Protein 5XSP (pdb70)

Radius of gyration: 27.44 Å; Cα contacts (8 Å, |Δi|>4): 1434; chains: 2; bounding box: 60×82×66 Å

InterPro domains:
  IPR000160 GGDEF domain [PS50887] (177-305)
  IPR000160 GGDEF domain [SM00267] (141-303)
  IPR001667 DDH domain [PF01368] (343-500)
  IPR003156 DHHA1 domain [PF02272] (568-655)
  IPR014528 Cyclic-di-AMP phosphodiesterase GdpP/PdeA [PIRSF026583] (7-659)
  IPR038763 DHH phosphoesterase superfamily [SSF64182] (342-645)
  IPR049553 Cyclic-di-AMP phosphodiesterase GdpP-like, PAS domain [PF21370] (80-164)
  IPR051319 Bifunctional oligoribonuclease/pAp-phosphatase and c-di-AMP PDE [PTHR47618] (328-659)

Solvent-accessible surface area: 27871 Å² total; per-residue (Å²): 99,120,101,0,132,90,19,0,86,35,0,67,75,22,1,42,112,13,61,34,0,0,0,0,7,32,99,158,2,54,2,0,1,5,0,0,2,1,0,1,0,12,1,0,60,10,25,125,40,81,11,43,2,2,6,32,105,133,20,19,26,92,40,1,77,58,0,0,81,21,0,74,164,124,30,132,8,70,132,28,15,20,62,15,105,72,0,112,113,50,8,63,75,110,0,0,0,0,0,0,10,7,1,61,24,83,84,0,15,22,64,95,1,8,110,76,6,93,38,24,0,0,0,0,4,73,149,160,25,182,41,23,3,73,119,28,87,16,68,0,28,41,32,174,11,0,0,0,0,6,1,1,0,2,0,2,70,52,10,55,106,136,81,122,3,49,115,12,0,0,0,0,0,3,0,0,0,10,59,36,0,129,66,4,38,88,110,14,26,31,84,2,0,52,0,0,12,41,0,64,59,32,30,0,29,7,123,19,4,76,87,0,57,37,62,60,26,98,30,5,41,51,18,1,61,0,0,61,49,21,81,58,96,164,84,4,3,0,10,0,47,2,64,47,130,81,97,8,117,53,78,8,9,22,41,0,0,36,52,0,20,50,0,83,45,2,67,0,0,1,0,0,1,28,79,84,127,72,34,0,4,2,10,0,34,5,27,36,92,16,42,0,55,92,0,0,80,72,21,73,28,23,37,117,76,56,59,5,33,0,82,18,170,48,24,49,0,99,86,0,22,54,72,0,83,131,11,12,101,147,58,101,136,118,17,114,92,16,0,92,39,1,67,88,24,1,44,112,12,61,36,0,0,0,0,6,34,76,189,2,54,3,0,0,6,0,0,2,0,0,1,0,11,0,0,33,8,26,119,39,84,11,48,2,2,13,32,115,135,25,24,67,111,46,2,80,44,0,1,75,33,0,70,142,117,89,90,5,74,121,13,15,22,56,15,106,67,0,109,112,49,12,57,77,118,0,0,0,0,0,0,6,7,4,55,27,85,80,0,15,22,66,98,1,8,110,77,9,99,25,19,0,0,0,0,18,77,166,145,36,171,36,30,2,65,126,33,87,15,65,6,30,54,51,189,9,0,0,0,0,5,4,1,1,34,0,1,102,66,11,72,68,167,61,117,7,60,140,22,0,0,0,0,0,10,0,0,0,17,56,24,0,151,48,5,32,56,137,5,30,27,161,1,0,66,2,0,12,18,0,77,70,26,8,3,41,34,84,37,6,51,77,0,65,21,44,59,30,102,48,7,37,45,19,1,49,0,0,101,44,17,133,56,79,163,78,5,7,0,18,0,60,2,60,50,132,72,97,11,115,54,84,9,9,22,67,0,0,55,46,0,26,57,6,74,55,3,65,0,0,2,0,0,0,26,81,90,138,69,33,0,4,3,12,0,29,6,87,38,92,34,37,0,49,93,1,0,79,68,25,72,33,22,40,119,77,60,62,5,33,0,85,19,164,52,24,49,0,95,84,0,28,60,78,0,81,98,5,16,93,119,67,140

Organism: Staphylococcus aureus (NCBI:txid1280)

Foldseek 3Di:
DVVLLVQLVLVQVLQVQFQAEEEWEFALDDLLSVLLQLLVCLSQVLVPGHYAYEDDPVSQDQLNVLLVVCCVPPHPSVVRYDYPVVLVVVDDQRYEYEYEADFALVGIRDNVSLVRHNEYEYQHQCDDDPGGRPPHPYYHYHVLALGSLLSSLSSSVNGHPPSHDAQSSLQSSLLSSCVSCVNVPRSHDVSSVVSVVSSVVRNRDPVVSCVSPDDDPVLVVLLVQFLVQWDADQQQEIETEDALPDADDPVSQQVSQVVCQVDPSHAKYWYWYHHDPFKIKIKMAGPQPAAVQQLQVLVVWGDGRGITMHMDGRDTSVVVVVSSVVSVVVRD/DVLLVQLVLVQCLQVQFQAEEEWEFALDDLQSVLLSLLVVLSQVLVPGHAAYEDDPVSQDPLNVLLVVVLVVPCVRNVRYDYPVVLQVPDDQRYEYEYFADFALVGIRDNVSLVVYNEYEYAHQDDDDDHGRPDHPYYHYHVLALGSLLSSLSSSVNTHPPRHDAQSSLQSSLLSSCVSCVHCPRSHDVSSVVSNVSSVVRNHDPVSSCVSVPDDPVLVVVLVQFLVQWDADQQQEIETEDAQPDADDPVSQQVSQVVVVVDPSHAKYWYWYHHDPFKIKIKIAGPQPQAVQQLQVVVVWGDGRGIIMHMDGHDTSVVVVVSSVVSVVVVD

Structure (mmCIF, N/CA/C/O backbone):
data_5XSP
#
_entry.id   5XSP
#
_cell.length_a   54.619
_cell.length_b   117.263
_cell.length_c   127.368
_cell.angle_alpha   90.00
_cell.angle_beta   90.00
_cell.angle_gamma   90.00
#
_symmetry.space_group_name_H-M   'P 21 21 21'
#
loop_
_entity.id
_entity.type
_entity.pdbx_description
1 polymer 'Phosphodiesterase acting on cyclic dinucleotides'
2 polymer "DNA (5'-R(P*AP*A)-3')"
3 non-polymer 'MANGANESE (II) ION'
4 water water
#
loop_
_atom_site.group_PDB
_atom_site.id
_atom_site.type_symbol
_atom_site.label_atom_id
_atom_site.label_alt_id
_atom_site.label_comp_id
_atom_site.label_asym_id
_atom_site.label_entity_id
_atom_site.label_seq_id
_atom_site.pdbx_PDB_ins_code
_atom_site.Cartn_x
_atom_site.Cartn_y
_atom_site.Cartn_z
_atom_site.occupancy
_atom_site.B_iso_or_equiv
_atom_site.auth_seq_id
_atom_site.auth_comp_id
_atom_site.auth_asym_id
_atom_site.auth_atom_id
_atom_site.pdbx_PDB_model_num
ATOM 1 N N . ARG A 1 6 ? -7.127 6.603 -1.074 1.00 59.10 318 ARG A N 1
ATOM 2 C CA . ARG A 1 6 ? -8.015 7.564 -1.711 1.00 58.75 318 ARG A CA 1
ATOM 3 C C . ARG A 1 6 ? -8.830 8.368 -0.707 1.00 56.30 318 ARG A C 1
ATOM 4 O O . ARG A 1 6 ? -9.823 8.990 -1.055 1.00 52.09 318 ARG A O 1
ATOM 12 N N . VAL A 1 7 ? -8.389 8.362 0.541 1.00 57.42 319 VAL A N 1
ATOM 13 C CA . VAL A 1 7 ? -8.937 9.264 1.529 1.00 51.49 319 VAL A CA 1
ATOM 14 C C . VAL A 1 7 ? -8.715 10.676 1.028 1.00 46.45 319 VAL A C 1
ATOM 15 O O . VAL A 1 7 ? -9.558 11.544 1.196 1.00 43.88 319 VAL A O 1
ATOM 19 N N . ARG A 1 8 ? -7.560 10.905 0.422 1.00 42.68 320 ARG A N 1
ATOM 20 C CA . ARG A 1 8 ? -7.224 12.248 0.007 1.00 39.35 320 ARG A CA 1
ATOM 21 C C . ARG A 1 8 ? -8.214 12.811 -1.029 1.00 38.60 320 ARG A C 1
ATOM 22 O O . ARG A 1 8 ? -8.589 13.978 -0.945 1.00 39.28 320 ARG A O 1
ATOM 30 N N . ALA A 1 9 ? -8.647 11.984 -1.980 1.00 31.10 321 ALA A N 1
ATOM 31 C CA . ALA A 1 9 ? -9.565 12.428 -3.031 1.00 34.04 321 ALA A CA 1
ATOM 32 C C . ALA A 1 9 ? -10.914 12.932 -2.511 1.00 33.43 321 ALA A C 1
ATOM 33 O O . ALA A 1 9 ? -11.465 13.913 -3.019 1.00 26.31 321 ALA A O 1
ATOM 35 N N . ARG A 1 10 ? -11.466 12.247 -1.518 1.00 33.63 322 ARG A N 1
ATOM 36 C CA . ARG A 1 10 ? -12.719 12.678 -0.912 1.00 32.90 322 ARG A CA 1
ATOM 37 C C . ARG A 1 10 ? -12.557 14.061 -0.273 1.00 31.23 322 ARG A C 1
ATOM 38 O O . ARG A 1 10 ? -13.311 14.983 -0.568 1.00 32.02 322 ARG A O 1
ATOM 46 N N . VAL A 1 11 ? -11.570 14.193 0.603 1.00 29.54 323 VAL A N 1
ATOM 47 C CA . VAL A 1 11 ? -11.369 15.425 1.351 1.00 33.39 323 VAL A CA 1
ATOM 48 C C . VAL A 1 11 ? -11.095 16.596 0.404 1.00 34.25 323 VAL A C 1
ATOM 49 O O . VAL A 1 11 ? -11.656 17.681 0.564 1.00 30.71 323 VAL A O 1
ATOM 53 N N . ILE A 1 12 ? -10.229 16.356 -0.577 1.00 29.43 324 ILE A N 1
ATOM 54 C CA . ILE A 1 12 ? -9.855 17.368 -1.561 1.00 29.90 324 ILE A CA 1
ATOM 55 C C . ILE A 1 12 ? -11.053 17.765 -2.417 1.00 27.76 324 ILE A C 1
ATOM 56 O O . ILE A 1 12 ? -11.206 18.924 -2.758 1.00 27.38 324 ILE A O 1
ATOM 61 N N . SER A 1 13 ? -11.926 16.810 -2.737 1.00 28.29 325 SER A N 1
ATOM 62 C CA . SER A 1 13 ? -13.092 17.134 -3.561 1.00 28.74 325 SER A CA 1
ATOM 63 C C . SER A 1 13 ? -14.078 18.095 -2.872 1.00 30.74 325 SER A C 1
ATOM 64 O O . SER A 1 13 ? -14.592 19.032 -3.491 1.00 25.46 325 SER A O 1
ATOM 67 N N . HIS A 1 14 ? -14.361 17.851 -1.598 1.00 28.56 326 HIS A N 1
ATOM 68 C CA . HIS A 1 14 ? -15.254 18.736 -0.862 1.00 27.89 326 HIS A CA 1
ATOM 69 C C . HIS A 1 14 ? -14.581 20.062 -0.490 1.00 27.31 326 HIS A C 1
ATOM 70 O O . HIS A 1 14 ? -15.216 21.111 -0.513 1.00 32.13 326 HIS A O 1
ATOM 77 N N . ALA A 1 15 ? -13.295 20.013 -0.168 1.00 27.15 327 ALA A N 1
ATOM 78 C CA . ALA A 1 15 ? -12.547 21.228 0.088 1.00 32.45 327 ALA A CA 1
ATOM 79 C C . ALA A 1 15 ? -12.517 22.083 -1.172 1.00 32.90 327 ALA A C 1
ATOM 80 O O . ALA A 1 15 ? -12.642 23.301 -1.104 1.00 34.16 327 ALA A O 1
ATOM 82 N N . LEU A 1 16 ? -12.356 21.444 -2.327 1.00 30.73 328 LEU A N 1
ATOM 83 C CA . LEU A 1 16 ? -12.336 22.188 -3.580 1.00 29.42 328 LEU A CA 1
ATOM 84 C C . LEU A 1 16 ? -13.673 22.884 -3.812 1.00 29.94 328 LEU A C 1
ATOM 85 O O . LEU A 1 16 ? -13.720 24.070 -4.141 1.00 31.67 328 LEU A O 1
ATOM 90 N N . LYS A 1 17 ? -14.765 22.151 -3.615 1.00 31.40 329 LYS A N 1
ATOM 91 C CA . LYS A 1 17 ? -16.097 22.692 -3.874 1.00 27.53 329 LYS A CA 1
ATOM 92 C C . LYS A 1 17 ? -16.418 23.910 -2.994 1.00 33.20 329 LYS A C 1
ATOM 93 O O . LYS A 1 17 ? -17.104 24.831 -3.438 1.00 33.60 329 LYS A O 1
ATOM 99 N N . ASP A 1 18 ? -15.937 23.913 -1.751 1.00 34.25 330 ASP A N 1
ATOM 100 C CA . ASP A 1 18 ? -16.177 25.057 -0.866 1.00 35.12 330 ASP A CA 1
ATOM 101 C C . ASP A 1 18 ? -15.397 26.273 -1.363 1.00 32.95 330 ASP A C 1
ATOM 102 O O . ASP A 1 18 ? -15.939 27.366 -1.445 1.00 33.43 330 ASP A O 1
ATOM 107 N N . ILE A 1 19 ? -14.125 26.074 -1.696 1.00 34.20 331 ILE A N 1
ATOM 108 C CA . ILE A 1 19 ? -13.298 27.153 -2.235 1.00 30.90 331 ILE A CA 1
ATOM 109 C C . ILE A 1 19 ? -13.921 27.779 -3.490 1.00 32.62 331 ILE A C 1
ATOM 110 O O . ILE A 1 19 ? -14.083 28.997 -3.571 1.00 34.46 331 ILE A O 1
ATOM 115 N N . LEU A 1 20 ? -14.305 26.940 -4.454 1.00 32.60 332 LEU A N 1
ATOM 116 C CA . LEU A 1 20 ? -14.900 27.434 -5.696 1.00 32.20 332 LEU A CA 1
ATOM 117 C C . LEU A 1 20 ? -16.211 28.169 -5.442 1.00 32.68 332 LEU A C 1
ATOM 118 O O . LEU A 1 20 ? -16.477 29.198 -6.063 1.00 32.49 332 LEU A O 1
ATOM 123 N N . ALA A 1 21 ? -17.039 27.633 -4.544 1.00 32.30 333 ALA A N 1
ATOM 124 C CA . ALA A 1 21 ? -18.331 28.249 -4.250 1.00 32.16 333 ALA A CA 1
ATOM 125 C C . ALA A 1 21 ? -18.201 29.549 -3.448 1.00 32.98 333 ALA A C 1
ATOM 126 O O . ALA A 1 21 ? -19.117 30.366 -3.449 1.00 33.07 333 ALA A O 1
ATOM 128 N N . GLU A 1 22 ? -17.076 29.717 -2.749 1.00 34.71 334 GLU A N 1
ATOM 129 C CA . GLU A 1 22 ? -16.841 30.896 -1.913 1.00 39.54 334 GLU A CA 1
ATOM 130 C C . GLU A 1 22 ? -16.446 32.105 -2.756 1.00 39.40 334 GLU A C 1
ATOM 131 O O . GLU A 1 22 ? -16.511 33.230 -2.282 1.00 43.93 334 GLU A O 1
ATOM 137 N N . GLY A 1 23 ? -16.011 31.859 -3.992 1.00 37.96 335 GLY A N 1
ATOM 138 C CA . GLY A 1 23 ? -15.594 32.920 -4.889 1.00 29.52 335 GLY A CA 1
ATOM 139 C C . GLY A 1 23 ? -16.747 33.317 -5.783 1.00 34.06 335 GLY A C 1
ATOM 140 O O . GLY A 1 23 ? -17.803 32.684 -5.750 1.00 33.22 335 GLY A O 1
ATOM 141 N N . ASP A 1 24 ? -16.559 34.359 -6.586 1.00 30.91 336 ASP A N 1
ATOM 142 C CA . ASP A 1 24 ? -17.632 34.803 -7.462 1.00 30.21 336 ASP A CA 1
ATOM 143 C C . ASP A 1 24 ? -17.742 33.965 -8.747 1.00 31.43 336 ASP A C 1
ATOM 144 O O . ASP A 1 24 ? -18.805 33.890 -9.348 1.00 30.94 336 ASP A O 1
ATOM 149 N N . LYS A 1 25 ? -16.654 33.316 -9.144 1.00 27.67 337 LYS A N 1
ATOM 150 C CA . LYS A 1 25 ? -16.658 32.504 -10.358 1.00 31.59 337 LYS A CA 1
ATOM 151 C C . LYS A 1 25 ? -15.317 31.810 -10.477 1.00 23.13 337 LYS A C 1
ATOM 152 O O . LYS A 1 25 ? -14.429 32.052 -9.678 1.00 26.07 337 LYS A O 1
ATOM 158 N N . VAL A 1 26 ? -15.176 30.949 -11.475 1.00 25.68 338 VAL A N 1
ATOM 159 C CA . VAL A 1 26 ? -13.974 30.142 -11.616 1.00 22.30 338 VAL A CA 1
ATOM 160 C C . VAL A 1 26 ? -13.302 30.321 -12.985 1.00 23.94 338 VAL A C 1
ATOM 161 O O . VAL A 1 26 ? -13.939 30.179 -14.026 1.00 23.54 338 VAL A O 1
ATOM 165 N N . ILE A 1 27 ? -12.010 30.615 -12.980 1.00 24.95 339 ILE A N 1
ATOM 166 C CA . ILE A 1 27 ? -11.267 30.701 -14.220 1.00 26.15 339 ILE A CA 1
ATOM 167 C C . ILE A 1 27 ? -10.205 29.632 -14.210 1.00 23.20 339 ILE A C 1
ATOM 168 O O . ILE A 1 27 ? -9.431 29.544 -13.262 1.00 24.35 339 ILE A O 1
ATOM 173 N N . ILE A 1 28 ? -10.173 28.820 -15.261 1.00 21.22 340 ILE A N 1
ATOM 174 C CA . ILE A 1 28 ? -9.282 27.664 -15.300 1.00 23.55 340 ILE A CA 1
ATOM 175 C C . ILE A 1 28 ? -8.226 27.793 -16.392 1.00 20.58 340 ILE A C 1
ATOM 176 O O . ILE A 1 28 ? -8.558 28.120 -17.521 1.00 23.85 340 ILE A O 1
ATOM 181 N N . MET A 1 29 ? -6.967 27.519 -16.052 1.00 22.16 341 MET A N 1
ATOM 182 C CA . MET A 1 29 ? -5.865 27.557 -16.997 1.00 22.80 341 MET A CA 1
ATOM 183 C C . MET A 1 29 ? -4.914 26.399 -16.799 1.00 25.82 341 MET A C 1
ATOM 184 O O . MET A 1 29 ? -4.615 26.031 -15.671 1.00 27.98 341 MET A O 1
ATOM 189 N N . GLY A 1 30 ? -4.384 25.872 -17.897 1.00 25.84 342 GLY A N 1
ATOM 190 C CA . GLY A 1 30 ? -3.275 24.943 -17.840 1.00 24.54 342 GLY A CA 1
ATOM 191 C C . GLY A 1 30 ? -1.984 25.611 -18.280 1.00 31.38 342 GLY A C 1
ATOM 192 O O . GLY A 1 30 ? -1.784 26.810 -18.056 1.00 33.99 342 GLY A O 1
ATOM 193 N N . HIS A 1 31 ? -1.102 24.835 -18.899 1.00 27.63 343 HIS A N 1
ATOM 194 C CA . HIS A 1 31 ? 0.194 25.340 -19.351 1.00 30.92 343 HIS A CA 1
ATOM 195 C C . HIS A 1 31 ? 0.173 25.883 -20.790 1.00 33.84 343 HIS A C 1
ATOM 196 O O . HIS A 1 31 ? -0.773 25.644 -21.542 1.00 29.86 343 HIS A O 1
ATOM 203 N N . LYS A 1 32 ? 1.214 26.622 -21.169 1.00 33.24 344 LYS A N 1
ATOM 204 C CA . LYS A 1 32 ? 1.305 27.155 -22.526 1.00 34.06 344 LYS A CA 1
ATOM 205 C C . LYS A 1 32 ? 1.339 25.995 -23.523 1.00 34.16 344 LYS A C 1
ATOM 206 O O . LYS A 1 32 ? 1.839 24.916 -23.204 1.00 29.56 344 LYS A O 1
ATOM 212 N N . ARG A 1 33 ? 0.797 26.215 -24.718 1.00 33.21 345 ARG A N 1
ATOM 213 C CA . ARG A 1 33 ? 0.730 25.157 -25.715 1.00 34.15 345 ARG A CA 1
ATOM 214 C C . ARG A 1 33 ? 0.091 23.904 -25.102 1.00 33.83 345 ARG A C 1
ATOM 215 O O . ARG A 1 33 ? 0.708 22.845 -25.047 1.00 31.43 345 ARG A O 1
ATOM 223 N N . PRO A 1 34 ? -1.157 24.036 -24.634 1.00 29.29 346 PRO A N 1
ATOM 224 C CA . PRO A 1 34 ? -1.771 22.982 -23.823 1.00 25.93 346 PRO A CA 1
ATOM 225 C C . PRO A 1 34 ? -1.955 21.686 -24.612 1.00 29.57 346 PRO A C 1
ATOM 226 O O . PRO A 1 34 ? -2.355 21.724 -25.775 1.00 27.60 346 PRO A O 1
ATOM 230 N N . ASP A 1 35 ? -1.640 20.554 -23.988 1.00 26.18 347 ASP A N 1
ATOM 231 C CA . ASP A 1 35 ? -1.932 19.261 -24.589 1.00 26.48 347 ASP A CA 1
ATOM 232 C C . ASP A 1 35 ? -3.295 18.775 -24.094 1.00 26.60 347 ASP A C 1
ATOM 233 O O . ASP A 1 35 ? -4.018 19.514 -23.411 1.00 21.93 347 ASP A O 1
ATOM 238 N N . LEU A 1 36 ? -3.652 17.541 -24.428 1.00 21.11 348 LEU A N 1
ATOM 239 C CA . LEU A 1 36 ? -4.999 17.078 -24.140 1.00 24.68 348 LEU A CA 1
ATOM 240 C C . LEU A 1 36 ? -5.231 16.768 -22.656 1.00 20.24 348 LEU A C 1
ATOM 241 O O . LEU A 1 36 ? -6.364 16.792 -22.192 1.00 24.47 348 LEU A O 1
ATOM 246 N N . ASP A 1 37 ? -4.176 16.485 -21.901 1.00 23.64 349 ASP A N 1
ATOM 247 C CA . ASP A 1 37 ? -4.360 16.329 -20.463 1.00 21.85 349 ASP A CA 1
ATOM 248 C C . ASP A 1 37 ? -4.715 17.677 -19.849 1.00 21.65 349 ASP A C 1
ATOM 249 O O . ASP A 1 37 ? -5.631 17.769 -19.039 1.00 21.06 349 ASP A O 1
ATOM 254 N N . ALA A 1 38 ? -3.999 18.726 -20.248 1.00 22.03 350 ALA A N 1
ATOM 255 C CA . ALA A 1 38 ? -4.272 20.059 -19.731 1.00 23.28 350 ALA A CA 1
ATOM 256 C C . ALA A 1 38 ? -5.707 20.449 -20.073 1.00 22.21 350 ALA A C 1
ATOM 257 O O . ALA A 1 38 ? -6.447 20.920 -19.224 1.00 21.57 350 ALA A O 1
ATOM 259 N N . ILE A 1 39 ? -6.106 20.221 -21.315 1.00 20.27 351 ILE A N 1
ATOM 260 C CA . ILE A 1 39 ? -7.432 20.620 -21.735 1.00 18.61 351 ILE A CA 1
ATOM 261 C C . ILE A 1 39 ? -8.511 19.698 -21.102 1.00 20.86 351 ILE A C 1
ATOM 262 O O . ILE A 1 39 ? -9.530 20.164 -20.622 1.00 19.19 351 ILE A O 1
ATOM 267 N N . GLY A 1 40 ? -8.252 18.399 -21.055 1.00 22.50 352 GLY A N 1
ATOM 268 C CA . GLY A 1 40 ? -9.186 17.479 -20.421 1.00 21.08 352 GLY A CA 1
ATOM 269 C C . GLY A 1 40 ? -9.375 17.787 -18.944 1.00 18.60 352 GLY A C 1
ATOM 270 O O . GLY A 1 40 ? -10.495 17.874 -18.459 1.00 18.77 352 GLY A O 1
ATOM 271 N N . ALA A 1 41 ? -8.273 17.960 -18.227 1.00 17.95 353 ALA A N 1
ATOM 272 C CA . ALA A 1 41 ? -8.343 18.375 -16.828 1.00 21.19 353 ALA A CA 1
ATOM 273 C C . ALA A 1 41 ? -9.192 19.640 -16.672 1.00 18.73 353 ALA A C 1
ATOM 274 O O . ALA A 1 41 ? -10.033 19.717 -15.780 1.00 20.64 353 ALA A O 1
ATOM 276 N N . ALA A 1 42 ? -8.974 20.628 -17.543 1.00 19.26 354 ALA A N 1
ATOM 277 C CA . ALA A 1 42 ? -9.675 21.911 -17.438 1.00 20.30 354 ALA A CA 1
ATOM 278 C C . ALA A 1 42 ? -11.168 21.725 -17.673 1.00 18.70 354 ALA A C 1
ATOM 279 O O . ALA A 1 42 ? -12.002 22.253 -16.937 1.00 21.31 354 ALA A O 1
ATOM 281 N N . ILE A 1 43 ? -11.500 20.982 -18.716 1.00 18.51 355 ILE A N 1
ATOM 282 C CA . ILE A 1 43 ? -12.883 20.596 -18.963 1.00 20.15 355 ILE A CA 1
ATOM 283 C C . ILE A 1 43 ? -13.470 19.930 -17.718 1.00 17.89 355 ILE A C 1
ATOM 284 O O . ILE A 1 43 ? -14.539 20.300 -17.260 1.00 22.07 355 ILE A O 1
ATOM 289 N N . GLY A 1 44 ? -12.735 18.964 -17.165 1.00 18.92 356 GLY A N 1
ATOM 290 C CA . GLY A 1 44 ? -13.115 18.317 -15.925 1.00 22.97 356 GLY A CA 1
ATOM 291 C C . GLY A 1 44 ? -13.416 19.283 -14.787 1.00 18.77 356 GLY A C 1
ATOM 292 O O . GLY A 1 44 ? -14.403 19.118 -14.078 1.00 18.91 356 GLY A O 1
ATOM 293 N N . VAL A 1 45 ? -12.559 20.279 -14.585 1.00 18.23 357 VAL A N 1
ATOM 294 C CA . VAL A 1 45 ? -12.814 21.244 -13.513 1.00 19.96 357 VAL A CA 1
ATOM 295 C C . VAL A 1 45 ? -14.053 22.076 -13.788 1.00 21.62 357 VAL A C 1
ATOM 296 O O . VAL A 1 45 ? -14.810 22.414 -12.870 1.00 22.09 357 VAL A O 1
ATOM 300 N N . SER A 1 46 ? -14.286 22.402 -15.058 1.00 22.44 358 SER A N 1
ATOM 301 C CA . SER A 1 46 ? -15.433 23.236 -15.361 1.00 23.46 358 SER A CA 1
ATOM 302 C C . SER A 1 46 ? -16.701 22.408 -15.146 1.00 25.09 358 SER A C 1
ATOM 303 O O . SER A 1 46 ? -17.702 22.927 -14.685 1.00 25.75 358 SER A O 1
ATOM 306 N N . ARG A 1 47 ? -16.649 21.114 -15.451 1.00 22.25 359 ARG A N 1
ATOM 307 C CA . ARG A 1 47 ? -17.794 20.257 -15.145 1.00 24.80 359 ARG A CA 1
ATOM 308 C C . ARG A 1 47 ? -17.955 20.169 -13.624 1.00 23.13 359 ARG A C 1
ATOM 309 O O . ARG A 1 47 ? -19.068 20.175 -13.113 1.00 26.73 359 ARG A O 1
ATOM 317 N N . PHE A 1 48 ? -16.841 20.107 -12.900 1.00 25.75 360 PHE A N 1
ATOM 318 C CA . PHE A 1 48 ? -16.874 20.116 -11.436 1.00 23.22 360 PHE A CA 1
ATOM 319 C C . PHE A 1 48 ? -17.631 21.358 -10.944 1.00 26.92 360 PHE A C 1
ATOM 320 O O . PHE A 1 48 ? -18.460 21.282 -10.042 1.00 24.66 360 PHE A O 1
ATOM 328 N N . ALA A 1 49 ? -17.349 22.502 -11.546 1.00 26.31 361 ALA A N 1
ATOM 329 C CA . ALA A 1 49 ? -17.996 23.739 -11.132 1.00 27.75 361 ALA A CA 1
ATOM 330 C C . ALA A 1 49 ? -19.491 23.685 -11.439 1.00 31.48 361 ALA A C 1
ATOM 331 O O . ALA A 1 49 ? -20.318 24.057 -10.597 1.00 29.92 361 ALA A O 1
ATOM 333 N N . MET A 1 50 ? -19.825 23.198 -12.634 1.00 27.28 362 MET A N 1
ATOM 334 C CA . MET A 1 50 ? -21.210 23.124 -13.103 1.00 27.39 362 MET A CA 1
ATOM 335 C C . MET A 1 50 ? -22.077 22.126 -12.331 1.00 30.26 362 MET A C 1
ATOM 336 O O . MET A 1 50 ? -23.284 22.323 -12.205 1.00 31.57 362 MET A O 1
ATOM 341 N N . MET A 1 51 ? -21.477 21.053 -11.822 1.00 27.01 363 MET A N 1
ATOM 342 C CA . MET A 1 51 ? -22.226 20.106 -10.988 1.00 27.20 363 MET A CA 1
ATOM 343 C C . MET A 1 51 ? -22.750 20.791 -9.732 1.00 30.03 363 MET A C 1
ATOM 344 O O . MET A 1 51 ? -23.722 20.334 -9.123 1.00 33.50 363 MET A O 1
ATOM 349 N N . ASN A 1 52 ? -22.095 21.887 -9.358 1.00 28.44 364 ASN A N 1
ATOM 350 C CA . ASN A 1 52 ? -22.486 22.689 -8.209 1.00 30.46 364 ASN A CA 1
ATOM 351 C C . ASN A 1 52 ? -23.105 24.017 -8.605 1.00 31.52 364 ASN A C 1
ATOM 352 O O . ASN A 1 52 ? -23.196 24.931 -7.791 1.00 31.75 364 ASN A O 1
ATOM 357 N N . ASN A 1 53 ? -23.521 24.118 -9.864 1.00 33.42 365 ASN A N 1
ATOM 358 C CA . ASN A 1 53 ? -24.136 25.336 -10.387 1.00 33.42 365 ASN A CA 1
ATOM 359 C C . ASN A 1 53 ? -23.289 26.595 -10.208 1.00 34.11 365 ASN A C 1
ATOM 360 O O . ASN A 1 53 ? -23.808 27.667 -9.940 1.00 31.37 365 ASN A O 1
ATOM 365 N N . LEU A 1 54 ? -21.979 26.452 -10.370 1.00 29.52 366 LEU A N 1
ATOM 366 C CA . LEU A 1 54 ? -21.084 27.594 -10.313 1.00 29.93 366 LEU A CA 1
ATOM 367 C C . LEU A 1 54 ? -20.708 27.986 -11.730 1.00 31.59 366 LEU A C 1
ATOM 368 O O . LEU A 1 54 ? -20.904 27.218 -12.671 1.00 30.87 366 LEU A O 1
ATOM 373 N N . GLU A 1 55 ? -20.164 29.187 -11.874 1.00 31.12 367 GLU A N 1
ATOM 374 C CA . GLU A 1 55 ? -19.889 29.753 -13.185 1.00 32.65 367 GLU A CA 1
ATOM 375 C C . GLU A 1 55 ? -18.400 29.572 -13.456 1.00 28.76 367 GLU A C 1
ATOM 376 O O . GLU A 1 55 ? -17.560 30.027 -12.679 1.00 30.75 367 GLU A O 1
ATOM 382 N N . ALA A 1 56 ? -18.067 28.893 -14.547 1.00 29.56 368 ALA A N 1
ATOM 383 C CA . ALA A 1 56 ? -16.667 28.547 -14.812 1.00 30.63 368 ALA A CA 1
ATOM 384 C C . ALA A 1 56 ? -16.265 28.766 -16.271 1.00 31.01 368 ALA A C 1
ATOM 385 O O . ALA A 1 56 ? -17.069 28.543 -17.178 1.00 28.10 368 ALA A O 1
ATOM 387 N N . TYR A 1 57 ? -15.017 29.181 -16.492 1.00 27.44 369 TYR A N 1
ATOM 388 C CA . TYR A 1 57 ? -14.490 29.333 -17.850 1.00 24.77 369 TYR A CA 1
ATOM 389 C C . TYR A 1 57 ? -13.093 28.763 -17.950 1.00 23.40 369 TYR A C 1
ATOM 390 O O . TYR A 1 57 ? -12.390 28.653 -16.951 1.00 28.00 369 TYR A O 1
ATOM 399 N N . ILE A 1 58 ? -12.701 28.415 -19.171 1.00 23.68 370 ILE A N 1
ATOM 400 C CA . ILE A 1 58 ? -11.380 27.890 -19.459 1.00 22.37 370 ILE A CA 1
ATOM 401 C C . ILE A 1 58 ? -10.656 28.865 -20.371 1.00 23.63 370 ILE A C 1
ATOM 402 O O . ILE A 1 58 ? -11.161 29.202 -21.431 1.00 24.64 370 ILE A O 1
ATOM 407 N N . VAL A 1 59 ? -9.469 29.310 -19.979 1.00 22.53 371 VAL A N 1
ATOM 408 C CA . VAL A 1 59 ? -8.750 30.279 -20.802 1.00 22.09 371 VAL A CA 1
ATOM 409 C C . VAL A 1 59 ? -8.056 29.576 -21.961 1.00 26.90 371 VAL A C 1
ATOM 410 O O . VAL A 1 59 ? -7.302 28.626 -21.766 1.00 24.96 371 VAL A O 1
ATOM 414 N N . LEU A 1 60 ? -8.332 30.043 -23.171 1.00 24.07 372 LEU A N 1
ATOM 415 C CA . LEU A 1 60 ? -7.685 29.513 -24.361 1.00 25.50 372 LEU A CA 1
ATOM 416 C C . LEU A 1 60 ? -7.732 30.537 -25.505 1.00 27.66 372 LEU A C 1
ATOM 417 O O . LEU A 1 60 ? -8.810 31.013 -25.862 1.00 26.77 372 LEU A O 1
ATOM 422 N N . ASN A 1 61 ? -6.569 30.860 -26.065 1.00 30.62 373 ASN A N 1
ATOM 423 C CA . ASN A 1 61 ? -6.469 31.788 -27.199 1.00 32.29 373 ASN A CA 1
ATOM 424 C C . ASN A 1 61 ? -6.212 30.995 -28.489 1.00 31.16 373 ASN A C 1
ATOM 425 O O . ASN A 1 61 ? -5.676 29.898 -28.429 1.00 29.39 373 ASN A O 1
ATOM 430 N N . GLU A 1 62 ? -6.592 31.546 -29.641 1.00 31.15 374 GLU A N 1
ATOM 431 C CA . GLU A 1 62 ? -6.352 30.895 -30.930 1.00 32.53 374 GLU A CA 1
ATOM 432 C C . GLU A 1 62 ? -4.890 30.472 -31.127 1.00 30.15 374 GLU A C 1
ATOM 433 O O . GLU A 1 62 ? -4.601 29.441 -31.711 1.00 30.03 374 GLU A O 1
ATOM 439 N N . THR A 1 63 ? -3.971 31.271 -30.614 1.00 27.63 375 THR A N 1
ATOM 440 C CA . THR A 1 63 ? -2.558 31.003 -30.780 1.00 29.93 375 THR A CA 1
ATOM 441 C C . THR A 1 63 ? -2.053 29.893 -29.853 1.00 32.33 375 THR A C 1
ATOM 442 O O . THR A 1 63 ? -0.924 29.425 -29.998 1.00 31.80 375 THR A O 1
ATOM 446 N N . ASP A 1 64 ? -2.898 29.471 -28.914 1.00 27.28 376 ASP A N 1
ATOM 447 C CA . ASP A 1 64 ? -2.568 28.361 -28.027 1.00 29.61 376 ASP A CA 1
ATOM 448 C C . ASP A 1 64 ? -2.958 27.006 -28.636 1.00 30.84 376 ASP A C 1
ATOM 449 O O . ASP A 1 64 ? -2.612 25.956 -28.103 1.00 33.20 376 ASP A O 1
ATOM 454 N N . ILE A 1 65 ? -3.691 27.035 -29.747 1.00 30.09 377 ILE A N 1
ATOM 455 C CA . ILE A 1 65 ? -4.328 25.835 -30.275 1.00 26.51 377 ILE A CA 1
ATOM 456 C C . ILE A 1 65 ? -3.511 25.112 -31.350 1.00 30.06 377 ILE A C 1
ATOM 457 O O . ILE A 1 65 ? -3.567 25.473 -32.528 1.00 30.79 377 ILE A O 1
ATOM 462 N N . ASP A 1 66 ? -2.777 24.078 -30.946 1.00 27.23 378 ASP A N 1
ATOM 463 C CA . ASP A 1 66 ? -1.957 23.317 -31.889 1.00 27.33 378 ASP A CA 1
ATOM 464 C C . ASP A 1 66 ? -2.811 22.374 -32.752 1.00 32.10 378 ASP A C 1
ATOM 465 O O . ASP A 1 66 ? -4.033 22.337 -32.592 1.00 34.07 378 ASP A O 1
ATOM 470 N N . PRO A 1 67 ? -2.188 21.638 -33.694 1.00 31.85 379 PRO A N 1
ATOM 471 C CA . PRO A 1 67 ? -3.006 20.795 -34.579 1.00 32.32 379 PRO A CA 1
ATOM 472 C C . PRO A 1 67 ? -3.814 19.700 -33.871 1.00 26.31 379 PRO A C 1
ATOM 473 O O . PRO A 1 67 ? -4.950 19.469 -34.237 1.00 27.25 379 PRO A O 1
ATOM 477 N N . THR A 1 68 ? -3.245 19.023 -32.887 1.00 29.02 380 THR A N 1
ATOM 478 C CA . THR A 1 68 ? -4.030 18.057 -32.121 1.00 25.88 380 THR A CA 1
ATOM 479 C C . THR A 1 68 ? -5.224 18.742 -31.462 1.00 27.29 380 THR A C 1
ATOM 480 O O . THR A 1 68 ? -6.364 18.320 -31.629 1.00 27.84 380 THR A O 1
ATOM 484 N N . LEU A 1 69 ? -4.973 19.828 -30.743 1.00 23.78 381 LEU A N 1
ATOM 485 C CA . LEU A 1 69 ? -6.050 20.506 -30.046 1.00 23.78 381 LEU A CA 1
ATOM 486 C C . LEU A 1 69 ? -7.059 21.073 -31.045 1.00 25.68 381 LEU A C 1
ATOM 487 O O . LEU A 1 69 ? -8.233 21.187 -30.729 1.00 23.21 381 LEU A O 1
ATOM 492 N N . ARG A 1 70 ? -6.614 21.416 -32.255 1.00 24.69 382 ARG A N 1
ATOM 493 C CA . ARG A 1 70 ? -7.544 21.957 -33.243 1.00 23.31 382 ARG A CA 1
ATOM 494 C C . ARG A 1 70 ? -8.568 20.896 -33.683 1.00 26.41 382 ARG A C 1
ATOM 495 O O . ARG A 1 70 ? -9.697 21.214 -34.055 1.00 29.40 382 ARG A O 1
ATOM 503 N N . ARG A 1 71 ? -8.181 19.632 -33.658 1.00 24.94 383 ARG A N 1
ATOM 504 C CA . ARG A 1 71 ? -9.129 18.579 -34.022 1.00 27.26 383 ARG A CA 1
ATOM 505 C C . ARG A 1 71 ? -10.160 18.427 -32.919 1.00 26.72 383 ARG A C 1
ATOM 506 O O . ARG A 1 71 ? -11.344 18.202 -33.174 1.00 28.49 383 ARG A O 1
ATOM 514 N N . VAL A 1 72 ? -9.710 18.577 -31.683 1.00 26.04 384 VAL A N 1
ATOM 515 C CA . VAL A 1 72 ? -10.628 18.546 -30.548 1.00 28.22 384 VAL A CA 1
ATOM 516 C C . VAL A 1 72 ? -11.599 19.713 -30.607 1.00 26.52 384 VAL A C 1
ATOM 517 O O . VAL A 1 72 ? -12.801 19.525 -30.426 1.00 28.87 384 VAL A O 1
ATOM 521 N N . MET A 1 73 ? -11.088 20.911 -30.894 1.00 25.53 385 MET A N 1
ATOM 522 C CA . MET A 1 73 ? -11.935 22.104 -30.945 1.00 27.26 385 MET A CA 1
ATOM 523 C C . MET A 1 73 ? -12.947 22.069 -32.092 1.00 25.30 385 MET A C 1
ATOM 524 O O . MET A 1 73 ? -14.074 22.502 -31.927 1.00 26.81 385 MET A O 1
ATOM 529 N N . ASN A 1 74 ? -12.543 21.564 -33.251 1.00 25.31 386 ASN A N 1
ATOM 530 C CA . ASN A 1 74 ? -13.477 21.371 -34.364 1.00 30.03 386 ASN A CA 1
ATOM 531 C C . ASN A 1 74 ? -14.665 20.508 -33.950 1.00 29.89 386 ASN A C 1
ATOM 532 O O . ASN A 1 74 ? -15.814 20.818 -34.245 1.00 30.50 386 ASN A O 1
ATOM 537 N N . GLU A 1 75 ? -14.370 19.432 -33.241 1.00 29.62 387 GLU A N 1
ATOM 538 C CA . GLU A 1 75 ? -15.395 18.533 -32.747 1.00 26.89 387 GLU A CA 1
ATOM 539 C C . GLU A 1 75 ? -16.269 19.264 -31.741 1.00 27.71 387 GLU A C 1
ATOM 540 O O . GLU A 1 75 ? -17.484 19.124 -31.738 1.00 32.75 387 GLU A O 1
ATOM 546 N N . ILE A 1 76 ? -15.644 20.053 -30.880 1.00 30.70 388 ILE A N 1
ATOM 547 C CA . ILE A 1 76 ? -16.397 20.823 -29.897 1.00 29.71 388 ILE A CA 1
ATOM 548 C C . ILE A 1 76 ? -17.354 21.836 -30.555 1.00 33.11 388 ILE A C 1
ATOM 549 O O . ILE A 1 76 ? -18.496 21.986 -30.130 1.00 33.19 388 ILE A O 1
ATOM 554 N N . ASP A 1 77 ? -16.892 22.523 -31.590 1.00 28.12 389 ASP A N 1
ATOM 555 C CA . ASP A 1 77 ? -17.733 23.470 -32.317 1.00 31.40 389 ASP A CA 1
ATOM 556 C C . ASP A 1 77 ? -18.918 22.769 -32.995 1.00 32.90 389 ASP A C 1
ATOM 557 O O . ASP A 1 77 ? -20.059 23.211 -32.902 1.00 33.80 389 ASP A O 1
ATOM 562 N N . LYS A 1 78 ? -18.620 21.677 -33.686 1.00 30.16 390 LYS A N 1
ATOM 563 C CA . LYS A 1 78 ? -19.583 21.004 -34.556 1.00 34.68 390 LYS A CA 1
ATOM 564 C C . LYS A 1 78 ? -20.667 20.219 -33.805 1.00 37.31 390 LYS A C 1
ATOM 565 O O . LYS A 1 78 ? -21.803 20.118 -34.282 1.00 39.51 390 LYS A O 1
ATOM 571 N N . LYS A 1 79 ? -20.325 19.690 -32.626 1.00 35.18 391 LYS A N 1
ATOM 572 C CA . LYS A 1 79 ? -21.179 18.704 -31.955 1.00 37.46 391 LYS A CA 1
ATOM 573 C C . LYS A 1 79 ? -21.617 18.965 -30.496 1.00 39.19 391 LYS A C 1
ATOM 574 O O . LYS A 1 79 ? -22.404 18.196 -29.956 1.00 43.69 391 LYS A O 1
ATOM 580 N N . PRO A 1 80 ? -21.055 19.979 -29.823 1.00 40.82 392 PRO A N 1
ATOM 581 C CA . PRO A 1 80 ? -21.746 20.436 -28.619 1.00 38.09 392 PRO A CA 1
ATOM 582 C C . PRO A 1 80 ? -21.836 21.941 -28.470 1.00 39.56 392 PRO A C 1
ATOM 583 O O . PRO A 1 80 ? -21.693 22.704 -29.428 1.00 36.74 392 PRO A O 1
ATOM 587 N N . GLU A 1 81 ? -22.068 22.337 -27.221 1.00 41.75 393 GLU A N 1
ATOM 588 C CA . GLU A 1 81 ? -22.097 23.727 -26.792 1.00 48.31 393 GLU A CA 1
ATOM 589 C C . GLU A 1 81 ? -20.939 23.985 -25.829 1.00 44.49 393 GLU A C 1
ATOM 590 O O . GLU A 1 81 ? -21.019 24.874 -24.983 1.00 48.51 393 GLU A O 1
ATOM 596 N N . LEU A 1 82 ? -19.874 23.196 -25.946 1.00 41.13 394 LEU A N 1
ATOM 597 C CA . LEU A 1 82 ? -18.732 23.312 -25.042 1.00 40.52 394 LEU A CA 1
ATOM 598 C C . LEU A 1 82 ? -17.928 24.576 -25.311 1.00 39.31 394 LEU A C 1
ATOM 599 O O . LEU A 1 82 ? -17.279 25.095 -24.411 1.00 34.07 394 LEU A O 1
ATOM 604 N N . ARG A 1 83 ? -17.971 25.055 -26.551 1.00 36.76 395 ARG A N 1
ATOM 605 C CA . ARG A 1 83 ? -17.202 26.229 -26.959 1.00 35.98 395 ARG A CA 1
ATOM 606 C C . ARG A 1 83 ? -17.476 27.457 -26.080 1.00 34.22 395 ARG A C 1
ATOM 607 O O . ARG A 1 83 ? -16.586 28.278 -25.862 1.00 34.21 395 ARG A O 1
ATOM 615 N N . GLU A 1 84 ? -18.695 27.575 -25.563 1.00 36.58 396 GLU A N 1
ATOM 616 C CA . GLU A 1 84 ? -19.072 28.730 -24.739 1.00 40.07 396 GLU A CA 1
ATOM 617 C C . GLU A 1 84 ? -18.246 28.895 -23.460 1.00 38.61 396 GLU A C 1
ATOM 618 O O . GLU A 1 84 ? -18.188 29.989 -22.901 1.00 37.01 396 GLU A O 1
ATOM 624 N N . ARG A 1 85 ? -17.623 27.814 -22.988 1.00 33.55 397 ARG A N 1
ATOM 625 C CA . ARG A 1 85 ? -16.823 27.878 -21.767 1.00 31.08 397 ARG A CA 1
ATOM 626 C C . ARG A 1 85 ? -15.417 28.396 -21.972 1.00 27.70 397 ARG A C 1
ATOM 627 O O . ARG A 1 85 ? -14.741 28.728 -21.002 1.00 29.53 397 ARG A O 1
ATOM 635 N N . PHE A 1 86 ? -14.951 28.385 -23.214 1.00 27.12 398 PHE A N 1
ATOM 636 C CA . PHE A 1 86 ? -13.577 28.771 -23.523 1.00 28.43 398 PHE A CA 1
ATOM 637 C C . PHE A 1 86 ? -13.524 30.265 -23.812 1.00 29.80 398 PHE A C 1
ATOM 638 O O . PHE A 1 86 ? -14.300 30.767 -24.624 1.00 29.14 398 PHE A O 1
ATOM 646 N N . ILE A 1 87 ? -12.629 30.978 -23.142 1.00 25.93 399 ILE A N 1
ATOM 647 C CA . ILE A 1 87 ? -12.538 32.433 -23.329 1.00 26.32 399 ILE A CA 1
ATOM 648 C C . ILE A 1 87 ? -11.086 32.830 -23.512 1.00 26.72 399 ILE A C 1
ATOM 649 O O . ILE A 1 87 ? -10.201 32.133 -23.041 1.00 28.83 399 ILE A O 1
ATOM 654 N N . THR A 1 88 ? -10.842 33.944 -24.200 1.00 25.48 400 THR A N 1
ATOM 655 C CA . THR A 1 88 ? -9.486 34.450 -24.390 1.00 29.56 400 THR A CA 1
ATOM 656 C C . THR A 1 88 ? -8.907 35.013 -23.083 1.00 30.12 400 THR A C 1
ATOM 657 O O . THR A 1 88 ? -9.644 35.268 -22.121 1.00 26.96 400 THR A O 1
ATOM 661 N N . SER A 1 89 ? -7.589 35.198 -23.056 1.00 29.14 401 SER A N 1
ATOM 662 C CA . SER A 1 89 ? -6.918 35.862 -21.935 1.00 33.20 401 SER A CA 1
ATOM 663 C C . SER A 1 89 ? -7.576 37.194 -21.592 1.00 34.97 401 SER A C 1
ATOM 664 O O . SER A 1 89 ? -7.915 37.438 -20.434 1.00 37.65 401 SER A O 1
ATOM 667 N N . ASP A 1 90 ? -7.756 38.049 -22.599 1.00 34.75 402 ASP A N 1
ATOM 668 C CA . ASP A 1 90 ? -8.327 39.377 -22.386 1.00 36.40 402 ASP A CA 1
ATOM 669 C C . ASP A 1 90 ? -9.691 39.299 -21.728 1.00 37.43 402 ASP A C 1
ATOM 670 O O . ASP A 1 90 ? -9.965 40.024 -20.773 1.00 36.38 402 ASP A O 1
ATOM 675 N N . ASP A 1 91 ? -10.567 38.446 -22.252 1.00 31.28 403 ASP A N 1
ATOM 676 C CA . ASP A 1 91 ? -11.882 38.318 -21.656 1.00 31.43 403 ASP A CA 1
ATOM 677 C C . ASP A 1 91 ? -11.755 37.805 -20.230 1.00 32.95 403 ASP A C 1
ATOM 678 O O . ASP A 1 91 ? -12.542 38.180 -19.357 1.00 31.67 403 ASP A O 1
ATOM 683 N N . ALA A 1 92 ? -10.766 36.944 -20.003 1.00 27.64 404 ALA A N 1
ATOM 684 C CA . ALA A 1 92 ? -10.534 36.409 -18.671 1.00 32.57 404 ALA A CA 1
ATOM 685 C C . ALA A 1 92 ? -10.198 37.566 -17.734 1.00 34.77 404 ALA A C 1
ATOM 686 O O . ALA A 1 92 ? -10.892 37.795 -16.751 1.00 31.69 404 ALA A O 1
ATOM 688 N N . TRP A 1 93 ? -9.126 38.286 -18.057 1.00 33.48 405 TRP A N 1
ATOM 689 C CA . TRP A 1 93 ? -8.738 39.497 -17.334 1.00 37.85 405 TRP A CA 1
ATOM 690 C C . TRP A 1 93 ? -9.928 40.404 -16.991 1.00 36.38 405 TRP A C 1
ATOM 691 O O . TRP A 1 93 ? -10.178 40.687 -15.825 1.00 37.48 405 TRP A O 1
ATOM 702 N N . ASP A 1 94 ? -10.676 40.831 -18.002 1.00 35.82 406 ASP A N 1
ATOM 703 C CA . ASP A 1 94 ? -11.777 41.762 -17.794 1.00 35.69 406 ASP A CA 1
ATOM 704 C C . ASP A 1 94 ? -12.806 41.255 -16.803 1.00 39.41 406 ASP A C 1
ATOM 705 O O . ASP A 1 94 ? -13.463 42.034 -16.123 1.00 36.49 406 ASP A O 1
ATOM 710 N N . MET A 1 95 ? -12.952 39.940 -16.740 1.00 34.35 407 MET A N 1
ATOM 711 C CA . MET A 1 95 ? -14.043 39.307 -16.014 1.00 35.06 407 MET A CA 1
ATOM 712 C C . MET A 1 95 ? -13.692 39.020 -14.533 1.00 34.05 407 MET A C 1
ATOM 713 O O . MET A 1 95 ? -14.569 38.920 -13.680 1.00 29.92 407 MET A O 1
ATOM 718 N N . MET A 1 96 ? -12.400 38.921 -14.240 1.00 33.49 408 MET A N 1
ATOM 719 C CA . MET A 1 96 ? -11.918 38.597 -12.904 1.00 33.49 408 MET A CA 1
ATOM 720 C C . MET A 1 96 ? -12.147 39.708 -11.883 1.00 39.78 408 MET A C 1
ATOM 721 O O . MET A 1 96 ? -12.139 40.892 -12.223 1.00 40.22 408 MET A O 1
ATOM 726 N N . THR A 1 97 ? -12.316 39.306 -10.624 1.00 37.68 409 THR A N 1
ATOM 727 C CA . THR A 1 97 ? -12.326 40.216 -9.483 1.00 34.99 409 THR A CA 1
ATOM 728 C C . THR A 1 97 ? -11.482 39.561 -8.400 1.00 38.44 409 THR A C 1
ATOM 729 O O . THR A 1 97 ? -11.020 38.430 -8.567 1.00 37.18 409 THR A O 1
ATOM 733 N N . SER A 1 98 ? -11.267 40.264 -7.296 1.00 33.57 410 SER A N 1
ATOM 734 C CA . SER A 1 98 ? -10.466 39.733 -6.203 1.00 34.58 410 SER A CA 1
ATOM 735 C C . SER A 1 98 ? -11.120 38.490 -5.603 1.00 31.93 410 SER A C 1
ATOM 736 O O . SER A 1 98 ? -10.463 37.733 -4.891 1.00 37.69 410 SER A O 1
ATOM 739 N N . LYS A 1 99 ? -12.405 38.283 -5.892 1.00 29.87 411 LYS A N 1
ATOM 740 C CA . LYS A 1 99 ? -13.121 37.090 -5.424 1.00 37.42 411 LYS A CA 1
ATOM 741 C C . LYS A 1 99 ? -13.209 35.965 -6.467 1.00 34.46 411 LYS A C 1
ATOM 742 O O . LYS A 1 99 ? -13.936 34.988 -6.272 1.00 33.39 411 LYS A O 1
ATOM 748 N N . THR A 1 100 ? -12.488 36.112 -7.575 1.00 34.96 412 THR A N 1
ATOM 749 C CA . THR A 1 100 ? -12.454 35.062 -8.599 1.00 30.26 412 THR A CA 1
ATOM 750 C C . THR A 1 100 ? -11.387 34.037 -8.256 1.00 30.42 412 THR A C 1
ATOM 751 O O . THR A 1 100 ? -10.243 34.397 -7.974 1.00 28.74 412 THR A O 1
ATOM 755 N N . THR A 1 101 ? -11.767 32.759 -8.283 1.00 25.86 413 THR A N 1
ATOM 756 C CA . THR A 1 101 ? -10.817 31.681 -8.084 1.00 24.18 413 THR A CA 1
ATOM 757 C C . THR A 1 101 ? -10.246 31.184 -9.404 1.00 25.83 413 THR A C 1
ATOM 758 O O . THR A 1 101 ? -10.982 30.784 -10.314 1.00 25.95 413 THR A O 1
ATOM 762 N N . VAL A 1 102 ? -8.926 31.200 -9.493 1.00 24.59 414 VAL A N 1
ATOM 763 C CA . VAL A 1 102 ? -8.229 30.680 -10.649 1.00 25.70 414 VAL A CA 1
ATOM 764 C C . VAL A 1 102 ? -7.714 29.310 -10.292 1.00 26.11 414 VAL A C 1
ATOM 765 O O . VAL A 1 102 ? -7.058 29.153 -9.271 1.00 27.54 414 VAL A O 1
ATOM 769 N N . VAL A 1 103 ? -8.032 28.319 -11.121 1.00 21.08 415 VAL A N 1
ATOM 770 C CA . VAL A 1 103 ? -7.538 26.976 -10.923 1.00 20.05 415 VAL A CA 1
ATOM 771 C C . VAL A 1 103 ? -6.530 26.660 -12.012 1.00 21.52 415 VAL A C 1
ATOM 772 O O . VAL A 1 103 ? -6.829 26.781 -13.201 1.00 21.88 415 VAL A O 1
ATOM 776 N N . ILE A 1 104 ? -5.328 26.289 -11.592 1.00 21.65 416 ILE A N 1
ATOM 777 C CA . ILE A 1 104 ? -4.262 25.911 -12.487 1.00 21.76 416 ILE A CA 1
ATOM 778 C C . ILE A 1 104 ? -4.176 24.397 -12.526 1.00 23.53 416 ILE A C 1
ATOM 779 O O . ILE A 1 104 ? -4.024 23.754 -11.484 1.00 23.08 416 ILE A O 1
ATOM 784 N N . VAL A 1 105 ? -4.261 23.836 -13.726 1.00 23.31 417 VAL A N 1
ATOM 785 C CA . VAL A 1 105 ? -4.201 22.380 -13.923 1.00 22.96 417 VAL A CA 1
ATOM 786 C C . VAL A 1 105 ? -2.996 21.965 -14.759 1.00 24.53 417 VAL A C 1
ATOM 787 O O . VAL A 1 105 ? -2.642 22.627 -15.748 1.00 23.03 417 VAL A O 1
ATOM 791 N N . ASP A 1 106 ? -2.369 20.872 -14.341 1.00 21.25 418 ASP A N 1
ATOM 792 C CA . ASP A 1 106 ? -1.360 20.183 -15.131 1.00 26.55 418 ASP A CA 1
ATOM 793 C C . ASP A 1 106 ? -0.060 20.967 -15.273 1.00 32.31 418 ASP A C 1
ATOM 794 O O . ASP A 1 106 ? 0.767 20.691 -16.150 1.00 25.71 418 ASP A O 1
ATOM 799 N N . THR A 1 107 ? 0.113 21.944 -14.388 1.00 29.32 419 THR A N 1
ATOM 800 C CA . THR A 1 107 ? 1.398 22.577 -14.199 1.00 29.74 419 THR A CA 1
ATOM 801 C C . THR A 1 107 ? 1.377 23.248 -12.832 1.00 35.15 419 THR A C 1
ATOM 802 O O . THR A 1 107 ? 0.307 23.409 -12.239 1.00 31.88 419 THR A O 1
ATOM 806 N N . HIS A 1 108 ? 2.548 23.619 -12.319 1.00 37.25 420 HIS A N 1
ATOM 807 C CA . HIS A 1 108 ? 2.614 24.358 -11.052 1.00 38.64 420 HIS A CA 1
ATOM 808 C C . HIS A 1 108 ? 3.646 25.500 -11.060 1.00 43.02 420 HIS A C 1
ATOM 809 O O . HIS A 1 108 ? 3.863 26.157 -10.040 1.00 42.94 420 HIS A O 1
ATOM 816 N N . LYS A 1 109 ? 4.286 25.725 -12.202 1.00 39.96 421 LYS A N 1
ATOM 817 C CA . LYS A 1 109 ? 5.288 26.779 -12.327 1.00 42.46 421 LYS A CA 1
ATOM 818 C C . LYS A 1 109 ? 4.661 28.004 -12.960 1.00 40.05 421 LYS A C 1
ATOM 819 O O . LYS A 1 109 ? 4.107 27.929 -14.050 1.00 38.58 421 LYS A O 1
ATOM 825 N N . PRO A 1 110 ? 4.747 29.146 -12.275 1.00 40.51 422 PRO A N 1
ATOM 826 C CA . PRO A 1 110 ? 4.105 30.362 -12.775 1.00 38.35 422 PRO A CA 1
ATOM 827 C C . PRO A 1 110 ? 4.506 30.677 -14.220 1.00 44.37 422 PRO A C 1
ATOM 828 O O . PRO A 1 110 ? 3.662 31.131 -15.005 1.00 42.18 422 PRO A O 1
ATOM 832 N N . GLU A 1 111 ? 5.768 30.434 -14.570 1.00 40.57 423 GLU A N 1
ATOM 833 C CA . GLU A 1 111 ? 6.267 30.815 -15.893 1.00 44.19 423 GLU A CA 1
ATOM 834 C C . GLU A 1 111 ? 5.764 29.896 -17.013 1.00 43.61 423 GLU A C 1
ATOM 835 O O . GLU A 1 111 ? 5.884 30.221 -18.200 1.00 43.64 423 GLU A O 1
ATOM 841 N N . LEU A 1 112 ? 5.199 28.753 -16.634 1.00 42.54 424 LEU A N 1
ATOM 842 C CA . LEU A 1 112 ? 4.635 27.818 -17.604 1.00 40.36 424 LEU A CA 1
ATOM 843 C C . LEU A 1 112 ? 3.123 27.977 -17.751 1.00 39.56 424 LEU A C 1
ATOM 844 O O . LEU A 1 112 ? 2.510 27.358 -18.622 1.00 39.37 424 LEU A O 1
ATOM 849 N N . VAL A 1 113 ? 2.525 28.808 -16.905 1.00 34.08 425 VAL A N 1
ATOM 850 C CA . VAL A 1 113 ? 1.083 28.990 -16.925 1.00 33.66 425 VAL A CA 1
ATOM 851 C C . VAL A 1 113 ? 0.689 29.674 -18.225 1.00 37.58 425 VAL A C 1
ATOM 852 O O . VAL A 1 113 ? 1.456 30.472 -18.769 1.00 38.76 425 VAL A O 1
ATOM 856 N N . LEU A 1 114 ? -0.495 29.341 -18.731 1.00 31.44 426 LEU A N 1
ATOM 857 C CA . LEU A 1 114 ? -0.944 29.813 -20.040 1.00 35.51 426 LEU A CA 1
ATOM 858 C C . LEU A 1 114 ? -0.891 31.339 -20.163 1.00 38.42 426 LEU A C 1
ATOM 859 O O . LEU A 1 114 ? -0.379 31.873 -21.142 1.00 38.04 426 LEU A O 1
ATOM 864 N N . ASP A 1 115 ? -1.431 32.033 -19.166 1.00 37.07 427 ASP A N 1
ATOM 865 C CA . ASP A 1 115 ? -1.367 33.490 -19.126 1.00 37.32 427 ASP A CA 1
ATOM 866 C C . ASP A 1 115 ? -0.975 33.955 -17.734 1.00 33.89 427 ASP A C 1
ATOM 867 O O . ASP A 1 115 ? -1.780 33.893 -16.794 1.00 31.93 427 ASP A O 1
ATOM 872 N N . GLU A 1 116 ? 0.260 34.420 -17.602 1.00 34.46 428 GLU A N 1
ATOM 873 C CA . GLU A 1 116 ? 0.793 34.739 -16.286 1.00 37.77 428 GLU A CA 1
ATOM 874 C C . GLU A 1 116 ? 0.165 36.004 -15.691 1.00 38.69 428 GLU A C 1
ATOM 875 O O . GLU A 1 116 ? 0.145 36.172 -14.468 1.00 36.21 428 GLU A O 1
ATOM 881 N N . ASN A 1 117 ? -0.362 36.873 -16.555 1.00 33.95 429 ASN A N 1
ATOM 882 C CA . ASN A 1 117 ? -1.036 38.087 -16.107 1.00 35.66 429 ASN A CA 1
ATOM 883 C C . ASN A 1 117 ? -2.351 37.761 -15.433 1.00 33.79 429 ASN A C 1
ATOM 884 O O . ASN A 1 117 ? -2.737 38.399 -14.449 1.00 29.19 429 ASN A O 1
ATOM 889 N N . VAL A 1 118 ? -3.056 36.772 -15.974 1.00 32.96 430 VAL A N 1
ATOM 890 C CA . VAL A 1 118 ? -4.304 36.351 -15.368 1.00 31.55 430 VAL A CA 1
ATOM 891 C C . VAL A 1 118 ? -3.954 35.752 -14.017 1.00 32.29 430 VAL A C 1
ATOM 892 O O . VAL A 1 118 ? -4.603 36.033 -13.019 1.00 31.68 430 VAL A O 1
ATOM 896 N N . LEU A 1 119 ? -2.903 34.941 -13.999 1.00 30.20 431 LEU A N 1
ATOM 897 C CA . LEU A 1 119 ? -2.428 34.334 -12.772 1.00 33.15 431 LEU A CA 1
ATOM 898 C C . LEU A 1 119 ? -2.052 35.392 -11.727 1.00 35.73 431 LEU A C 1
ATOM 899 O O . LEU A 1 119 ? -2.413 35.270 -10.562 1.00 33.96 431 LEU A O 1
ATOM 904 N N . ASN A 1 120 ? -1.318 36.420 -12.143 1.00 34.31 432 ASN A N 1
ATOM 905 C CA . ASN A 1 120 ? -0.841 37.437 -11.200 1.00 39.14 432 ASN A CA 1
ATOM 906 C C . ASN A 1 120 ? -1.972 38.282 -10.625 1.00 37.10 432 ASN A C 1
ATOM 907 O O . ASN A 1 120 ? -1.899 38.747 -9.489 1.00 37.00 432 ASN A O 1
ATOM 912 N N . LYS A 1 121 ? -3.027 38.459 -11.412 1.00 36.86 433 LYS A N 1
ATOM 913 C CA . LYS A 1 121 ? -4.184 39.229 -10.981 1.00 28.57 433 LYS A CA 1
ATOM 914 C C . LYS A 1 121 ? -5.051 38.457 -9.985 1.00 37.95 433 LYS A C 1
ATOM 915 O O . LYS A 1 121 ? -5.813 39.053 -9.216 1.00 36.93 433 LYS A O 1
ATOM 921 N N . ALA A 1 122 ? -4.941 37.128 -10.003 1.00 36.54 434 ALA A N 1
ATOM 922 C CA . ALA A 1 122 ? -5.744 36.282 -9.120 1.00 36.67 434 ALA A CA 1
ATOM 923 C C . ALA A 1 122 ? -5.282 36.386 -7.671 1.00 36.55 434 ALA A C 1
ATOM 924 O O . ALA A 1 122 ? -4.104 36.180 -7.375 1.00 30.62 434 ALA A O 1
ATOM 926 N N . ASN A 1 123 ? -6.229 36.679 -6.783 1.00 33.22 435 ASN A N 1
ATOM 927 C CA . ASN A 1 123 ? -6.012 36.626 -5.347 1.00 37.57 435 ASN A CA 1
ATOM 928 C C . ASN A 1 123 ? -6.259 35.194 -4.822 1.00 44.44 435 ASN A C 1
ATOM 929 O O . ASN A 1 123 ? -5.621 34.744 -3.857 1.00 39.73 435 ASN A O 1
ATOM 934 N N . ARG A 1 124 ? -7.173 34.478 -5.482 1.00 37.88 436 ARG A N 1
ATOM 935 C CA . ARG A 1 124 ? -7.515 33.109 -5.098 1.00 33.42 436 ARG A CA 1
ATOM 936 C C . ARG A 1 124 ? -7.058 32.076 -6.144 1.00 34.09 436 ARG A C 1
ATOM 937 O O . ARG A 1 124 ? -7.535 32.079 -7.283 1.00 31.12 436 ARG A O 1
ATOM 945 N N . LYS A 1 125 ? -6.149 31.189 -5.746 1.00 31.35 437 LYS A N 1
ATOM 946 C CA . LYS A 1 125 ? -5.566 30.201 -6.651 1.00 32.90 437 LYS A CA 1
ATOM 947 C C . LYS A 1 125 ? -5.694 28.768 -6.133 1.00 33.19 437 LYS A C 1
ATOM 948 O O . LYS A 1 125 ? -5.657 28.523 -4.931 1.00 31.64 437 LYS A O 1
ATOM 954 N N . VAL A 1 126 ? -5.833 27.828 -7.059 1.00 29.60 438 VAL A N 1
ATOM 955 C CA . VAL A 1 126 ? -5.820 26.407 -6.745 1.00 24.71 438 VAL A CA 1
ATOM 956 C C . VAL A 1 126 ? -4.899 25.709 -7.730 1.00 28.74 438 VAL A C 1
ATOM 957 O O . VAL A 1 126 ? -4.893 26.030 -8.925 1.00 26.69 438 VAL A O 1
ATOM 961 N N . VAL A 1 127 ? -4.104 24.764 -7.240 1.00 24.48 439 VAL A N 1
ATOM 962 C CA . VAL A 1 127 ? -3.181 24.060 -8.106 1.00 22.51 439 VAL A CA 1
ATOM 963 C C . VAL A 1 127 ? -3.499 22.567 -8.037 1.00 30.75 439 VAL A C 1
ATOM 964 O O . VAL A 1 127 ? -3.631 22.013 -6.936 1.00 28.23 439 VAL A O 1
ATOM 968 N N . ILE A 1 128 ? -3.650 21.945 -9.212 1.00 23.46 440 ILE A N 1
ATOM 969 C CA . ILE A 1 128 ? -3.863 20.504 -9.347 1.00 27.88 440 ILE A CA 1
ATOM 970 C C . ILE A 1 128 ? -2.891 19.977 -10.401 1.00 25.76 440 ILE A C 1
ATOM 971 O O . ILE A 1 128 ? -2.908 20.434 -11.547 1.00 26.37 440 ILE A O 1
ATOM 976 N N . ASP A 1 129 ? -2.025 19.044 -10.025 1.00 24.09 441 ASP A N 1
ATOM 977 C CA . ASP A 1 129 ? -0.980 18.589 -10.945 1.00 25.60 441 ASP A CA 1
ATOM 978 C C . ASP A 1 129 ? -0.436 17.242 -10.496 1.00 29.67 441 ASP A C 1
ATOM 979 O O . ASP A 1 129 ? -0.630 16.853 -9.349 1.00 26.01 441 ASP A O 1
ATOM 984 N N . HIS A 1 130 ? 0.228 16.529 -11.405 1.00 32.82 442 HIS A N 1
ATOM 985 C CA . HIS A 1 130 ? 0.721 15.184 -11.115 1.00 33.32 442 HIS A CA 1
ATOM 986 C C . HIS A 1 130 ? 2.237 15.080 -11.271 1.00 38.90 442 HIS A C 1
ATOM 987 O O . HIS A 1 130 ? 2.776 14.018 -11.572 1.00 41.21 442 HIS A O 1
ATOM 994 N N . HIS A 1 131 ? 2.928 16.192 -11.079 1.00 40.55 443 HIS A N 1
ATOM 995 C CA . HIS A 1 131 ? 4.377 16.144 -11.023 1.00 49.02 443 HIS A CA 1
ATOM 996 C C . HIS A 1 131 ? 4.781 16.535 -9.609 1.00 51.56 443 HIS A C 1
ATOM 997 O O . HIS A 1 131 ? 3.949 17.012 -8.834 1.00 54.86 443 HIS A O 1
ATOM 1004 N N . ARG A 1 132 ? 6.037 16.309 -9.247 1.00 57.28 444 ARG A N 1
ATOM 1005 C CA . ARG A 1 132 ? 6.494 16.716 -7.921 1.00 57.59 444 ARG A CA 1
ATOM 1006 C C . ARG A 1 132 ? 6.859 18.202 -7.933 1.00 58.31 444 ARG A C 1
ATOM 1007 O O . ARG A 1 132 ? 7.317 18.732 -8.951 1.00 53.56 444 ARG A O 1
ATOM 1015 N N . ARG A 1 133 ? 6.641 18.873 -6.807 1.00 58.67 445 ARG A N 1
ATOM 1016 C CA . ARG A 1 133 ? 6.970 20.292 -6.684 1.00 60.69 445 ARG A CA 1
ATOM 1017 C C . ARG A 1 133 ? 8.367 20.609 -7.233 1.00 63.18 445 ARG A C 1
ATOM 1018 O O . ARG A 1 133 ? 9.313 19.851 -7.023 1.00 63.07 445 ARG A O 1
ATOM 1026 N N . GLY A 1 134 ? 8.486 21.726 -7.948 1.00 62.44 446 GLY A N 1
ATOM 1027 C CA . GLY A 1 134 ? 9.761 22.148 -8.502 1.00 64.90 446 GLY A CA 1
ATOM 1028 C C . GLY A 1 134 ? 10.307 23.385 -7.810 1.00 69.59 446 GLY A C 1
ATOM 1029 O O . GLY A 1 134 ? 9.846 23.751 -6.722 1.00 68.08 446 GLY A O 1
ATOM 1030 N N . GLU A 1 135 ? 11.292 24.031 -8.435 1.00 70.13 447 GLU A N 1
ATOM 1031 C CA . GLU A 1 135 ? 11.852 25.268 -7.889 1.00 73.19 447 GLU A CA 1
ATOM 1032 C C . GLU A 1 135 ? 10.788 26.347 -7.831 1.00 66.94 447 GLU A C 1
ATOM 1033 O O . GLU A 1 135 ? 10.421 26.820 -6.754 1.00 68.79 447 GLU A O 1
ATOM 1039 N N . SER A 1 136 ? 10.297 26.727 -9.002 1.00 62.90 448 SER A N 1
ATOM 1040 C CA . SER A 1 136 ? 9.177 27.643 -9.092 1.00 60.18 448 SER A CA 1
ATOM 1041 C C . SER A 1 136 ? 7.922 26.951 -8.575 1.00 54.95 448 SER A C 1
ATOM 1042 O O . SER A 1 136 ? 7.787 25.733 -8.699 1.00 57.30 448 SER A O 1
ATOM 1045 N N . PHE A 1 137 ? 7.011 27.725 -7.991 1.00 46.99 449 PHE A N 1
ATOM 1046 C CA . PHE A 1 137 ? 5.712 27.202 -7.598 1.00 46.47 449 PHE A CA 1
ATOM 1047 C C . PHE A 1 137 ? 4.692 28.324 -7.503 1.00 47.40 449 PHE A C 1
ATOM 1048 O O . PHE A 1 137 ? 5.036 29.452 -7.156 1.00 48.07 449 PHE A O 1
ATOM 1056 N N . ILE A 1 138 ? 3.440 28.013 -7.833 1.00 45.56 450 ILE A N 1
ATOM 1057 C CA . ILE A 1 138 ? 2.357 28.984 -7.734 1.00 45.62 450 ILE A CA 1
ATOM 1058 C C . ILE A 1 138 ? 2.375 29.578 -6.337 1.00 44.52 450 ILE A C 1
ATOM 1059 O O . ILE A 1 138 ? 2.515 28.852 -5.353 1.00 46.98 450 ILE A O 1
ATOM 1064 N N . SER A 1 139 ? 2.233 30.895 -6.254 1.00 42.04 451 SER A N 1
ATOM 1065 C CA . SER A 1 139 ? 2.351 31.600 -4.978 1.00 47.90 451 SER A CA 1
ATOM 1066 C C . SER A 1 139 ? 1.074 31.574 -4.148 1.00 45.87 451 SER A C 1
ATOM 1067 O O . SER A 1 139 ? -0.005 31.878 -4.643 1.00 42.35 451 SER A O 1
ATOM 1070 N N . ASN A 1 140 ? 1.206 31.211 -2.877 1.00 38.00 452 ASN A N 1
ATOM 1071 C CA . ASN A 1 140 ? 0.110 31.376 -1.944 1.00 42.89 452 ASN A CA 1
ATOM 1072 C C . ASN A 1 140 ? -1.221 30.774 -2.433 1.00 45.22 452 ASN A C 1
ATOM 1073 O O . ASN A 1 140 ? -2.241 31.466 -2.483 1.00 44.47 452 ASN A O 1
ATOM 1078 N N . PRO A 1 141 ? -1.220 29.476 -2.787 1.00 42.75 453 PRO A N 1
ATOM 1079 C CA . PRO A 1 141 ? -2.473 28.861 -3.233 1.00 42.12 453 PRO A CA 1
ATOM 1080 C C . PRO A 1 141 ? -3.397 28.519 -2.067 1.00 42.67 453 PRO A C 1
ATOM 1081 O O . PRO A 1 141 ? -2.926 28.039 -1.034 1.00 43.57 453 PRO A O 1
ATOM 1085 N N . LEU A 1 142 ? -4.695 28.738 -2.240 1.00 37.29 454 LEU A N 1
ATOM 1086 C CA . LEU A 1 142 ? -5.672 28.284 -1.258 1.00 39.74 454 LEU A CA 1
ATOM 1087 C C . LEU A 1 142 ? -5.679 26.765 -1.127 1.00 38.42 454 LEU A C 1
ATOM 1088 O O . LEU A 1 142 ? -6.051 26.237 -0.088 1.00 39.36 454 LEU A O 1
ATOM 1093 N N . LEU A 1 143 ? -5.288 26.061 -2.182 1.00 36.85 455 LEU A N 1
ATOM 1094 C CA . LEU A 1 143 ? -5.335 24.604 -2.150 1.00 36.03 455 LEU A CA 1
ATOM 1095 C C . LEU A 1 143 ? -4.382 24.005 -3.169 1.00 38.43 455 LEU A C 1
ATOM 1096 O O . LEU A 1 143 ? -4.379 24.381 -4.341 1.00 36.92 455 LEU A O 1
ATOM 1101 N N . ILE A 1 144 ? -3.567 23.075 -2.696 1.00 31.53 456 ILE A N 1
ATOM 1102 C CA . ILE A 1 144 ? -2.573 22.406 -3.512 1.00 34.57 456 ILE A CA 1
ATOM 1103 C C . ILE A 1 144 ? -2.893 20.916 -3.543 1.00 37.98 456 ILE A C 1
ATOM 1104 O O . ILE A 1 144 ? -2.943 20.274 -2.491 1.00 31.16 456 ILE A O 1
ATOM 1109 N N . TYR A 1 145 ? -3.103 20.370 -4.742 1.00 31.46 457 TYR A N 1
ATOM 1110 C CA . TYR A 1 145 ? -3.344 18.941 -4.917 1.00 28.85 457 TYR A CA 1
ATOM 1111 C C . TYR A 1 145 ? -2.323 18.381 -5.907 1.00 35.50 457 TYR A C 1
ATOM 1112 O O . TYR A 1 145 ? -2.558 18.402 -7.125 1.00 29.28 457 TYR A O 1
ATOM 1121 N N . MET A 1 146 ? -1.197 17.895 -5.379 1.00 34.49 458 MET A N 1
ATOM 1122 C CA . MET A 1 146 ? -0.067 17.424 -6.182 1.00 33.02 458 MET A CA 1
ATOM 1123 C C . MET A 1 146 ? 0.123 15.950 -5.948 1.00 37.62 458 MET A C 1
ATOM 1124 O O . MET A 1 146 ? 0.427 15.551 -4.819 1.00 38.45 458 MET A O 1
ATOM 1129 N N . GLU A 1 147 ? -0.026 15.144 -6.999 1.00 30.16 459 GLU A N 1
ATOM 1130 C CA . GLU A 1 147 ? 0.132 13.698 -6.877 1.00 31.12 459 GLU A CA 1
ATOM 1131 C C . GLU A 1 147 ? 1.047 13.130 -7.948 1.00 36.22 459 GLU A C 1
ATOM 1132 O O . GLU A 1 147 ? 0.584 12.772 -9.029 1.00 33.98 459 GLU A O 1
ATOM 1138 N N . PRO A 1 148 ? 2.349 13.016 -7.631 1.00 36.00 460 PRO A N 1
ATOM 1139 C CA . PRO A 1 148 ? 3.421 12.617 -8.549 1.00 38.75 460 PRO A CA 1
ATOM 1140 C C . PRO A 1 148 ? 3.209 11.239 -9.156 1.00 37.75 460 PRO A C 1
ATOM 1141 O O . PRO A 1 148 ? 3.728 10.964 -10.231 1.00 39.86 460 PRO A O 1
ATOM 1145 N N . TYR A 1 149 ? 2.475 10.374 -8.472 1.00 35.18 461 TYR A N 1
ATOM 1146 C CA . TYR A 1 149 ? 2.322 9.009 -8.961 1.00 41.87 461 TYR A CA 1
ATOM 1147 C C . TYR A 1 149 ? 1.064 8.777 -9.812 1.00 40.48 461 TYR A C 1
ATOM 1148 O O . TYR A 1 149 ? 0.879 7.681 -10.345 1.00 36.09 461 TYR A O 1
ATOM 1157 N N . ALA A 1 150 ? 0.214 9.800 -9.939 1.00 33.14 462 ALA A N 1
ATOM 1158 C CA . ALA A 1 150 ? -0.969 9.722 -10.799 1.00 29.37 462 ALA A CA 1
ATOM 1159 C C . ALA A 1 150 ? -0.567 9.800 -12.269 1.00 28.23 462 ALA A C 1
ATOM 1160 O O . ALA A 1 150 ? 0.424 10.439 -12.607 1.00 29.51 462 ALA A O 1
ATOM 1162 N N . SER A 1 151 ? -1.332 9.166 -13.155 1.00 26.58 463 SER A N 1
ATOM 1163 C CA . SER A 1 151 ? -0.971 9.157 -14.585 1.00 27.96 463 SER A CA 1
ATOM 1164 C C . SER A 1 151 ? -1.003 10.545 -15.208 1.00 24.18 463 SER A C 1
ATOM 1165 O O . SER A 1 151 ? -0.251 10.836 -16.134 1.00 29.02 463 SER A O 1
ATOM 1168 N N . SER A 1 152 ? -1.888 11.396 -14.708 1.00 22.97 464 SER A N 1
ATOM 1169 C CA . SER A 1 152 ? -2.276 12.589 -15.444 1.00 25.70 464 SER A CA 1
ATOM 1170 C C . SER A 1 152 ? -3.126 13.462 -14.555 1.00 25.52 464 SER A C 1
ATOM 1171 O O . SER A 1 152 ? -3.619 13.008 -13.521 1.00 20.75 464 SER A O 1
ATOM 1174 N N . THR A 1 153 ? -3.325 14.707 -14.969 1.00 20.65 465 THR A N 1
ATOM 1175 C CA . THR A 1 153 ? -4.212 15.575 -14.222 1.00 23.02 465 THR A CA 1
ATOM 1176 C C . THR A 1 153 ? -5.655 15.143 -14.474 1.00 20.81 465 THR A C 1
ATOM 1177 O O . THR A 1 153 ? -6.506 15.260 -13.586 1.00 21.50 465 THR A O 1
ATOM 1181 N N . ALA A 1 154 ? -5.929 14.598 -15.661 1.00 20.85 466 ALA A N 1
ATOM 1182 C CA . ALA A 1 154 ? -7.288 14.147 -15.967 1.00 19.18 466 ALA A CA 1
ATOM 1183 C C . ALA A 1 154 ? -7.732 13.078 -14.979 1.00 18.90 466 ALA A C 1
ATOM 1184 O O . ALA A 1 154 ? -8.863 13.085 -14.498 1.00 19.61 466 ALA A O 1
ATOM 1186 N N . GLU A 1 155 ? -6.833 12.151 -14.680 1.00 20.45 467 GLU A N 1
ATOM 1187 C CA . GLU A 1 155 ? -7.126 11.118 -13.691 1.00 20.54 467 GLU A CA 1
ATOM 1188 C C . GLU A 1 155 ? -7.465 11.734 -12.331 1.00 19.67 467 GLU A C 1
ATOM 1189 O O . GLU A 1 155 ? -8.448 11.344 -11.713 1.00 20.71 467 GLU A O 1
ATOM 1195 N N . LEU A 1 156 ? -6.652 12.694 -11.878 1.00 21.76 468 LEU A N 1
ATOM 1196 C CA . LEU A 1 156 ? -6.863 13.370 -10.581 1.00 22.10 468 LEU A CA 1
ATOM 1197 C C . LEU A 1 156 ? -8.215 14.067 -10.530 1.00 23.50 468 LEU A C 1
ATOM 1198 O O . LEU A 1 156 ? -8.955 13.940 -9.555 1.00 24.92 468 LEU A O 1
ATOM 1203 N N . VAL A 1 157 ? -8.545 14.799 -11.592 1.00 19.99 469 VAL A N 1
ATOM 1204 C CA . VAL A 1 157 ? -9.815 15.512 -11.646 1.00 20.55 469 VAL A CA 1
ATOM 1205 C C . VAL A 1 157 ? -11.016 14.563 -11.730 1.00 24.56 469 VAL A C 1
ATOM 1206 O O . VAL A 1 157 ? -12.064 14.820 -11.129 1.00 19.96 469 VAL A O 1
ATOM 1210 N N . THR A 1 158 ? -10.864 13.472 -12.477 1.00 20.56 470 THR A N 1
ATOM 1211 C CA . THR A 1 158 ? -11.934 12.496 -12.615 1.00 20.32 470 THR A CA 1
ATOM 1212 C C . THR A 1 158 ? -12.344 11.971 -11.235 1.00 23.16 470 THR A C 1
ATOM 1213 O O . THR A 1 158 ? -13.535 11.840 -10.936 1.00 22.55 470 THR A O 1
ATOM 1217 N N . GLU A 1 159 ? -11.358 11.669 -10.398 1.00 24.45 471 GLU A N 1
ATOM 1218 C CA . GLU A 1 159 ? -11.640 11.151 -9.065 1.00 28.12 471 GLU A CA 1
ATOM 1219 C C . GLU A 1 159 ? -12.435 12.160 -8.256 1.00 29.25 471 GLU A C 1
ATOM 1220 O O . GLU A 1 159 ? -13.330 11.788 -7.507 1.00 27.60 471 GLU A O 1
ATOM 1226 N N . LEU A 1 160 ? -12.098 13.440 -8.395 1.00 25.22 472 LEU A N 1
ATOM 1227 C CA . LEU A 1 160 ? -12.782 14.485 -7.629 1.00 24.62 472 LEU A CA 1
ATOM 1228 C C . LEU A 1 160 ? -14.249 14.593 -8.041 1.00 28.08 472 LEU A C 1
ATOM 1229 O O . LEU A 1 160 ? -15.111 14.911 -7.214 1.00 27.76 472 LEU A O 1
ATOM 1234 N N . LEU A 1 161 ? -14.536 14.313 -9.311 1.00 22.77 473 LEU A N 1
ATOM 1235 C CA . LEU A 1 161 ? -15.907 14.411 -9.821 1.00 24.80 473 LEU A CA 1
ATOM 1236 C C . LEU A 1 161 ? -16.825 13.425 -9.104 1.00 29.72 473 LEU A C 1
ATOM 1237 O O . LEU A 1 161 ? -18.006 13.701 -8.863 1.00 24.66 473 LEU A O 1
ATOM 1242 N N . GLU A 1 162 ? -16.278 12.264 -8.770 1.00 27.13 474 GLU A N 1
ATOM 1243 C CA . GLU A 1 162 ? -17.100 11.184 -8.233 1.00 34.71 474 GLU A CA 1
ATOM 1244 C C . GLU A 1 162 ? -17.764 11.504 -6.912 1.00 30.17 474 GLU A C 1
ATOM 1245 O O . GLU A 1 162 ? -18.675 10.801 -6.506 1.00 37.17 474 GLU A O 1
ATOM 1251 N N . TYR A 1 163 ? -17.317 12.567 -6.255 1.00 31.62 475 TYR A N 1
ATOM 1252 C CA . TYR A 1 163 ? -17.837 12.908 -4.938 1.00 30.85 475 TYR A CA 1
ATOM 1253 C C . TYR A 1 163 ? -18.895 13.996 -4.997 1.00 31.96 475 TYR A C 1
ATOM 1254 O O . TYR A 1 163 ? -19.506 14.323 -3.980 1.00 32.82 475 TYR A O 1
ATOM 1263 N N . GLN A 1 164 ? -19.127 14.531 -6.195 1.00 30.03 476 GLN A N 1
ATOM 1264 C CA . GLN A 1 164 ? -19.979 15.705 -6.372 1.00 30.27 476 GLN A CA 1
ATOM 1265 C C . GLN A 1 164 ? -21.373 15.312 -6.834 1.00 30.71 476 GLN A C 1
ATOM 1266 O O . GLN A 1 164 ? -21.565 14.192 -7.304 1.00 28.69 476 GLN A O 1
ATOM 1272 N N . PRO A 1 165 ? -22.357 16.223 -6.682 1.00 30.36 477 PRO A N 1
ATOM 1273 C CA . PRO A 1 165 ? -23.730 15.931 -7.108 1.00 34.22 477 PRO A CA 1
ATOM 1274 C C . PRO A 1 165 ? -23.782 15.496 -8.577 1.00 37.18 477 PRO A C 1
ATOM 1275 O O . PRO A 1 165 ? -23.028 15.994 -9.415 1.00 33.77 477 PRO A O 1
ATOM 1279 N N . THR A 1 166 ? -24.700 14.592 -8.883 1.00 36.37 478 THR A N 1
ATOM 1280 C CA . THR A 1 166 ? -24.696 13.894 -10.159 1.00 37.25 478 THR A CA 1
ATOM 1281 C C . THR A 1 166 ? -25.747 14.395 -11.147 1.00 37.38 478 THR A C 1
ATOM 1282 O O . THR A 1 166 ? -25.805 13.945 -12.292 1.00 42.17 478 THR A O 1
ATOM 1286 N N . GLU A 1 167 ? -26.574 15.330 -10.714 1.00 36.11 479 GLU A N 1
ATOM 1287 C CA . GLU A 1 167 ? -27.620 15.860 -11.579 1.00 42.34 479 GLU A CA 1
ATOM 1288 C C . GLU A 1 167 ? -27.070 16.411 -12.912 1.00 39.53 479 GLU A C 1
ATOM 1289 O O . GLU A 1 167 ? -27.545 16.036 -13.983 1.00 36.93 479 GLU A O 1
ATOM 1295 N N . GLN A 1 168 ? -26.062 17.278 -12.851 1.00 33.00 480 GLN A N 1
ATOM 1296 C CA . GLN A 1 168 ? -25.474 17.853 -14.069 1.00 35.50 480 GLN A CA 1
ATOM 1297 C C . GLN A 1 168 ? -24.283 17.022 -14.546 1.00 34.34 480 GLN A C 1
ATOM 1298 O O . GLN A 1 168 ? -23.139 17.450 -14.413 1.00 33.71 480 GLN A O 1
ATOM 1304 N N . ARG A 1 169 ? -24.560 15.844 -15.108 1.00 33.21 481 ARG A N 1
ATOM 1305 C CA . ARG A 1 169 ? -23.534 14.845 -15.416 1.00 31.39 481 ARG A CA 1
ATOM 1306 C C . ARG A 1 169 ? -22.507 15.248 -16.492 1.00 27.64 481 ARG A C 1
ATOM 1307 O O . ARG A 1 169 ? -22.808 15.990 -17.415 1.00 25.47 481 ARG A O 1
ATOM 1315 N N . LEU A 1 170 ? -21.293 14.733 -16.351 1.00 22.90 482 LEU A N 1
ATOM 1316 C CA . LEU A 1 170 ? -20.274 14.812 -17.384 1.00 24.92 482 LEU A CA 1
ATOM 1317 C C . LEU A 1 170 ? -20.879 14.371 -18.723 1.00 26.85 482 LEU A C 1
ATOM 1318 O O . LEU A 1 170 ? -21.533 13.352 -18.776 1.00 27.69 482 LEU A O 1
ATOM 1323 N N . THR A 1 171 ? -20.695 15.140 -19.795 1.00 23.80 483 THR A N 1
ATOM 1324 C CA . THR A 1 171 ? -21.256 14.738 -21.088 1.00 25.97 483 THR A CA 1
ATOM 1325 C C . THR A 1 171 ? -20.345 13.724 -21.802 1.00 25.33 483 THR A C 1
ATOM 1326 O O . THR A 1 171 ? -19.207 13.509 -21.407 1.00 22.55 483 THR A O 1
ATOM 1330 N N . ARG A 1 172 ? -20.846 13.115 -22.865 1.00 24.48 484 ARG A N 1
ATOM 1331 C CA . ARG A 1 172 ? -20.032 12.245 -23.697 1.00 23.34 484 ARG A CA 1
ATOM 1332 C C . ARG A 1 172 ? -18.738 12.928 -24.206 1.00 23.23 484 ARG A C 1
ATOM 1333 O O . ARG A 1 172 ? -17.646 12.377 -24.093 1.00 20.57 484 ARG A O 1
ATOM 1341 N N . LEU A 1 173 ? -18.853 14.113 -24.785 1.00 21.36 485 LEU A N 1
ATOM 1342 C CA . LEU A 1 173 ? -17.666 14.733 -25.367 1.00 21.97 485 LEU A CA 1
ATOM 1343 C C . LEU A 1 173 ? -16.688 15.183 -24.279 1.00 21.42 485 LEU A C 1
ATOM 1344 O O . LEU A 1 173 ? -15.482 15.055 -24.442 1.00 22.20 485 LEU A O 1
ATOM 1349 N N . GLU A 1 174 ? -17.193 15.684 -23.155 1.00 22.32 486 GLU A N 1
ATOM 1350 C CA . GLU A 1 174 ? -16.287 16.111 -22.089 1.00 21.93 486 GLU A CA 1
ATOM 1351 C C . GLU A 1 174 ? -15.487 14.903 -21.595 1.00 21.21 486 GLU A C 1
ATOM 1352 O O . GLU A 1 174 ? -14.280 14.987 -21.391 1.00 17.81 486 GLU A O 1
ATOM 1358 N N . SER A 1 175 ? -16.159 13.769 -21.412 1.00 19.66 487 SER A N 1
ATOM 1359 C CA . SER A 1 175 ? -15.460 12.605 -20.894 1.00 20.31 487 SER A CA 1
ATOM 1360 C C . SER A 1 175 ? -14.477 12.064 -21.925 1.00 20.07 487 SER A C 1
ATOM 1361 O O . SER A 1 175 ? -13.440 11.511 -21.568 1.00 20.74 487 SER A O 1
ATOM 1364 N N . THR A 1 176 ? -14.801 12.223 -23.204 1.00 19.04 488 THR A N 1
ATOM 1365 C CA . THR A 1 176 ? -13.898 11.797 -24.276 1.00 21.59 488 THR A CA 1
ATOM 1366 C C . THR A 1 176 ? -12.580 12.581 -24.247 1.00 21.14 488 THR A C 1
ATOM 1367 O O . THR A 1 176 ? -11.514 11.997 -24.367 1.00 20.22 488 THR A O 1
ATOM 1371 N N . VAL A 1 177 ? -12.653 13.900 -24.077 1.00 20.13 489 VAL A N 1
ATOM 1372 C CA . VAL A 1 177 ? -11.420 14.694 -24.001 1.00 21.43 489 VAL A CA 1
ATOM 1373 C C . VAL A 1 177 ? -10.627 14.359 -22.715 1.00 20.33 489 VAL A C 1
ATOM 1374 O O . VAL A 1 177 ? -9.411 14.212 -22.755 1.00 20.02 489 VAL A O 1
ATOM 1378 N N . MET A 1 178 ? -11.322 14.182 -21.592 1.00 20.32 490 MET A N 1
ATOM 1379 C CA . MET A 1 178 ? -10.637 13.770 -20.372 1.00 22.72 490 MET A CA 1
ATOM 1380 C C . MET A 1 178 ? -9.928 12.443 -20.589 1.00 20.40 490 MET A C 1
ATOM 1381 O O . MET A 1 178 ? -8.793 12.254 -20.158 1.00 19.22 490 MET A O 1
ATOM 1386 N N . TYR A 1 179 ? -10.609 11.533 -21.270 1.00 18.24 491 TYR A N 1
ATOM 1387 C CA . TYR A 1 179 ? -10.060 10.220 -21.583 1.00 19.69 491 TYR A CA 1
ATOM 1388 C C . TYR A 1 179 ? -8.831 10.334 -22.509 1.00 19.21 491 TYR A C 1
ATOM 1389 O O . TYR A 1 179 ? -7.791 9.708 -22.262 1.00 21.62 491 TYR A O 1
ATOM 1398 N N . ALA A 1 180 ? -8.950 11.128 -23.572 1.00 18.11 492 ALA A N 1
ATOM 1399 C CA . ALA A 1 180 ? -7.838 11.334 -24.504 1.00 19.34 492 ALA A CA 1
ATOM 1400 C C . ALA A 1 180 ? -6.599 11.824 -23.766 1.00 21.76 492 ALA A C 1
ATOM 1401 O O . ALA A 1 180 ? -5.467 11.409 -24.066 1.00 22.01 492 ALA A O 1
ATOM 1403 N N . GLY A 1 181 ? -6.802 12.713 -22.796 1.00 18.87 493 GLY A N 1
ATOM 1404 C CA . GLY A 1 181 ? -5.684 13.212 -22.003 1.00 18.22 493 GLY A CA 1
ATOM 1405 C C . GLY A 1 181 ? -4.985 12.103 -21.236 1.00 23.10 493 GLY A C 1
ATOM 1406 O O . GLY A 1 181 ? -3.751 12.085 -21.123 1.00 24.09 493 GLY A O 1
ATOM 1407 N N . ILE A 1 182 ? -5.764 11.175 -20.690 1.00 16.39 494 ILE A N 1
ATOM 1408 C CA . ILE A 1 182 ? -5.157 10.045 -20.009 1.00 19.27 494 ILE A CA 1
ATOM 1409 C C . ILE A 1 182 ? -4.402 9.164 -21.006 1.00 21.91 494 ILE A C 1
ATOM 1410 O O . ILE A 1 182 ? -3.278 8.752 -20.736 1.00 20.33 494 ILE A O 1
ATOM 1415 N N . ILE A 1 183 ? -5.029 8.871 -22.146 1.00 20.43 495 ILE A N 1
ATOM 1416 C CA . ILE A 1 183 ? -4.387 8.096 -23.205 1.00 20.30 495 ILE A CA 1
ATOM 1417 C C . ILE A 1 183 ? -3.029 8.700 -23.600 1.00 26.63 495 ILE A C 1
ATOM 1418 O O . ILE A 1 183 ? -2.059 7.972 -23.809 1.00 20.78 495 ILE A O 1
ATOM 1423 N N . VAL A 1 184 ? -2.965 10.023 -23.727 1.00 22.13 496 VAL A N 1
ATOM 1424 C CA . VAL A 1 184 ? -1.711 10.665 -24.147 1.00 25.19 496 VAL A CA 1
ATOM 1425 C C . VAL A 1 184 ?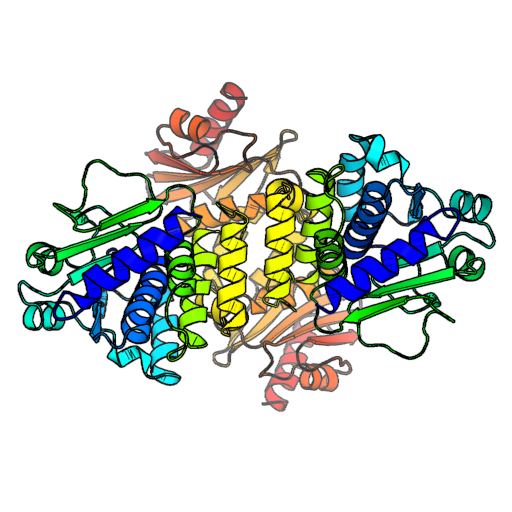 -0.642 10.560 -23.058 1.00 25.35 496 VAL A C 1
ATOM 1426 O O . VAL A 1 184 ? 0.464 10.105 -23.315 1.00 26.68 496 VAL A O 1
ATOM 1430 N N . ASP A 1 185 ? -0.976 10.960 -21.848 1.00 24.84 497 ASP A N 1
ATOM 1431 C CA . ASP A 1 185 ? -0.018 10.928 -20.761 1.00 25.81 497 ASP A CA 1
ATOM 1432 C C . ASP A 1 185 ? 0.467 9.518 -20.412 1.00 30.67 497 ASP A C 1
ATOM 1433 O O . ASP A 1 185 ? 1.544 9.352 -19.887 1.00 24.60 497 ASP A O 1
ATOM 1438 N N . THR A 1 186 ? -0.332 8.499 -20.693 1.00 24.90 498 THR A N 1
ATOM 1439 C CA . THR A 1 186 ? 0.052 7.133 -20.360 1.00 28.96 498 THR A CA 1
ATOM 1440 C C . THR A 1 186 ? 0.589 6.328 -21.546 1.00 32.08 498 THR A C 1
ATOM 1441 O O . THR A 1 186 ? 1.004 5.199 -21.376 1.00 39.85 498 THR A O 1
ATOM 1445 N N . ARG A 1 187 ? 0.564 6.898 -22.737 1.00 30.90 499 ARG A N 1
ATOM 1446 C CA . ARG A 1 187 ? 0.915 6.148 -23.930 1.00 32.42 499 ARG A CA 1
ATOM 1447 C C . ARG A 1 187 ? 0.053 4.910 -24.011 1.00 27.52 499 ARG A C 1
ATOM 1448 O O . ARG A 1 187 ? 0.540 3.801 -24.095 1.00 22.38 499 ARG A O 1
ATOM 1456 N N . ASN A 1 188 ? -1.246 5.143 -23.970 1.00 26.27 500 ASN A N 1
ATOM 1457 C CA . ASN A 1 188 ? -2.256 4.103 -24.085 1.00 30.16 500 ASN A CA 1
ATOM 1458 C C . ASN A 1 188 ? -2.066 3.063 -22.987 1.00 26.29 500 ASN A C 1
ATOM 1459 O O . ASN A 1 188 ? -1.970 1.882 -23.265 1.00 23.37 500 ASN A O 1
ATOM 1464 N N . PHE A 1 189 ? -1.983 3.519 -21.747 1.00 22.69 501 PHE A N 1
ATOM 1465 C CA . PHE A 1 189 ? -1.971 2.637 -20.582 1.00 25.78 501 PHE A CA 1
ATOM 1466 C C . PHE A 1 189 ? -0.691 1.797 -20.448 1.00 26.92 501 PHE A C 1
ATOM 1467 O O . PHE A 1 189 ? -0.712 0.758 -19.797 1.00 21.78 501 PHE A O 1
ATOM 1475 N N . THR A 1 190 ? 0.415 2.256 -21.043 1.00 23.48 502 THR A N 1
ATOM 1476 C CA . THR A 1 190 ? 1.694 1.567 -20.898 1.00 28.74 502 THR A CA 1
ATOM 1477 C C . THR A 1 190 ? 2.664 2.233 -19.894 1.00 34.77 502 THR A C 1
ATOM 1478 O O . THR A 1 190 ? 3.659 1.626 -19.496 1.00 31.30 502 THR A O 1
ATOM 1482 N N . LEU A 1 191 ? 2.361 3.461 -19.477 1.00 30.40 503 LEU A N 1
ATOM 1483 C CA . LEU A 1 191 ? 3.221 4.215 -18.561 1.00 31.65 503 LEU A CA 1
ATOM 1484 C C . LEU A 1 191 ? 2.408 4.831 -17.432 1.00 31.07 503 LEU A C 1
ATOM 1485 O O . LEU A 1 191 ? 1.305 5.328 -17.663 1.00 29.51 503 LEU A O 1
ATOM 1490 N N . ARG A 1 192 ? 2.966 4.824 -16.224 1.00 25.48 504 ARG A N 1
ATOM 1491 C CA . ARG A 1 192 ? 2.348 5.503 -15.081 1.00 29.69 504 ARG A CA 1
ATOM 1492 C C . ARG A 1 192 ? 0.886 5.126 -14.894 1.00 26.19 504 ARG A C 1
ATOM 1493 O O . ARG A 1 192 ? 0.054 5.958 -14.540 1.00 26.29 504 ARG A O 1
ATOM 1501 N N . THR A 1 193 ? 0.575 3.858 -15.119 1.00 26.11 505 THR A N 1
ATOM 1502 C CA . THR A 1 193 ? -0.803 3.409 -15.089 1.00 27.89 505 THR A CA 1
ATOM 1503 C C . THR A 1 193 ? -1.042 2.501 -13.892 1.00 27.77 505 THR A C 1
ATOM 1504 O O . THR A 1 193 ? -0.530 1.381 -13.843 1.00 25.61 505 THR A O 1
ATOM 1508 N N . GLY A 1 194 ? -1.804 2.993 -12.920 1.00 25.78 506 GLY A N 1
ATOM 1509 C CA . GLY A 1 194 ? -2.090 2.226 -11.723 1.00 23.35 506 GLY A CA 1
ATOM 1510 C C . GLY A 1 194 ? -3.544 1.823 -11.756 1.00 25.20 506 GLY A C 1
ATOM 1511 O O . GLY A 1 194 ? -4.252 2.172 -12.697 1.00 25.60 506 GLY A O 1
ATOM 1512 N N . SER A 1 195 ? -3.992 1.077 -10.753 1.00 23.31 507 SER A N 1
ATOM 1513 C CA . SER A 1 195 ? -5.378 0.671 -10.706 1.00 20.87 507 SER A CA 1
ATOM 1514 C C . SER A 1 195 ? -6.307 1.890 -10.706 1.00 25.80 507 SER A C 1
ATOM 1515 O O . SER A 1 195 ? -7.383 1.853 -11.299 1.00 24.49 507 SER A O 1
ATOM 1518 N N . ARG A 1 196 ? -5.885 2.975 -10.064 1.00 20.84 508 ARG A N 1
ATOM 1519 C CA . ARG A 1 196 ? -6.703 4.178 -10.012 1.00 27.61 508 ARG A CA 1
ATOM 1520 C C . ARG A 1 196 ? -6.859 4.841 -11.391 1.00 23.67 508 ARG A C 1
ATOM 1521 O O . ARG A 1 196 ? -7.876 5.481 -11.666 1.00 23.55 508 ARG A O 1
ATOM 1529 N N . THR A 1 197 ? -5.860 4.673 -12.253 1.00 20.47 509 THR A N 1
ATOM 1530 C CA . THR A 1 197 ? -5.930 5.169 -13.621 1.00 20.87 509 THR A CA 1
ATOM 1531 C C . THR A 1 197 ? -7.077 4.470 -14.336 1.00 22.26 509 THR A C 1
ATOM 1532 O O . THR A 1 197 ? -7.875 5.109 -15.016 1.00 23.34 509 THR A O 1
ATOM 1536 N N . PHE A 1 198 ? -7.147 3.153 -14.167 1.00 23.93 510 PHE A N 1
ATOM 1537 C CA . PHE A 1 198 ? -8.221 2.347 -14.734 1.00 23.89 510 PHE A CA 1
ATOM 1538 C C . PHE A 1 198 ? -9.583 2.665 -14.092 1.00 24.65 510 PHE A C 1
ATOM 1539 O O . PHE A 1 198 ? -10.620 2.599 -14.763 1.00 20.98 510 PHE A O 1
ATOM 1547 N N . ASP A 1 199 ? -9.584 2.995 -12.799 1.00 20.57 511 ASP A N 1
ATOM 1548 C CA . ASP A 1 199 ? -10.810 3.439 -12.144 1.00 25.25 511 ASP A CA 1
ATOM 1549 C C . ASP A 1 199 ? -11.333 4.708 -12.818 1.00 23.43 511 ASP A C 1
ATOM 1550 O O . ASP A 1 199 ? -12.522 4.830 -13.104 1.00 27.33 511 ASP A O 1
ATOM 1555 N N . ALA A 1 200 ? -10.438 5.648 -13.080 1.00 20.07 512 ALA A N 1
ATOM 1556 C CA . ALA A 1 200 ? -10.821 6.859 -13.793 1.00 22.65 512 ALA A CA 1
ATOM 1557 C C . ALA A 1 200 ? -11.295 6.543 -15.228 1.00 23.48 512 ALA A C 1
ATOM 1558 O O . ALA A 1 200 ? -12.318 7.052 -15.668 1.00 21.60 512 ALA A O 1
ATOM 1560 N N . ALA A 1 201 ? -10.562 5.684 -15.940 1.00 20.03 513 ALA A N 1
ATOM 1561 C CA . ALA A 1 201 ? -10.970 5.260 -17.280 1.00 23.33 513 ALA A CA 1
ATOM 1562 C C . ALA A 1 201 ? -12.374 4.632 -17.268 1.00 22.38 513 ALA A C 1
ATOM 1563 O O . ALA A 1 201 ? -13.210 4.900 -18.138 1.00 22.86 513 ALA A O 1
ATOM 1565 N N . SER A 1 202 ? -12.654 3.828 -16.255 1.00 17.72 514 SER A N 1
ATOM 1566 C CA . SER A 1 202 ? -14.005 3.263 -16.101 1.00 22.02 514 SER A CA 1
ATOM 1567 C C . SER A 1 202 ? -15.088 4.353 -15.969 1.00 24.67 514 SER A C 1
ATOM 1568 O O . SER A 1 202 ? -16.109 4.333 -16.667 1.00 22.18 514 SER A O 1
ATOM 1571 N N . TYR A 1 203 ? -14.861 5.302 -15.068 1.00 19.38 515 TYR A N 1
ATOM 1572 C CA . TYR A 1 203 ? -15.830 6.361 -14.832 1.00 20.29 515 TYR A CA 1
ATOM 1573 C C . TYR A 1 203 ? -16.093 7.086 -16.148 1.00 21.39 515 TYR A C 1
ATOM 1574 O O . TYR A 1 203 ? -17.236 7.337 -16.510 1.00 21.27 515 TYR A O 1
ATOM 1583 N N . LEU A 1 204 ? -15.028 7.396 -16.880 1.00 23.48 516 LEU A N 1
ATOM 1584 C CA . LEU A 1 204 ? -15.167 8.200 -18.094 1.00 21.24 516 LEU A CA 1
ATOM 1585 C C . LEU A 1 204 ? -15.904 7.446 -19.197 1.00 20.35 516 LEU A C 1
ATOM 1586 O O . LEU A 1 204 ? -16.735 8.019 -19.918 1.00 19.67 516 LEU A O 1
ATOM 1591 N N . ARG A 1 205 ? -15.582 6.165 -19.335 1.00 21.48 517 ARG A N 1
ATOM 1592 C CA . ARG A 1 205 ? -16.204 5.326 -20.347 1.00 25.20 517 ARG A CA 1
ATOM 1593 C C . ARG A 1 205 ? -17.682 5.140 -19.974 1.00 25.99 517 ARG A C 1
ATOM 1594 O O . ARG A 1 205 ? -18.548 5.127 -20.843 1.00 23.18 517 ARG A O 1
ATOM 1602 N N . ALA A 1 206 ? -17.961 5.003 -18.678 1.00 22.04 518 ALA A N 1
ATOM 1603 C CA . ALA A 1 206 ? -19.332 4.931 -18.216 1.00 22.43 518 ALA A CA 1
ATOM 1604 C C . ALA A 1 206 ? -20.118 6.171 -18.649 1.00 25.74 518 ALA A C 1
ATOM 1605 O O . ALA A 1 206 ? -21.303 6.087 -18.936 1.00 24.86 518 ALA A O 1
ATOM 1607 N N . HIS A 1 207 ? -19.454 7.320 -18.687 1.00 24.36 519 HIS A N 1
ATOM 1608 C CA . HIS A 1 207 ? -20.113 8.559 -19.117 1.00 25.47 519 HIS A CA 1
ATOM 1609 C C . HIS A 1 207 ? -19.978 8.821 -20.623 1.00 25.34 519 HIS A C 1
ATOM 1610 O O . HIS A 1 207 ? -20.146 9.945 -21.076 1.00 27.15 519 HIS A O 1
ATOM 1617 N N . GLY A 1 208 ? -19.676 7.778 -21.394 1.00 22.14 520 GLY A N 1
ATOM 1618 C CA . GLY A 1 208 ? -19.631 7.895 -22.840 1.00 23.58 520 GLY A CA 1
ATOM 1619 C C . GLY A 1 208 ? -18.305 8.216 -23.518 1.00 25.03 520 GLY A C 1
ATOM 1620 O O . GLY A 1 208 ? -18.288 8.542 -24.704 1.00 26.94 520 GLY A O 1
ATOM 1621 N N . ALA A 1 209 ? -17.191 8.163 -22.792 1.00 24.67 521 ALA A N 1
ATOM 1622 C CA . ALA A 1 209 ? -15.896 8.463 -23.408 1.00 23.61 521 ALA A CA 1
ATOM 1623 C C . ALA A 1 209 ? -15.745 7.612 -24.677 1.00 27.13 521 ALA A C 1
ATOM 1624 O O . ALA A 1 209 ? -15.883 6.389 -24.632 1.00 24.80 521 ALA A O 1
ATOM 1626 N N . ASP A 1 210 ? -15.454 8.264 -25.800 1.00 25.72 522 ASP A N 1
ATOM 1627 C CA . ASP A 1 210 ? -15.411 7.598 -27.103 1.00 27.77 522 ASP A CA 1
ATOM 1628 C C . ASP A 1 210 ? -13.985 7.216 -27.490 1.00 25.27 522 ASP A C 1
ATOM 1629 O O . ASP A 1 210 ? -13.198 8.077 -27.871 1.00 26.97 522 ASP A O 1
ATOM 1634 N N . THR A 1 211 ? -13.656 5.931 -27.403 1.00 30.28 523 THR A N 1
ATOM 1635 C CA . THR A 1 211 ? -12.300 5.471 -27.724 1.00 26.50 523 THR A CA 1
ATOM 1636 C C . THR A 1 211 ? -11.943 5.675 -29.189 1.00 29.06 523 THR A C 1
ATOM 1637 O O . THR A 1 211 ? -10.776 5.862 -29.533 1.00 28.45 523 THR A O 1
ATOM 1641 N N . ILE A 1 212 ? -12.951 5.641 -30.050 1.00 27.67 524 ILE A N 1
ATOM 1642 C CA . ILE A 1 212 ? -12.727 5.781 -31.479 1.00 30.99 524 ILE A CA 1
ATOM 1643 C C . ILE A 1 212 ? -12.413 7.219 -31.836 1.00 29.58 524 ILE A C 1
ATOM 1644 O O . ILE A 1 212 ? -11.461 7.500 -32.573 1.00 25.95 524 ILE A O 1
ATOM 1649 N N . LEU A 1 213 ? -13.219 8.132 -31.304 1.00 27.37 525 LEU A N 1
ATOM 1650 C CA . LEU A 1 213 ? -12.966 9.547 -31.470 1.00 24.64 525 LEU A CA 1
ATOM 1651 C C . LEU A 1 213 ? -11.595 9.903 -30.907 1.00 21.57 525 LEU A C 1
ATOM 1652 O O . LEU A 1 213 ? -10.867 10.702 -31.492 1.00 25.63 525 LEU A O 1
ATOM 1657 N N . THR A 1 214 ? -11.235 9.300 -29.778 1.00 20.51 526 THR A N 1
ATOM 1658 C CA . THR A 1 214 ? -9.933 9.560 -29.164 1.00 23.01 526 THR A CA 1
ATOM 1659 C C . THR A 1 214 ? -8.795 9.166 -30.118 1.00 25.75 526 THR A C 1
ATOM 1660 O O . THR A 1 214 ? -7.851 9.933 -30.336 1.00 21.55 526 THR A O 1
ATOM 1664 N N . GLN A 1 215 ? -8.910 7.986 -30.718 1.00 24.41 527 GLN A N 1
ATOM 1665 C CA . GLN A 1 215 ? -7.924 7.546 -31.701 1.00 28.14 527 GLN A CA 1
ATOM 1666 C C . GLN A 1 215 ? -7.840 8.569 -32.799 1.00 25.27 527 GLN A C 1
ATOM 1667 O O . GLN A 1 215 ? -6.756 8.871 -33.297 1.00 29.13 527 GLN A O 1
ATOM 1673 N N . HIS A 1 216 ? -9.001 9.095 -33.187 1.00 26.97 528 HIS A N 1
ATOM 1674 C CA . HIS A 1 216 ? -9.070 10.055 -34.279 1.00 27.31 528 HIS A CA 1
ATOM 1675 C C . HIS A 1 216 ? -8.264 11.317 -33.984 1.00 29.33 528 HIS A C 1
ATOM 1676 O O . HIS A 1 216 ? -7.513 11.799 -34.838 1.00 29.50 528 HIS A O 1
ATOM 1683 N N . PHE A 1 217 ? -8.424 11.862 -32.780 1.00 25.80 529 PHE A N 1
ATOM 1684 C CA . PHE A 1 217 ? -7.677 13.067 -32.381 1.00 26.41 529 PHE A CA 1
ATOM 1685 C C . PHE A 1 217 ? -6.169 12.893 -32.534 1.00 25.75 529 PHE A C 1
ATOM 1686 O O . PHE A 1 217 ? -5.446 13.867 -32.766 1.00 29.98 529 PHE A O 1
ATOM 1694 N N . LEU A 1 218 ? -5.705 11.653 -32.385 1.00 23.21 530 LEU A N 1
ATOM 1695 C CA . LEU A 1 218 ? -4.286 11.346 -32.212 1.00 27.79 530 LEU A CA 1
ATOM 1696 C C . LEU A 1 218 ? -3.560 10.682 -33.403 1.00 34.92 530 LEU A C 1
ATOM 1697 O O . LEU A 1 218 ? -2.389 10.307 -33.275 1.00 29.71 530 LEU A O 1
ATOM 1702 N N . LYS A 1 219 ? -4.238 10.526 -34.538 1.00 25.31 531 LYS A N 1
ATOM 1703 C CA . LYS A 1 219 ? -3.637 9.832 -35.683 1.00 30.78 531 LYS A CA 1
ATOM 1704 C C . LYS A 1 219 ? -2.421 10.570 -36.241 1.00 30.81 531 LYS A C 1
ATOM 1705 O O . LYS A 1 219 ? -2.464 11.785 -36.426 1.00 30.24 531 LYS A O 1
ATOM 1711 N N . ASP A 1 220 ? -1.331 9.843 -36.482 1.00 33.42 532 ASP A N 1
ATOM 1712 C CA . ASP A 1 220 ? -0.150 10.431 -37.121 1.00 37.53 532 ASP A CA 1
ATOM 1713 C C . ASP A 1 220 ? -0.400 10.491 -38.618 1.00 34.38 532 ASP A C 1
ATOM 1714 O O . ASP A 1 220 ? -1.271 9.791 -39.119 1.00 30.96 532 ASP A O 1
ATOM 1719 N N . ASP A 1 221 ? 0.356 11.304 -39.347 1.00 36.58 533 ASP A N 1
ATOM 1720 C CA . ASP A 1 221 ? 0.161 11.331 -40.795 1.00 38.01 533 ASP A CA 1
ATOM 1721 C C . ASP A 1 221 ? 1.085 10.383 -41.562 1.00 37.32 533 ASP A C 1
ATOM 1722 O O . ASP A 1 221 ? 1.993 9.771 -40.989 1.00 35.21 533 ASP A O 1
ATOM 1727 N N . VAL A 1 222 ? 0.817 10.243 -42.857 1.00 34.59 534 VAL A N 1
ATOM 1728 C CA . VAL A 1 222 ? 1.509 9.277 -43.693 1.00 36.18 534 VAL A CA 1
ATOM 1729 C C . VAL A 1 222 ? 3.008 9.559 -43.754 1.00 33.68 534 VAL A C 1
ATOM 1730 O O . VAL A 1 222 ? 3.825 8.642 -43.699 1.00 34.07 534 VAL A O 1
ATOM 1734 N N . ASP A 1 223 ? 3.364 10.831 -43.860 1.00 32.94 535 ASP A N 1
ATOM 1735 C CA . ASP A 1 223 ? 4.767 11.213 -43.998 1.00 37.17 535 ASP A CA 1
ATOM 1736 C C . ASP A 1 223 ? 5.550 10.852 -42.752 1.00 34.54 535 ASP A C 1
ATOM 1737 O O . ASP A 1 223 ? 6.690 10.421 -42.832 1.00 36.74 535 ASP A O 1
ATOM 1742 N N . THR A 1 224 ? 4.914 10.981 -41.598 1.00 35.72 536 THR A N 1
ATOM 1743 C CA . THR A 1 224 ? 5.583 10.632 -40.362 1.00 36.37 536 THR A CA 1
ATOM 1744 C C . THR A 1 224 ? 5.823 9.138 -40.281 1.00 36.94 536 THR A C 1
ATOM 1745 O O . THR A 1 224 ? 6.913 8.705 -39.893 1.00 35.88 536 THR A O 1
ATOM 1749 N N . TYR A 1 225 ? 4.813 8.351 -40.647 1.00 33.78 537 TYR A N 1
ATOM 1750 C CA . TYR A 1 225 ? 4.980 6.910 -40.658 1.00 34.37 537 TYR A CA 1
ATOM 1751 C C . TYR A 1 225 ? 6.125 6.521 -41.585 1.00 31.22 537 TYR A C 1
ATOM 1752 O O . TYR A 1 225 ? 6.923 5.644 -41.280 1.00 33.34 537 TYR A O 1
ATOM 1761 N N . ILE A 1 226 ? 6.168 7.154 -42.745 1.00 30.28 538 ILE A N 1
ATOM 1762 C CA . ILE A 1 226 ? 7.159 6.812 -43.753 1.00 34.92 538 ILE A CA 1
ATOM 1763 C C . ILE A 1 226 ? 8.574 7.175 -43.292 1.00 35.92 538 ILE A C 1
ATOM 1764 O O . ILE A 1 226 ? 9.478 6.346 -43.336 1.00 34.77 538 ILE A O 1
ATOM 1769 N N . ASN A 1 227 ? 8.760 8.411 -42.845 1.00 33.23 539 ASN A N 1
ATOM 1770 C CA . ASN A 1 227 ? 10.064 8.840 -42.342 1.00 32.51 539 ASN A CA 1
ATOM 1771 C C . ASN A 1 227 ? 10.516 7.946 -41.196 1.00 30.86 539 ASN A C 1
ATOM 1772 O O . ASN A 1 227 ? 11.661 7.487 -41.154 1.00 29.36 539 ASN A O 1
ATOM 1777 N N . ARG A 1 228 ? 9.590 7.676 -40.284 1.00 32.00 540 ARG A N 1
ATOM 1778 C CA . ARG A 1 228 ? 9.862 6.812 -39.153 1.00 34.09 540 ARG A CA 1
ATOM 1779 C C . ARG A 1 228 ? 10.303 5.404 -39.585 1.00 34.76 540 ARG A C 1
ATOM 1780 O O . ARG A 1 228 ? 11.302 4.881 -39.083 1.00 32.82 540 ARG A O 1
ATOM 1788 N N . SER A 1 229 ? 9.580 4.790 -40.520 1.00 29.59 541 SER A N 1
ATOM 1789 C CA . SER A 1 229 ? 9.901 3.414 -40.920 1.00 34.04 541 SER A CA 1
ATOM 1790 C C . SER A 1 229 ? 11.232 3.355 -41.663 1.00 33.14 541 SER A C 1
ATOM 1791 O O . SER A 1 229 ? 11.943 2.341 -41.626 1.00 34.59 541 SER A O 1
ATOM 1794 N N . GLU A 1 230 ? 11.565 4.457 -42.325 1.00 30.87 542 GLU A N 1
ATOM 1795 C CA . GLU A 1 230 ? 12.864 4.642 -42.951 1.00 32.05 542 GLU A CA 1
ATOM 1796 C C . GLU A 1 230 ? 13.989 4.442 -41.928 1.00 32.87 542 GLU A C 1
ATOM 1797 O O . GLU A 1 230 ? 15.023 3.853 -42.236 1.00 34.61 542 GLU A O 1
ATOM 1803 N N . LEU A 1 231 ? 13.788 4.936 -40.711 1.00 28.13 543 LEU A N 1
ATOM 1804 C CA . LEU A 1 231 ? 14.763 4.732 -39.635 1.00 31.11 543 LEU A CA 1
ATOM 1805 C C . LEU A 1 231 ? 14.710 3.288 -39.110 1.00 28.17 543 LEU A C 1
ATOM 1806 O O . LEU A 1 231 ? 15.726 2.606 -39.027 1.00 28.95 543 LEU A O 1
ATOM 1811 N N . ILE A 1 232 ? 13.511 2.834 -38.764 1.00 29.01 544 ILE A N 1
ATOM 1812 C CA . ILE A 1 232 ? 13.318 1.491 -38.212 1.00 34.24 544 ILE A CA 1
ATOM 1813 C C . ILE A 1 232 ? 13.902 0.392 -39.103 1.00 32.96 544 ILE A C 1
ATOM 1814 O O . ILE A 1 232 ? 14.544 -0.541 -38.624 1.00 34.91 544 ILE A O 1
ATOM 1819 N N . ARG A 1 233 ? 13.727 0.547 -40.406 1.00 30.39 545 ARG A N 1
ATOM 1820 C CA . ARG A 1 233 ? 14.152 -0.448 -41.382 1.00 35.94 545 ARG A CA 1
ATOM 1821 C C . ARG A 1 233 ? 15.617 -0.843 -41.210 1.00 35.89 545 ARG A C 1
ATOM 1822 O O . ARG A 1 233 ? 16.009 -1.969 -41.540 1.00 36.13 545 ARG A O 1
ATOM 1830 N N . THR A 1 234 ? 16.425 0.079 -40.691 1.00 29.45 546 THR A N 1
ATOM 1831 C CA . THR A 1 234 ? 17.868 -0.119 -40.628 1.00 28.09 546 THR A CA 1
ATOM 1832 C C . THR A 1 234 ? 18.322 -0.860 -39.361 1.00 26.49 546 THR A C 1
ATOM 1833 O O . THR A 1 234 ? 19.501 -1.142 -39.200 1.00 30.41 546 THR A O 1
ATOM 1837 N N . VAL A 1 235 ? 17.392 -1.172 -38.467 1.00 28.61 547 VAL A N 1
ATOM 1838 C CA . VAL A 1 235 ? 17.764 -1.626 -37.127 1.00 32.69 547 VAL A CA 1
ATOM 1839 C C . VAL A 1 235 ? 18.655 -2.879 -37.118 1.00 34.25 547 VAL A C 1
ATOM 1840 O O . VAL A 1 235 ? 18.454 -3.815 -37.897 1.00 35.60 547 VAL A O 1
ATOM 1844 N N . LYS A 1 236 ? 19.643 -2.873 -36.229 1.00 30.82 548 LYS A N 1
ATOM 1845 C CA . LYS A 1 236 ? 20.539 -4.008 -36.034 1.00 33.16 548 LYS A CA 1
ATOM 1846 C C . LYS A 1 236 ? 20.435 -4.400 -34.565 1.00 36.77 548 LYS A C 1
ATOM 1847 O O . LYS A 1 236 ? 20.776 -3.605 -33.681 1.00 30.77 548 LYS A O 1
ATOM 1853 N N . VAL A 1 237 ? 19.922 -5.601 -34.301 1.00 31.43 549 VAL A N 1
ATOM 1854 C CA . VAL A 1 237 ? 19.684 -6.045 -32.925 1.00 37.39 549 VAL A CA 1
ATOM 1855 C C . VAL A 1 237 ? 20.783 -6.988 -32.441 1.00 36.07 549 VAL A C 1
ATOM 1856 O O . VAL A 1 237 ? 20.982 -8.052 -33.009 1.00 40.90 549 VAL A O 1
ATOM 1860 N N . GLU A 1 238 ? 21.488 -6.607 -31.385 1.00 45.70 550 GLU A N 1
ATOM 1861 C CA . GLU A 1 238 ? 22.493 -7.487 -30.793 1.00 46.31 550 GLU A CA 1
ATOM 1862 C C . GLU A 1 238 ? 21.818 -8.551 -29.944 1.00 46.57 550 GLU A C 1
ATOM 1863 O O . GLU A 1 238 ? 20.638 -8.441 -29.616 1.00 45.37 550 GLU A O 1
ATOM 1869 N N . ASP A 1 239 ? 22.580 -9.575 -29.580 1.00 54.82 551 ASP A N 1
ATOM 1870 C CA . ASP A 1 239 ? 22.055 -10.675 -28.780 1.00 54.06 551 ASP A CA 1
ATOM 1871 C C . ASP A 1 239 ? 21.648 -10.217 -27.390 1.00 52.15 551 ASP A C 1
ATOM 1872 O O . ASP A 1 239 ? 20.825 -10.864 -26.734 1.00 51.10 551 ASP A O 1
ATOM 1877 N N . ASN A 1 240 ? 22.221 -9.103 -26.940 1.00 44.56 552 ASN A N 1
ATOM 1878 C CA . ASN A 1 240 ? 21.929 -8.626 -25.595 1.00 43.67 552 ASN A CA 1
ATOM 1879 C C . ASN A 1 240 ? 20.697 -7.727 -25.547 1.00 43.61 552 ASN A C 1
ATOM 1880 O O . ASN A 1 240 ? 20.339 -7.212 -24.492 1.00 42.35 552 ASN A O 1
ATOM 1885 N N . GLY A 1 241 ? 20.030 -7.568 -26.687 1.00 43.51 553 GLY A N 1
ATOM 1886 C CA . GLY A 1 241 ? 18.813 -6.773 -26.734 1.00 40.74 553 GLY A CA 1
ATOM 1887 C C . GLY A 1 241 ? 19.055 -5.301 -27.026 1.00 37.48 553 GLY A C 1
ATOM 1888 O O . GLY A 1 241 ? 18.140 -4.490 -26.909 1.00 40.78 553 GLY A O 1
ATOM 1889 N N . ILE A 1 242 ? 20.291 -4.960 -27.390 1.00 35.41 554 ILE A N 1
ATOM 1890 C CA . ILE A 1 242 ? 20.660 -3.601 -27.766 1.00 34.90 554 ILE A CA 1
ATOM 1891 C C . ILE A 1 242 ? 20.408 -3.438 -29.251 1.00 35.81 554 ILE A C 1
ATOM 1892 O O . ILE A 1 242 ? 20.960 -4.187 -30.058 1.00 34.05 554 ILE A O 1
ATOM 1897 N N . ALA A 1 243 ? 19.571 -2.472 -29.613 1.00 29.95 555 ALA A N 1
ATOM 1898 C CA . ALA A 1 243 ? 19.270 -2.236 -31.019 1.00 31.70 555 ALA A CA 1
ATOM 1899 C C . ALA A 1 243 ? 19.733 -0.855 -31.449 1.00 29.27 555 ALA A C 1
ATOM 1900 O O . ALA A 1 243 ? 19.428 0.154 -30.796 1.00 26.69 555 ALA A O 1
ATOM 1902 N N . ILE A 1 244 ? 20.467 -0.803 -32.550 1.00 26.11 556 ILE A N 1
ATOM 1903 C CA . ILE A 1 244 ? 20.839 0.482 -33.119 1.00 30.48 556 ILE A CA 1
ATOM 1904 C C . ILE A 1 244 ? 20.243 0.654 -34.517 1.00 31.48 556 ILE A C 1
ATOM 1905 O O . ILE A 1 244 ? 20.281 -0.263 -35.338 1.00 29.66 556 ILE A O 1
ATOM 1910 N N . ALA A 1 245 ? 19.668 1.827 -34.767 1.00 26.07 557 ALA A N 1
ATOM 1911 C CA . ALA A 1 245 ? 19.127 2.159 -36.082 1.00 26.99 557 ALA A CA 1
ATOM 1912 C C . ALA A 1 245 ? 19.620 3.554 -36.447 1.00 29.04 557 ALA A C 1
ATOM 1913 O O . ALA A 1 245 ? 19.985 4.333 -35.556 1.00 26.44 557 ALA A O 1
ATOM 1915 N N . HIS A 1 246 ? 19.629 3.883 -37.736 1.00 24.13 558 HIS A N 1
ATOM 1916 C CA . HIS A 1 246 ? 20.174 5.173 -38.153 1.00 27.73 558 HIS A CA 1
ATOM 1917 C C . HIS A 1 246 ? 19.654 5.728 -39.487 1.00 31.90 558 HIS A C 1
ATOM 1918 O O . HIS A 1 246 ? 19.104 5.006 -40.315 1.00 33.56 558 HIS A O 1
ATOM 1925 N N . GLY A 1 247 ? 19.832 7.028 -39.682 1.00 26.87 559 GLY A N 1
ATOM 1926 C CA . GLY A 1 247 ? 19.544 7.651 -40.959 1.00 29.30 559 GLY A CA 1
ATOM 1927 C C . GLY A 1 247 ? 20.841 7.820 -41.728 1.00 35.96 559 GLY A C 1
ATOM 1928 O O . GLY A 1 247 ? 21.923 7.776 -41.138 1.00 34.21 559 GLY A O 1
ATOM 1929 N N . SER A 1 248 ? 20.752 7.988 -43.044 1.00 36.20 560 SER A N 1
ATOM 1930 C CA . SER A 1 248 ? 21.950 8.259 -43.829 1.00 39.72 560 SER A CA 1
ATOM 1931 C C . SER A 1 248 ? 22.600 9.527 -43.312 1.00 33.99 560 SER A C 1
ATOM 1932 O O . SER A 1 248 ? 21.919 10.405 -42.790 1.00 34.26 560 SER A O 1
ATOM 1935 N N . ASP A 1 249 ? 23.917 9.619 -43.454 1.00 38.51 561 ASP A N 1
ATOM 1936 C CA . ASP A 1 249 ? 24.655 10.812 -43.047 1.00 39.40 561 ASP A CA 1
ATOM 1937 C C . ASP A 1 249 ? 24.145 12.051 -43.795 1.00 38.25 561 ASP A C 1
ATOM 1938 O O . ASP A 1 249 ? 24.223 13.176 -43.294 1.00 37.72 561 ASP A O 1
ATOM 1943 N N . ASP A 1 250 ? 23.596 11.835 -44.986 1.00 41.74 562 ASP A N 1
ATOM 1944 C CA . ASP A 1 250 ? 23.156 12.945 -45.827 1.00 43.68 562 ASP A CA 1
ATOM 1945 C C . ASP A 1 250 ? 21.664 13.309 -45.713 1.00 44.69 562 ASP A C 1
ATOM 1946 O O . ASP A 1 250 ? 21.190 14.186 -46.430 1.00 49.33 562 ASP A O 1
ATOM 1951 N N . LYS A 1 251 ? 20.924 12.666 -44.816 1.00 37.98 563 LYS A N 1
ATOM 1952 C CA . LYS A 1 251 ? 19.499 12.982 -44.696 1.00 39.86 563 LYS A CA 1
ATOM 1953 C C . LYS A 1 251 ? 19.144 13.580 -43.339 1.00 35.81 563 LYS A C 1
ATOM 1954 O O . LYS A 1 251 ? 19.485 13.025 -42.294 1.00 34.85 563 LYS A O 1
ATOM 1960 N N . ILE A 1 252 ? 18.480 14.729 -43.355 1.00 33.67 564 ILE A N 1
ATOM 1961 C CA . ILE A 1 252 ? 18.049 15.361 -42.116 1.00 33.59 564 ILE A CA 1
ATOM 1962 C C . ILE A 1 252 ? 16.701 14.801 -41.659 1.00 32.14 564 ILE A C 1
ATOM 1963 O O . ILE A 1 252 ? 15.750 14.757 -42.433 1.00 33.60 564 ILE A O 1
ATOM 1968 N N . TYR A 1 253 ? 16.614 14.381 -40.402 1.00 29.34 565 TYR A N 1
ATOM 1969 C CA . TYR A 1 253 ? 15.343 13.899 -39.863 1.00 31.29 565 TYR A CA 1
ATOM 1970 C C . TYR A 1 253 ? 14.763 14.825 -38.802 1.00 34.07 565 TYR A C 1
ATOM 1971 O O . TYR A 1 253 ? 15.488 15.437 -38.020 1.00 33.79 565 TYR A O 1
ATOM 1980 N N . HIS A 1 254 ? 13.441 14.910 -38.768 1.00 35.17 566 HIS A N 1
ATOM 1981 C CA . HIS A 1 254 ? 12.771 15.629 -37.705 1.00 36.59 566 HIS A CA 1
ATOM 1982 C C . HIS A 1 254 ? 13.053 14.938 -36.364 1.00 32.29 566 HIS A C 1
ATOM 1983 O O . HIS A 1 254 ? 12.932 13.719 -36.265 1.00 33.54 566 HIS A O 1
ATOM 1990 N N . PRO A 1 255 ? 13.442 15.719 -35.333 1.00 31.05 567 PRO A N 1
ATOM 1991 C CA . PRO A 1 255 ? 13.743 15.214 -33.983 1.00 34.81 567 PRO A CA 1
ATOM 1992 C C . PRO A 1 255 ? 12.618 14.363 -33.400 1.00 34.18 567 PRO A C 1
ATOM 1993 O O . PRO A 1 255 ? 12.879 13.386 -32.701 1.00 30.83 567 PRO A O 1
ATOM 1997 N N . VAL A 1 256 ? 11.374 14.737 -33.668 1.00 34.59 568 VAL A N 1
ATOM 1998 C CA . VAL A 1 256 ? 10.256 13.954 -33.170 1.00 34.80 568 VAL A CA 1
ATOM 1999 C C . VAL A 1 256 ? 10.202 12.614 -33.883 1.00 31.07 568 VAL A C 1
ATOM 2000 O O . VAL A 1 256 ? 9.860 11.609 -33.291 1.00 30.30 568 VAL A O 1
ATOM 2004 N N . THR A 1 257 ? 10.535 12.605 -35.167 1.00 31.36 569 THR A N 1
ATOM 2005 C CA . THR A 1 257 ? 10.484 11.370 -35.933 1.00 31.96 569 THR A CA 1
ATOM 2006 C C . THR A 1 257 ? 11.536 10.404 -35.410 1.00 30.76 569 THR A C 1
ATOM 2007 O O . THR A 1 257 ? 11.288 9.200 -35.315 1.00 29.83 569 THR A O 1
ATOM 2011 N N . VAL A 1 258 ? 12.696 10.944 -35.040 1.00 30.01 570 VAL A N 1
ATOM 2012 C CA . VAL A 1 258 ? 13.766 10.134 -34.451 1.00 29.29 570 VAL A CA 1
ATOM 2013 C C . VAL A 1 258 ? 13.307 9.549 -33.118 1.00 26.73 570 VAL A C 1
ATOM 2014 O O . VAL A 1 258 ? 13.457 8.360 -32.882 1.00 26.82 570 VAL A O 1
ATOM 2018 N N . ALA A 1 259 ? 12.719 10.385 -32.267 1.00 27.99 571 ALA A N 1
ATOM 2019 C CA . ALA A 1 259 ? 12.179 9.928 -30.993 1.00 28.23 571 ALA A CA 1
ATOM 2020 C C . ALA A 1 259 ? 11.153 8.806 -31.177 1.00 28.98 571 ALA A C 1
ATOM 2021 O O . ALA A 1 259 ? 11.212 7.782 -30.498 1.00 27.32 571 ALA A O 1
ATOM 2023 N N . GLN A 1 260 ? 10.226 8.996 -32.111 1.00 30.10 572 GLN A N 1
ATOM 2024 C CA . GLN A 1 260 ? 9.180 8.001 -32.374 1.00 33.77 572 GLN A CA 1
ATOM 2025 C C . GLN A 1 260 ? 9.756 6.679 -32.865 1.00 28.42 572 GLN A C 1
ATOM 2026 O O . GLN A 1 260 ? 9.347 5.610 -32.411 1.00 28.54 572 GLN A O 1
ATOM 2032 N N . ALA A 1 261 ? 10.714 6.760 -33.783 1.00 26.52 573 ALA A N 1
ATOM 2033 C CA . ALA A 1 261 ? 11.408 5.584 -34.255 1.00 27.88 573 ALA A CA 1
ATOM 2034 C C . ALA A 1 261 ? 11.944 4.787 -33.067 1.00 27.37 573 ALA A C 1
ATOM 2035 O O . ALA A 1 261 ? 11.766 3.579 -33.001 1.00 25.88 573 ALA A O 1
ATOM 2037 N N . ALA A 1 262 ? 12.590 5.469 -32.128 1.00 26.78 574 ALA A N 1
ATOM 2038 C CA . ALA A 1 262 ? 13.165 4.798 -30.958 1.00 28.04 574 ALA A CA 1
ATOM 2039 C C . ALA A 1 262 ? 12.076 4.160 -30.106 1.00 26.61 574 ALA A C 1
ATOM 2040 O O . ALA A 1 262 ? 12.251 3.053 -29.594 1.00 26.55 574 ALA A O 1
ATOM 2042 N N . ASP A 1 263 ? 10.965 4.872 -29.935 1.00 25.81 575 ASP A N 1
ATOM 2043 C CA . ASP A 1 263 ? 9.825 4.332 -29.201 1.00 30.80 575 ASP A CA 1
ATOM 2044 C C . ASP A 1 263 ? 9.334 3.020 -29.820 1.00 32.21 575 ASP A C 1
ATOM 2045 O O . ASP A 1 263 ? 9.159 2.018 -29.122 1.00 25.88 575 ASP A O 1
ATOM 2050 N N . GLU A 1 264 ? 9.148 3.036 -31.141 1.00 30.77 576 GLU A N 1
ATOM 2051 C CA . GLU A 1 264 ? 8.531 1.924 -31.877 1.00 33.11 576 GLU A CA 1
ATOM 2052 C C . GLU A 1 264 ? 9.371 0.649 -31.887 1.00 33.22 576 GLU A C 1
ATOM 2053 O O . GLU A 1 264 ? 8.840 -0.463 -31.907 1.00 34.30 576 GLU A O 1
ATOM 2059 N N . LEU A 1 265 ? 10.689 0.810 -31.887 1.00 30.46 577 LEU A N 1
ATOM 2060 C CA . LEU A 1 265 ? 11.592 -0.339 -31.858 1.00 27.56 577 LEU A CA 1
ATOM 2061 C C . LEU A 1 265 ? 11.392 -1.197 -30.606 1.00 29.65 577 LEU A C 1
ATOM 2062 O O . LEU A 1 265 ? 11.649 -2.405 -30.615 1.00 29.31 577 LEU A O 1
ATOM 2067 N N . LEU A 1 266 ? 10.930 -0.564 -29.531 1.00 27.39 578 LEU A N 1
ATOM 2068 C CA . LEU A 1 266 ? 10.618 -1.282 -28.300 1.00 35.97 578 LEU A CA 1
ATOM 2069 C C . LEU A 1 266 ? 9.453 -2.269 -28.452 1.00 33.49 578 LEU A C 1
ATOM 2070 O O . LEU A 1 266 ? 9.265 -3.128 -27.598 1.00 32.96 578 LEU A O 1
ATOM 2075 N N . SER A 1 267 ? 8.667 -2.140 -29.521 1.00 29.16 579 SER A N 1
ATOM 2076 C CA . SER A 1 267 ? 7.572 -3.084 -29.761 1.00 32.32 579 SER A CA 1
ATOM 2077 C C . SER A 1 267 ? 8.047 -4.289 -30.570 1.00 33.79 579 SER A C 1
ATOM 2078 O O . SER A 1 267 ? 7.248 -5.154 -30.947 1.00 32.77 579 SER A O 1
ATOM 2081 N N . LEU A 1 268 ? 9.344 -4.347 -30.853 1.00 29.09 580 LEU A N 1
ATOM 2082 C CA . LEU A 1 268 ? 9.864 -5.429 -31.683 1.00 32.68 580 LEU A CA 1
ATOM 2083 C C . LEU A 1 268 ? 10.586 -6.520 -30.877 1.00 35.68 580 LEU A C 1
ATOM 2084 O O . LEU A 1 268 ? 11.267 -6.251 -29.874 1.00 32.76 580 LEU A O 1
ATOM 2089 N N . GLU A 1 269 ? 10.441 -7.756 -31.330 1.00 35.01 581 GLU A N 1
ATOM 2090 C CA . GLU A 1 269 ? 11.031 -8.886 -30.629 1.00 38.37 581 GLU A CA 1
ATOM 2091 C C . GLU A 1 269 ? 12.547 -8.761 -30.480 1.00 34.06 581 GLU A C 1
ATOM 2092 O O . GLU A 1 269 ? 13.250 -8.416 -31.423 1.00 36.42 581 GLU A O 1
ATOM 2098 N N . GLY A 1 270 ? 13.048 -9.055 -29.287 1.00 36.92 582 GLY A N 1
ATOM 2099 C CA . GLY A 1 270 ? 14.479 -9.076 -29.053 1.00 37.30 582 GLY A CA 1
ATOM 2100 C C . GLY A 1 270 ? 15.091 -7.765 -28.591 1.00 34.40 582 GLY A C 1
ATOM 2101 O O . GLY A 1 270 ? 16.250 -7.745 -28.195 1.00 38.34 582 GLY A O 1
ATOM 2102 N N . ILE A 1 271 ? 14.325 -6.678 -28.623 1.00 30.20 583 ILE A N 1
ATOM 2103 C CA . ILE A 1 271 ? 14.876 -5.361 -28.298 1.00 33.86 583 ILE A CA 1
ATOM 2104 C C . ILE A 1 271 ? 14.586 -4.928 -26.853 1.00 36.00 583 ILE A C 1
ATOM 2105 O O . ILE A 1 271 ? 13.431 -4.716 -26.475 1.00 35.70 583 ILE A O 1
ATOM 2110 N N . GLU A 1 272 ? 15.651 -4.810 -26.061 1.00 38.23 584 GLU A N 1
ATOM 2111 C CA . GLU A 1 272 ? 15.591 -4.323 -24.676 1.00 42.17 584 GLU A CA 1
ATOM 2112 C C . GLU A 1 272 ? 15.797 -2.811 -24.620 1.00 36.83 584 GLU A C 1
ATOM 2113 O O . GLU A 1 272 ? 15.162 -2.106 -23.825 1.00 35.68 584 GLU A O 1
ATOM 2119 N N . ALA A 1 273 ? 16.709 -2.324 -25.455 1.00 30.24 585 ALA A N 1
ATOM 2120 C CA . ALA A 1 273 ? 16.991 -0.894 -25.538 1.00 31.76 585 ALA A CA 1
ATOM 2121 C C . ALA A 1 273 ? 17.236 -0.481 -26.987 1.00 31.73 585 ALA A C 1
ATOM 2122 O O . ALA A 1 273 ? 17.921 -1.171 -27.732 1.00 31.16 585 ALA A O 1
ATOM 2124 N N . SER A 1 274 ? 16.680 0.657 -27.376 1.00 27.28 586 SER A N 1
ATOM 2125 C CA . SER A 1 274 ? 16.835 1.127 -28.738 1.00 27.86 586 SER A CA 1
ATOM 2126 C C . SER A 1 274 ? 17.600 2.443 -28.754 1.00 26.94 586 SER A C 1
ATOM 2127 O O . SER A 1 274 ? 17.388 3.303 -27.901 1.00 26.90 586 SER A O 1
ATOM 2130 N N . TYR A 1 275 ? 18.483 2.589 -29.734 1.00 25.01 587 TYR A N 1
ATOM 2131 C CA . TYR A 1 275 ? 19.174 3.845 -29.965 1.00 25.11 587 TYR A CA 1
ATOM 2132 C C . TYR A 1 275 ? 19.037 4.191 -31.435 1.00 26.79 587 TYR A C 1
ATOM 2133 O O . TYR A 1 275 ? 19.426 3.405 -32.302 1.00 23.71 587 TYR A O 1
ATOM 2142 N N . VAL A 1 276 ? 18.483 5.361 -31.721 1.00 23.92 588 VAL A N 1
ATOM 2143 C CA . VAL A 1 276 ? 18.341 5.807 -33.111 1.00 22.63 588 VAL A CA 1
ATOM 2144 C C . VAL A 1 276 ? 19.196 7.039 -33.377 1.00 26.57 588 VAL A C 1
ATOM 2145 O O . VAL A 1 276 ? 19.086 8.059 -32.671 1.00 23.14 588 VAL A O 1
ATOM 2149 N N . VAL A 1 277 ? 20.021 6.945 -34.417 1.00 26.96 589 VAL A N 1
ATOM 2150 C CA . VAL A 1 277 ? 21.047 7.936 -34.718 1.00 24.02 589 VAL A CA 1
ATOM 2151 C C . VAL A 1 277 ? 20.793 8.559 -36.081 1.00 24.92 589 VAL A C 1
ATOM 2152 O O . VAL A 1 277 ? 20.791 7.855 -37.085 1.00 26.52 589 VAL A O 1
ATOM 2156 N N . ALA A 1 278 ? 20.600 9.877 -36.127 1.00 24.45 590 ALA A N 1
ATOM 2157 C CA . ALA A 1 278 ? 20.233 10.543 -37.376 1.00 25.92 590 ALA A CA 1
ATOM 2158 C C . ALA A 1 278 ? 20.630 12.015 -37.400 1.00 25.38 590 ALA A C 1
ATOM 2159 O O . ALA A 1 278 ? 20.582 12.700 -36.376 1.00 27.00 590 ALA A O 1
ATOM 2161 N N . ARG A 1 279 ? 21.013 12.508 -38.568 1.00 25.53 591 ARG A N 1
ATOM 2162 C CA . ARG A 1 279 ? 21.399 13.908 -38.678 1.00 32.22 591 ARG A CA 1
ATOM 2163 C C . ARG A 1 279 ? 20.230 14.846 -38.354 1.00 32.96 591 ARG A C 1
ATOM 2164 O O . ARG A 1 279 ? 19.111 14.663 -38.840 1.00 28.88 591 ARG A O 1
ATOM 2172 N N . ARG A 1 280 ? 20.507 15.835 -37.512 1.00 30.19 592 ARG A N 1
ATOM 2173 C CA . ARG A 1 280 ? 19.516 16.798 -37.067 1.00 29.29 592 ARG A CA 1
ATOM 2174 C C . ARG A 1 280 ? 19.754 18.160 -37.719 1.00 36.27 592 ARG A C 1
ATOM 2175 O O . ARG A 1 280 ? 18.804 18.908 -37.964 1.00 38.91 592 ARG A O 1
ATOM 2183 N N . GLU A 1 281 ? 21.022 18.480 -37.979 1.00 35.05 593 GLU A N 1
ATOM 2184 C CA . GLU A 1 281 ? 21.407 19.733 -38.631 1.00 38.03 593 GLU A CA 1
ATOM 2185 C C . GLU A 1 281 ? 22.647 19.482 -39.462 1.00 37.87 593 GLU A C 1
ATOM 2186 O O . GLU A 1 281 ? 23.255 18.424 -39.371 1.00 39.79 593 GLU A O 1
ATOM 2192 N N . ASP A 1 282 ? 23.033 20.474 -40.254 1.00 40.41 594 ASP A N 1
ATOM 2193 C CA . ASP A 1 282 ? 24.230 20.393 -41.089 1.00 42.33 594 ASP A CA 1
ATOM 2194 C C . ASP A 1 282 ? 25.465 19.984 -40.289 1.00 41.11 594 ASP A C 1
ATOM 2195 O O . ASP A 1 282 ? 26.392 19.373 -40.825 1.00 41.31 594 ASP A O 1
ATOM 2200 N N . ASN A 1 283 ? 25.460 20.317 -39.002 1.00 40.62 595 ASN A N 1
ATOM 2201 C CA . ASN A 1 283 ? 26.609 20.093 -38.131 1.00 41.77 595 ASN A CA 1
ATOM 2202 C C . ASN A 1 283 ? 26.219 19.448 -36.794 1.00 41.81 595 ASN A C 1
ATOM 2203 O O . ASN A 1 283 ? 26.922 19.596 -35.790 1.00 37.86 595 ASN A O 1
ATOM 2208 N N . LEU A 1 284 ? 25.104 18.724 -36.778 1.00 38.04 596 LEU A N 1
ATOM 2209 C CA . LEU A 1 284 ? 24.637 18.105 -35.536 1.00 36.31 596 LEU A CA 1
ATOM 2210 C C . LEU A 1 284 ? 23.957 16.753 -35.759 1.00 36.35 596 LEU A C 1
ATOM 2211 O O . LEU A 1 284 ? 23.061 16.635 -36.602 1.00 33.25 596 LEU A O 1
ATOM 2216 N N . ILE A 1 285 ? 24.374 15.746 -34.992 1.00 31.22 597 ILE A N 1
ATOM 2217 C CA . ILE A 1 285 ? 23.750 14.433 -35.020 1.00 28.01 597 ILE A CA 1
ATOM 2218 C C . ILE A 1 285 ? 22.917 14.265 -33.756 1.00 33.76 597 ILE A C 1
ATOM 2219 O O . ILE A 1 285 ? 23.369 14.609 -32.662 1.00 31.11 597 ILE A O 1
ATOM 2224 N N . GLY A 1 286 ? 21.693 13.764 -33.902 1.00 25.72 598 GLY A N 1
ATOM 2225 C CA . GLY A 1 286 ? 20.841 13.539 -32.751 1.00 23.93 598 GLY A CA 1
ATOM 2226 C C . GLY A 1 286 ? 20.762 12.054 -32.449 1.00 26.39 598 GLY A C 1
ATOM 2227 O O . GLY A 1 286 ? 20.814 11.223 -33.367 1.00 27.39 598 GLY A O 1
ATOM 2228 N N . ILE A 1 287 ? 20.667 11.707 -31.171 1.00 21.18 599 ILE A N 1
ATOM 2229 C CA . ILE A 1 287 ? 20.386 10.328 -30.798 1.00 26.93 599 ILE A CA 1
ATOM 2230 C C . ILE A 1 287 ? 19.238 10.308 -29.807 1.00 27.90 599 ILE A C 1
ATOM 2231 O O . ILE A 1 287 ? 19.257 11.052 -28.825 1.00 26.77 599 ILE A O 1
ATOM 2236 N N . SER A 1 288 ? 18.233 9.469 -30.065 1.00 25.95 600 SER A N 1
ATOM 2237 C CA . SER A 1 288 ? 17.197 9.207 -29.069 1.00 26.10 600 SER A CA 1
ATOM 2238 C C . SER A 1 288 ? 17.331 7.774 -28.573 1.00 27.87 600 SER A C 1
ATOM 2239 O O . SER A 1 288 ? 17.517 6.866 -29.368 1.00 23.76 600 SER A O 1
ATOM 2242 N N . ALA A 1 289 ? 17.234 7.579 -27.258 1.00 25.88 601 ALA A N 1
ATOM 2243 C CA . ALA A 1 289 ? 17.380 6.251 -26.676 1.00 27.22 601 ALA A CA 1
ATOM 2244 C C . ALA A 1 289 ? 16.185 5.925 -25.808 1.00 26.40 601 ALA A C 1
ATOM 2245 O O . ALA A 1 289 ? 15.658 6.786 -25.111 1.00 28.54 601 ALA A O 1
ATOM 2247 N N . ARG A 1 290 ? 15.747 4.673 -25.878 1.00 28.22 602 ARG A N 1
ATOM 2248 C CA . ARG A 1 290 ? 14.617 4.213 -25.086 1.00 28.81 602 ARG A CA 1
ATOM 2249 C C . ARG A 1 290 ? 14.902 2.824 -24.541 1.00 27.82 602 ARG A C 1
ATOM 2250 O O . ARG A 1 290 ? 15.725 2.083 -25.085 1.00 33.30 602 ARG A O 1
ATOM 2258 N N . SER A 1 291 ? 14.219 2.443 -23.472 1.00 32.02 603 SER A N 1
ATOM 2259 C CA . SER A 1 291 ? 14.380 1.078 -22.991 1.00 35.07 603 SER A CA 1
ATOM 2260 C C . SER A 1 291 ? 13.171 0.607 -22.194 1.00 36.70 603 SER A C 1
ATOM 2261 O O . SER A 1 291 ? 12.369 1.416 -21.731 1.00 37.74 603 SER A O 1
ATOM 2264 N N . LEU A 1 292 ? 13.056 -0.707 -22.040 1.00 38.07 604 LEU A N 1
ATOM 2265 C CA . LEU A 1 292 ? 11.965 -1.299 -21.275 1.00 44.15 604 LEU A CA 1
ATOM 2266 C C . LEU A 1 292 ? 12.348 -1.509 -19.808 1.00 46.16 604 LEU A C 1
ATOM 2267 O O . LEU A 1 292 ? 11.729 -2.317 -19.109 1.00 43.54 604 LEU A O 1
ATOM 2272 N N . GLY A 1 293 ? 13.380 -0.799 -19.357 1.00 42.47 605 GLY A N 1
ATOM 2273 C CA . GLY A 1 293 ? 13.716 -0.761 -17.943 1.00 42.10 605 GLY A CA 1
ATOM 2274 C C . GLY A 1 293 ? 14.909 -1.579 -17.481 1.00 45.24 605 GLY A C 1
ATOM 2275 O O . GLY A 1 293 ? 15.393 -1.393 -16.363 1.00 53.14 605 GLY A O 1
ATOM 2276 N N . SER A 1 294 ? 15.389 -2.490 -18.316 1.00 50.55 606 SER A N 1
ATOM 2277 C CA . SER A 1 294 ? 16.535 -3.315 -17.940 1.00 47.31 606 SER A CA 1
ATOM 2278 C C . SER A 1 294 ? 17.856 -2.612 -18.204 1.00 49.16 606 SER A C 1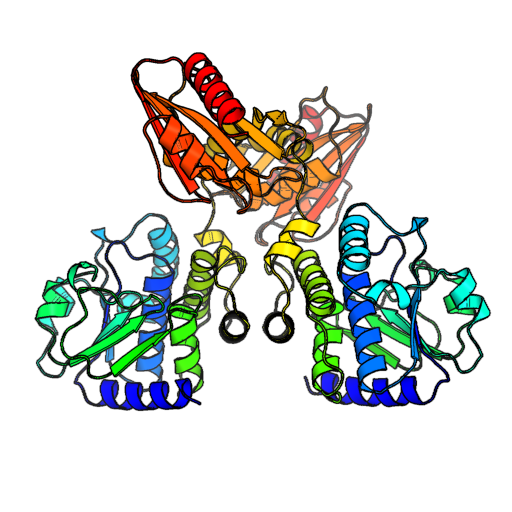
ATOM 2279 O O . SER A 1 294 ? 18.800 -2.715 -17.421 1.00 52.77 606 SER A O 1
ATOM 2282 N N . VAL A 1 295 ? 17.922 -1.904 -19.323 1.00 47.92 607 VAL A N 1
ATOM 2283 C CA . VAL A 1 295 ? 19.121 -1.173 -19.691 1.00 41.36 607 VAL A CA 1
ATOM 2284 C C . VAL A 1 295 ? 18.888 0.306 -19.403 1.00 40.00 607 VAL A C 1
ATOM 2285 O O . VAL A 1 295 ? 17.830 0.838 -19.723 1.00 35.58 607 VAL A O 1
ATOM 2289 N N . ASN A 1 296 ? 19.860 0.963 -18.768 1.00 39.03 608 ASN A N 1
ATOM 2290 C CA . ASN A 1 296 ? 19.704 2.366 -18.389 1.00 34.04 608 ASN A CA 1
ATOM 2291 C C . ASN A 1 296 ? 20.267 3.290 -19.473 1.00 34.87 608 ASN A C 1
ATOM 2292 O O . ASN A 1 296 ? 21.490 3.411 -19.623 1.00 34.91 608 ASN A O 1
ATOM 2297 N N . VAL A 1 297 ? 19.375 3.916 -20.240 1.00 29.95 609 VAL A N 1
ATOM 2298 C CA . VAL A 1 297 ? 19.779 4.760 -21.368 1.00 30.74 609 VAL A CA 1
ATOM 2299 C C . VAL A 1 297 ? 20.157 6.177 -20.946 1.00 31.07 609 VAL A C 1
ATOM 2300 O O . VAL A 1 297 ? 20.813 6.907 -21.699 1.00 26.30 609 VAL A O 1
ATOM 2304 N N . GLN A 1 298 ? 19.728 6.582 -19.754 1.00 33.11 610 GLN A N 1
ATOM 2305 C CA . GLN A 1 298 ? 20.209 7.840 -19.194 1.00 34.61 610 GLN A CA 1
ATOM 2306 C C . GLN A 1 298 ? 21.732 7.766 -19.106 1.00 31.22 610 GLN A C 1
ATOM 2307 O O . GLN A 1 298 ? 22.456 8.678 -19.544 1.00 29.54 610 GLN A O 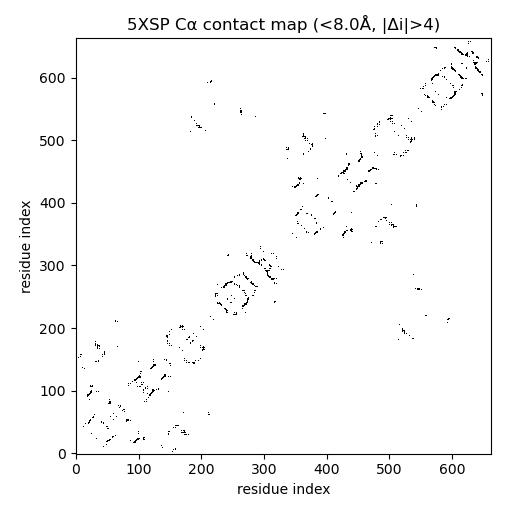1
ATOM 2313 N N . LEU A 1 299 ? 22.207 6.657 -18.547 1.00 31.31 611 LEU A N 1
ATOM 2314 C CA . LEU A 1 299 ? 23.633 6.410 -18.419 1.00 32.28 611 LEU A CA 1
ATOM 2315 C C . LEU A 1 299 ? 24.337 6.465 -19.774 1.00 31.44 611 LEU A C 1
ATOM 2316 O O . LEU A 1 299 ? 25.367 7.110 -19.897 1.00 30.18 611 LEU A O 1
ATOM 2321 N N . THR A 1 300 ? 23.788 5.796 -20.787 1.00 28.32 612 THR A N 1
ATOM 2322 C CA . THR A 1 300 ? 24.424 5.805 -22.105 1.00 28.22 612 THR A CA 1
ATOM 2323 C C . THR A 1 300 ? 24.524 7.205 -22.699 1.00 31.18 612 THR A C 1
ATOM 2324 O O . THR A 1 300 ? 25.552 7.565 -23.289 1.00 29.28 612 THR A O 1
ATOM 2328 N N . MET A 1 301 ? 23.445 7.977 -22.586 1.00 23.74 613 MET A N 1
ATOM 2329 C CA . MET A 1 301 ? 23.412 9.306 -23.189 1.00 27.82 613 MET A CA 1
ATOM 2330 C C . MET A 1 301 ? 24.256 10.310 -22.388 1.00 30.21 613 MET A C 1
ATOM 2331 O O . MET A 1 301 ? 24.851 11.217 -22.968 1.00 29.68 613 MET A O 1
ATOM 2336 N N . GLU A 1 302 ? 24.300 10.157 -21.065 1.00 28.84 614 GLU A N 1
ATOM 2337 C CA . GLU A 1 302 ? 25.164 11.016 -20.242 1.00 31.76 614 GLU A CA 1
ATOM 2338 C C . GLU A 1 302 ? 26.632 10.781 -20.595 1.00 32.70 614 GLU A C 1
ATOM 2339 O O . GLU A 1 302 ? 27.427 11.710 -20.582 1.00 37.10 614 GLU A O 1
ATOM 2345 N N . ALA A 1 303 ? 26.984 9.540 -20.933 1.00 31.56 615 ALA A N 1
ATOM 2346 C C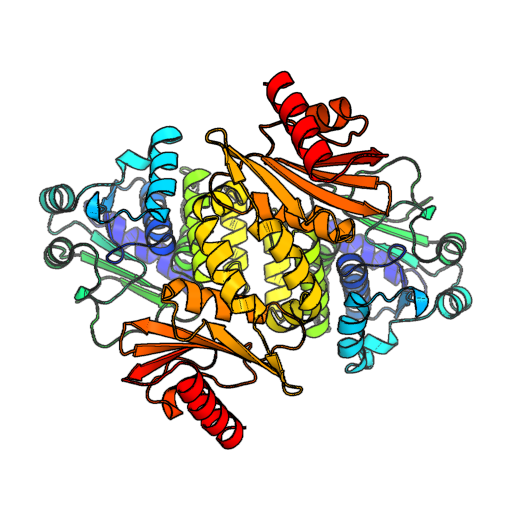A . ALA A 1 303 ? 28.347 9.231 -21.347 1.00 34.36 615 ALA A CA 1
ATOM 2347 C C . ALA A 1 303 ? 28.670 9.882 -22.685 1.00 31.48 615 ALA A C 1
ATOM 2348 O O . ALA A 1 303 ? 29.833 9.992 -23.062 1.00 33.12 615 ALA A O 1
ATOM 2350 N N . LEU A 1 304 ? 27.638 10.307 -23.406 1.00 30.19 616 LEU A N 1
ATOM 2351 C CA . LEU A 1 304 ? 27.827 10.988 -24.680 1.00 30.27 616 LEU A CA 1
ATOM 2352 C C . LEU A 1 304 ? 27.421 12.458 -24.602 1.00 33.71 616 LEU A C 1
ATOM 2353 O O . LEU A 1 304 ? 27.087 13.069 -25.617 1.00 32.09 616 LEU A O 1
ATOM 2358 N N . GLY A 1 305 ? 27.426 13.014 -23.395 1.00 31.58 617 GLY A N 1
ATOM 2359 C CA . GLY A 1 305 ? 27.187 14.438 -23.217 1.00 34.22 617 GLY A CA 1
ATOM 2360 C C . GLY A 1 305 ? 25.723 14.842 -23.270 1.00 34.20 617 GLY A C 1
ATOM 2361 O O . GLY A 1 305 ? 25.414 16.008 -23.468 1.00 35.07 617 GLY A O 1
ATOM 2362 N N . GLY A 1 306 ? 24.819 13.880 -23.099 1.00 32.33 618 GLY A N 1
ATOM 2363 C CA . GLY A 1 306 ? 23.397 14.172 -23.094 1.00 31.40 618 GLY A CA 1
ATOM 2364 C C . GLY A 1 306 ? 22.814 13.714 -21.781 1.00 32.46 618 GLY A C 1
ATOM 2365 O O . GLY A 1 306 ? 23.497 13.757 -20.757 1.00 37.09 618 GLY A O 1
ATOM 2366 N N . GLY A 1 307 ? 21.566 13.257 -21.792 1.00 25.78 619 GLY A N 1
ATOM 2367 C CA . GLY A 1 307 ? 20.962 12.731 -20.578 1.00 32.82 619 GLY A CA 1
ATOM 2368 C C . GLY A 1 307 ? 19.475 12.466 -20.703 1.00 35.53 619 GLY A C 1
ATOM 2369 O O . GLY A 1 307 ? 18.955 12.374 -21.806 1.00 34.74 619 GLY A O 1
ATOM 2370 N N . GLY A 1 308 ? 18.789 12.330 -19.572 1.00 40.17 620 GLY A N 1
ATOM 2371 C CA . GLY A 1 308 ? 17.362 12.049 -19.578 1.00 39.85 620 GLY A CA 1
ATOM 2372 C C . GLY A 1 308 ? 16.955 11.168 -18.412 1.00 41.70 620 GLY A C 1
ATOM 2373 O O . GLY A 1 308 ? 17.286 11.464 -17.265 1.00 43.32 620 GLY A O 1
ATOM 2374 N N . HIS A 1 309 ? 16.241 10.080 -18.693 1.00 35.63 621 HIS A N 1
ATOM 2375 C CA . HIS A 1 309 ? 15.810 9.185 -17.633 1.00 34.97 621 HIS A CA 1
ATOM 2376 C C . HIS A 1 309 ? 16.124 7.753 -17.988 1.00 37.11 621 HIS A C 1
ATOM 2377 O O . HIS A 1 309 ? 16.528 7.458 -19.108 1.00 35.85 621 HIS A O 1
ATOM 2384 N N . LEU A 1 310 ? 15.944 6.868 -17.017 1.00 33.28 622 LEU A N 1
ATOM 2385 C CA . LEU A 1 310 ? 16.290 5.472 -17.175 1.00 35.55 622 LEU A CA 1
ATOM 2386 C C . LEU A 1 310 ? 15.762 4.867 -18.482 1.00 37.79 622 LEU A C 1
ATOM 2387 O O . LEU A 1 310 ? 16.464 4.082 -19.124 1.00 30.29 622 LEU A O 1
ATOM 2392 N N . THR A 1 311 ? 14.541 5.235 -18.875 1.00 31.93 623 THR A N 1
ATOM 2393 C CA . THR A 1 311 ? 13.893 4.573 -20.001 1.00 36.80 623 THR A CA 1
ATOM 2394 C C . THR A 1 311 ? 13.829 5.428 -21.252 1.00 35.70 623 THR A C 1
ATOM 2395 O O . THR A 1 311 ? 13.453 4.934 -22.313 1.00 38.49 623 THR A O 1
ATOM 2399 N N . ASN A 1 312 ? 14.180 6.702 -21.138 1.00 33.26 624 ASN A N 1
ATOM 2400 C CA . ASN A 1 312 ? 14.160 7.585 -22.287 1.00 31.45 624 ASN A CA 1
ATOM 2401 C C . ASN A 1 312 ? 15.147 8.735 -22.136 1.00 33.45 624 ASN A C 1
ATOM 2402 O O . ASN A 1 312 ? 15.043 9.559 -21.226 1.00 37.28 624 ASN A O 1
ATOM 2407 N N . ALA A 1 313 ? 16.114 8.787 -23.032 1.00 29.87 625 ALA A N 1
ATOM 2408 C CA . ALA A 1 313 ? 17.120 9.826 -22.962 1.00 33.52 625 ALA A CA 1
ATOM 2409 C C . ALA A 1 313 ? 17.525 10.206 -24.370 1.00 33.22 625 ALA A C 1
ATOM 2410 O O . ALA A 1 313 ? 17.060 9.602 -25.340 1.00 28.61 625 ALA A O 1
ATOM 2412 N N . ALA A 1 314 ? 18.387 11.212 -24.475 1.00 30.94 626 ALA A N 1
ATOM 2413 C CA . ALA A 1 314 ? 18.814 11.726 -25.766 1.00 30.93 626 ALA A CA 1
ATOM 2414 C C . ALA A 1 314 ? 20.132 12.462 -25.645 1.00 30.24 626 ALA A C 1
ATOM 2415 O O . ALA A 1 314 ? 20.506 12.921 -24.566 1.00 30.88 626 ALA A O 1
ATOM 2417 N N . THR A 1 315 ? 20.848 12.565 -26.755 1.00 28.00 627 THR A N 1
ATOM 2418 C CA . THR A 1 315 ? 21.976 13.472 -26.809 1.00 30.65 627 THR A CA 1
ATOM 2419 C C . THR A 1 315 ? 22.105 14.061 -28.185 1.00 29.17 627 THR A C 1
ATOM 2420 O O . THR A 1 315 ? 21.448 13.627 -29.134 1.00 27.02 627 THR A O 1
ATOM 2424 N N . GLN A 1 316 ? 22.955 15.070 -28.285 1.00 28.34 628 GLN A N 1
ATOM 2425 C CA . GLN A 1 316 ? 23.252 15.672 -29.567 1.00 31.89 628 GLN A CA 1
ATOM 2426 C C . GLN A 1 316 ? 24.768 15.820 -29.712 1.00 32.92 628 GLN A C 1
ATOM 2427 O O . GLN A 1 316 ? 25.459 16.201 -28.769 1.00 32.44 628 GLN A O 1
ATOM 2433 N N . LEU A 1 317 ? 25.281 15.504 -30.894 1.00 32.17 629 LEU A N 1
ATOM 2434 C CA . LEU A 1 317 ? 26.716 15.457 -31.116 1.00 30.67 629 LEU A CA 1
ATOM 2435 C C . LEU A 1 317 ? 27.144 16.438 -32.204 1.00 36.99 629 LEU A C 1
ATOM 2436 O O . LEU A 1 317 ? 26.717 16.337 -33.360 1.00 35.75 629 LEU A O 1
ATOM 2441 N N . LYS A 1 318 ? 28.000 17.381 -31.826 1.00 34.95 630 LYS A N 1
ATOM 2442 C CA . LYS A 1 318 ? 28.500 18.398 -32.744 1.00 37.08 630 LYS A CA 1
ATOM 2443 C C . LYS A 1 318 ? 29.547 17.889 -33.734 1.00 35.98 630 LYS A C 1
ATOM 2444 O O . LYS A 1 318 ? 30.462 17.142 -33.379 1.00 37.64 630 LYS A O 1
ATOM 2450 N N . GLY A 1 319 ? 29.399 18.312 -34.982 1.00 43.30 631 GLY A N 1
ATOM 2451 C CA . GLY A 1 319 ? 30.425 18.151 -36.000 1.00 39.92 631 GLY A CA 1
ATOM 2452 C C . GLY A 1 319 ? 30.890 16.745 -36.323 1.00 43.23 631 GLY A C 1
ATOM 2453 O O . GLY A 1 319 ? 32.030 16.563 -36.745 1.00 40.31 631 GLY A O 1
ATOM 2454 N N . VAL A 1 320 ? 30.020 15.753 -36.142 1.00 38.66 632 VAL A N 1
ATOM 2455 C CA . VAL A 1 320 ? 30.363 14.387 -36.509 1.00 36.29 632 VAL A CA 1
ATOM 2456 C C . VAL A 1 320 ? 29.414 13.827 -37.544 1.00 35.94 632 VAL A C 1
ATOM 2457 O O . VAL A 1 320 ? 28.286 14.290 -37.691 1.00 37.05 632 VAL A O 1
ATOM 2461 N N . THR A 1 321 ? 29.887 12.814 -38.254 1.00 36.22 633 THR A N 1
ATOM 2462 C CA . THR A 1 321 ? 29.063 12.067 -39.180 1.00 34.03 633 THR A CA 1
ATOM 2463 C C . THR A 1 321 ? 28.230 11.043 -38.405 1.00 34.90 633 THR A C 1
ATOM 2464 O O . THR A 1 321 ? 28.530 10.715 -37.250 1.00 32.47 633 THR A O 1
ATOM 2468 N N . VAL A 1 322 ? 27.187 10.534 -39.047 1.00 31.64 634 VAL A N 1
ATOM 2469 C CA . VAL A 1 322 ? 26.351 9.523 -38.423 1.00 33.18 634 VAL A CA 1
ATOM 2470 C C . VAL A 1 322 ? 27.195 8.304 -38.023 1.00 31.37 634 VAL A C 1
ATOM 2471 O O . VAL A 1 322 ? 27.028 7.750 -36.926 1.00 26.40 634 VAL A O 1
ATOM 2475 N N . GLU A 1 323 ? 28.116 7.919 -38.906 1.00 32.80 635 GLU A N 1
ATOM 2476 C CA . GLU A 1 323 ? 28.994 6.775 -38.668 1.00 35.55 635 GLU A CA 1
ATOM 2477 C C . GLU A 1 323 ? 29.922 6.988 -37.469 1.00 31.14 635 GLU A C 1
ATOM 2478 O O . GLU A 1 323 ? 30.100 6.078 -36.662 1.00 34.71 635 GLU A O 1
ATOM 2484 N N . GLU A 1 324 ? 30.478 8.191 -37.326 1.00 32.57 636 GLU A N 1
ATOM 2485 C CA . GLU A 1 324 ? 31.271 8.505 -36.131 1.00 31.71 636 GLU A CA 1
ATOM 2486 C C . GLU A 1 324 ? 30.420 8.483 -34.864 1.00 31.20 636 GLU A C 1
ATOM 2487 O O . GLU A 1 324 ? 30.862 7.994 -33.822 1.00 32.14 636 GLU A O 1
ATOM 2493 N N . ALA A 1 325 ? 29.212 9.028 -34.946 1.00 28.99 637 ALA A N 1
ATOM 2494 C CA . ALA A 1 325 ? 28.330 9.067 -33.782 1.00 29.19 637 ALA A CA 1
ATOM 2495 C C . ALA A 1 325 ? 28.007 7.654 -33.326 1.00 25.04 637 ALA A C 1
ATOM 2496 O O . ALA A 1 325 ? 27.987 7.372 -32.132 1.00 28.78 637 ALA A O 1
ATOM 2498 N N . ILE A 1 326 ? 27.737 6.777 -34.288 1.00 27.01 638 ILE A N 1
ATOM 2499 C CA . ILE A 1 326 ? 27.439 5.380 -34.006 1.00 25.93 638 ILE A CA 1
ATOM 2500 C C . ILE A 1 326 ? 28.613 4.720 -33.289 1.00 27.83 638 ILE A C 1
ATOM 2501 O O . ILE A 1 326 ? 28.432 4.047 -32.276 1.00 27.96 638 ILE A O 1
ATOM 2506 N N . ALA A 1 327 ? 29.816 4.924 -33.822 1.00 26.37 639 ALA A N 1
ATOM 2507 C CA . ALA A 1 327 ? 31.036 4.402 -33.203 1.00 31.74 639 ALA A CA 1
ATOM 2508 C C . ALA A 1 327 ? 31.233 4.922 -31.772 1.00 30.51 639 ALA A C 1
ATOM 2509 O O . ALA A 1 327 ? 31.527 4.141 -30.869 1.00 27.64 639 ALA A O 1
ATOM 2511 N N . GLN A 1 328 ? 31.073 6.233 -31.566 1.00 29.58 640 GLN A N 1
ATOM 2512 C CA . GLN A 1 328 ? 31.099 6.788 -30.201 1.00 29.24 640 GLN A CA 1
ATOM 2513 C C . GLN A 1 328 ? 30.036 6.110 -29.330 1.00 25.89 640 GLN A C 1
ATOM 2514 O O . GLN A 1 328 ? 30.272 5.783 -28.167 1.00 25.53 640 GLN A O 1
ATOM 2520 N N . LEU A 1 329 ? 28.864 5.877 -29.911 1.00 26.77 641 LEU A N 1
ATOM 2521 C CA . LEU A 1 329 ? 27.765 5.244 -29.189 1.00 23.10 641 LEU A CA 1
ATOM 2522 C C . LEU A 1 329 ? 28.093 3.801 -28.738 1.00 26.81 641 LEU A C 1
ATOM 2523 O O . LEU A 1 329 ? 27.815 3.422 -27.596 1.00 23.31 641 LEU A O 1
ATOM 2528 N N . GLN A 1 330 ? 28.683 3.003 -29.628 1.00 27.17 642 GLN A N 1
ATOM 2529 C CA . GLN A 1 330 ? 29.012 1.608 -29.305 1.00 32.30 642 GLN A CA 1
ATOM 2530 C C . GLN A 1 330 ? 30.122 1.525 -28.259 1.00 31.74 642 GLN A C 1
ATOM 2531 O O . GLN A 1 330 ? 30.078 0.699 -27.352 1.00 29.42 642 GLN A O 1
ATOM 2537 N N . GLN A 1 331 ? 31.114 2.399 -28.392 1.00 31.62 643 GLN A N 1
ATOM 2538 C CA . GLN A 1 331 ? 32.154 2.542 -27.380 1.00 28.78 643 GLN A CA 1
ATOM 2539 C C . GLN A 1 331 ? 31.537 2.773 -26.000 1.00 30.94 643 GLN A C 1
ATOM 2540 O O . GLN A 1 331 ? 31.913 2.124 -25.026 1.00 32.26 643 GLN A O 1
ATOM 2546 N N . ALA A 1 332 ? 30.567 3.684 -25.920 1.00 28.16 644 ALA A N 1
ATOM 2547 C CA . ALA A 1 332 ? 29.845 3.918 -24.666 1.00 27.03 644 ALA A CA 1
ATOM 2548 C C . ALA A 1 332 ? 29.070 2.684 -24.188 1.00 29.03 644 ALA A C 1
ATOM 2549 O O . ALA A 1 332 ? 29.112 2.321 -23.004 1.00 30.55 644 ALA A O 1
ATOM 2551 N N . ILE A 1 333 ? 28.353 2.043 -25.107 1.00 32.44 645 ILE A N 1
ATOM 2552 C CA . ILE A 1 333 ? 27.589 0.837 -24.775 1.00 32.04 645 ILE A CA 1
ATOM 2553 C C . ILE A 1 333 ? 28.462 -0.303 -24.226 1.00 32.39 645 ILE A C 1
ATOM 2554 O O . ILE A 1 333 ? 28.171 -0.859 -23.162 1.00 34.17 645 ILE A O 1
ATOM 2559 N N . THR A 1 334 ? 29.527 -0.651 -24.940 1.00 31.25 646 THR A N 1
ATOM 2560 C CA . THR A 1 334 ? 30.399 -1.738 -24.480 1.00 39.16 646 THR A CA 1
ATOM 2561 C C . THR A 1 334 ? 31.022 -1.398 -23.126 1.00 39.39 646 THR A C 1
ATOM 2562 O O . THR A 1 334 ? 31.191 -2.268 -22.264 1.00 39.54 646 THR A O 1
ATOM 2566 N N . GLU A 1 335 ? 31.364 -0.126 -22.939 1.00 36.13 647 GLU A N 1
ATOM 2567 C CA . GLU A 1 335 ? 31.898 0.321 -21.658 1.00 35.59 647 GLU A CA 1
ATOM 2568 C C . GLU A 1 335 ? 30.849 0.178 -20.550 1.00 36.42 647 GLU A C 1
ATOM 2569 O O . GLU A 1 335 ? 31.144 -0.325 -19.457 1.00 38.72 647 GLU A O 1
ATOM 2575 N N . GLN A 1 336 ? 29.617 0.586 -20.840 1.00 35.20 648 GLN A N 1
ATOM 2576 C CA . GLN A 1 336 ? 28.544 0.526 -19.851 1.00 37.19 648 GLN A CA 1
ATOM 2577 C C . GLN A 1 336 ? 28.076 -0.895 -19.542 1.00 38.67 648 GLN A C 1
ATOM 2578 O O . GLN A 1 336 ? 27.771 -1.221 -18.397 1.00 41.96 648 GLN A O 1
ATOM 2584 N N . LEU A 1 337 ? 27.985 -1.717 -20.573 1.00 36.28 649 LEU A N 1
ATOM 2585 C CA . LEU A 1 337 ? 27.480 -3.065 -20.428 1.00 44.41 649 LEU A CA 1
ATOM 2586 C C . LEU A 1 337 ? 28.616 -4.072 -20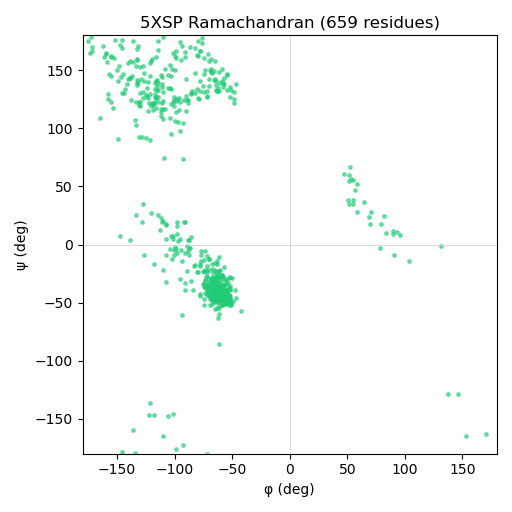.407 1.00 50.53 649 LEU A C 1
ATOM 2587 O O . LEU A 1 337 ? 28.895 -4.670 -19.381 1.00 61.80 649 LEU A O 1
ATOM 2592 N N . VAL B 1 7 ? -24.794 -6.964 -9.202 1.00 58.95 319 VAL B N 1
ATOM 2593 C CA . VAL B 1 7 ? -25.004 -8.028 -8.224 1.00 57.61 319 VAL B CA 1
ATOM 2594 C C . VAL B 1 7 ? -25.115 -9.391 -8.913 1.00 52.49 319 VAL B C 1
ATOM 2595 O O . VAL B 1 7 ? -24.992 -10.430 -8.268 1.00 52.19 319 VAL B O 1
ATOM 2599 N N . ARG B 1 8 ? -25.347 -9.383 -10.224 1.00 54.15 320 ARG B N 1
ATOM 2600 C CA . ARG B 1 8 ? -25.419 -10.625 -10.996 1.00 54.72 320 ARG B CA 1
ATOM 2601 C C . ARG B 1 8 ? -24.117 -11.427 -10.932 1.00 53.50 320 ARG B C 1
ATOM 2602 O O . ARG B 1 8 ? -24.139 -12.649 -10.744 1.00 48.85 320 ARG B O 1
ATOM 2610 N N . ALA B 1 9 ? -22.987 -10.742 -11.093 1.00 49.98 321 ALA B N 1
ATOM 2611 C CA . ALA B 1 9 ? -21.693 -11.404 -10.968 1.00 46.57 321 ALA B CA 1
ATOM 2612 C C . ALA B 1 9 ? -21.539 -11.998 -9.575 1.00 43.31 321 ALA B C 1
ATOM 2613 O O . ALA B 1 9 ? -20.983 -13.083 -9.428 1.00 38.97 321 ALA B O 1
ATOM 2615 N N . ARG B 1 10 ? -22.042 -11.293 -8.560 1.00 42.77 322 ARG B N 1
ATOM 2616 C CA . ARG B 1 10 ? -21.999 -11.786 -7.177 1.00 43.26 322 ARG B CA 1
ATOM 2617 C C . ARG B 1 10 ? -22.749 -13.110 -7.075 1.00 41.56 322 ARG B C 1
ATOM 2618 O O . ARG B 1 10 ? -22.259 -14.066 -6.473 1.00 41.37 322 ARG B O 1
ATOM 2626 N N . VAL B 1 11 ? -23.932 -13.156 -7.682 1.00 43.24 323 VAL B N 1
ATOM 2627 C CA . VAL B 1 11 ? -24.774 -14.352 -7.684 1.00 46.54 323 VAL B CA 1
ATOM 2628 C C . VAL B 1 11 ? -24.088 -15.494 -8.429 1.00 43.61 323 VAL B C 1
ATOM 2629 O O . VAL B 1 11 ? -24.033 -16.629 -7.939 1.00 40.64 323 VAL B O 1
ATOM 2633 N N . ILE B 1 12 ? -23.546 -15.186 -9.603 1.00 41.44 324 ILE B N 1
ATOM 2634 C CA . ILE B 1 12 ? -22.824 -16.187 -10.386 1.00 43.97 324 ILE B CA 1
ATOM 2635 C C . ILE B 1 12 ? -21.593 -16.681 -9.625 1.00 37.74 324 ILE B C 1
ATOM 2636 O O . ILE B 1 12 ? -21.343 -17.879 -9.552 1.00 41.14 324 ILE B O 1
ATOM 2641 N N . SER B 1 13 ? -20.838 -15.757 -9.047 1.00 35.50 325 SER B N 1
ATOM 2642 C CA . SER B 1 13 ? -19.641 -16.124 -8.309 1.00 35.82 325 SER B CA 1
ATOM 2643 C C . SER B 1 13 ? -19.937 -17.167 -7.229 1.00 40.76 325 SER B C 1
ATOM 2644 O O . SER B 1 13 ? -19.244 -18.179 -7.123 1.00 37.35 325 SER B O 1
ATOM 2647 N N . HIS B 1 14 ? -20.974 -16.926 -6.433 1.00 40.32 326 HIS B N 1
ATOM 2648 C CA . HIS B 1 14 ? -21.280 -17.819 -5.324 1.00 43.88 326 HIS B CA 1
ATOM 2649 C C . HIS B 1 14 ? -21.862 -19.141 -5.789 1.00 38.50 326 HIS B C 1
ATOM 2650 O O . HIS B 1 14 ? -21.574 -20.175 -5.199 1.00 41.26 326 HIS B O 1
ATOM 2657 N N . ALA B 1 15 ? -22.676 -19.103 -6.840 1.00 36.59 327 ALA B N 1
ATOM 2658 C CA . ALA B 1 15 ? -23.255 -20.319 -7.388 1.00 38.36 327 ALA B CA 1
ATOM 2659 C C . ALA B 1 15 ? -22.155 -21.205 -7.965 1.00 44.94 327 ALA B C 1
ATOM 2660 O O . ALA B 1 15 ? -22.170 -22.430 -7.804 1.00 39.98 327 ALA B O 1
ATOM 2662 N N . LEU B 1 16 ? -21.194 -20.575 -8.636 1.00 43.90 328 LEU B N 1
ATOM 2663 C CA . LEU B 1 16 ? -20.118 -21.322 -9.264 1.00 38.18 328 LEU B CA 1
ATOM 2664 C C . LEU B 1 16 ? -19.264 -21.980 -8.192 1.00 37.11 328 LEU B C 1
ATOM 2665 O O . LEU B 1 16 ? -18.783 -23.089 -8.377 1.00 37.82 328 LEU B O 1
ATOM 2670 N N . LYS B 1 17 ? -19.081 -21.298 -7.066 1.00 36.88 329 LYS B N 1
ATOM 2671 C CA . LYS B 1 17 ? -18.237 -21.830 -6.008 1.00 36.40 329 LYS B CA 1
ATOM 2672 C C . LYS B 1 17 ? -18.842 -23.097 -5.410 1.00 44.07 329 LYS B C 1
ATOM 2673 O O . LYS B 1 17 ? -18.124 -24.048 -5.107 1.00 38.87 329 LYS B O 1
ATOM 2679 N N . ASP B 1 18 ? -20.162 -23.101 -5.235 1.00 41.68 330 ASP B N 1
ATOM 2680 C CA . ASP B 1 18 ? -20.854 -24.265 -4.681 1.00 43.31 330 ASP B CA 1
ATOM 2681 C C . ASP B 1 18 ? -20.819 -25.452 -5.646 1.00 44.23 330 ASP B C 1
ATOM 2682 O O . ASP B 1 18 ? -20.713 -26.604 -5.224 1.00 43.94 330 ASP B O 1
ATOM 2687 N N . ILE B 1 19 ? -20.938 -25.166 -6.940 1.00 40.53 331 ILE B N 1
ATOM 2688 C CA . ILE B 1 19 ? -20.831 -26.198 -7.963 1.00 40.38 331 ILE B CA 1
ATOM 2689 C C . ILE B 1 19 ? -19.441 -26.827 -7.988 1.00 43.45 331 ILE B C 1
ATOM 2690 O O . ILE B 1 19 ? -19.293 -28.042 -8.125 1.00 44.17 331 ILE B O 1
ATOM 2695 N N . LEU B 1 20 ? -18.416 -26.003 -7.841 1.00 42.83 332 LEU B N 1
ATOM 2696 C CA . LEU B 1 20 ? -17.053 -26.505 -7.925 1.00 41.27 332 LEU B CA 1
ATOM 2697 C C . LEU B 1 20 ? -16.690 -27.339 -6.698 1.00 45.07 332 LEU B C 1
ATOM 2698 O O . LEU B 1 20 ? -16.010 -28.368 -6.816 1.00 42.04 332 LEU B O 1
ATOM 2703 N N . ALA B 1 21 ? -17.145 -26.890 -5.528 1.00 42.85 333 ALA B N 1
ATOM 2704 C CA . ALA B 1 21 ? -16.851 -27.566 -4.260 1.00 45.55 333 ALA B CA 1
ATOM 2705 C C . ALA B 1 21 ? -17.654 -28.856 -4.118 1.00 41.10 333 ALA B C 1
ATOM 2706 O O . ALA B 1 21 ? -17.279 -29.760 -3.368 1.00 48.74 333 ALA B O 1
ATOM 2708 N N . GLU B 1 22 ? -18.753 -28.935 -4.855 1.00 41.31 334 GLU B N 1
ATOM 2709 C CA . GLU B 1 22 ? -19.600 -30.117 -4.856 1.00 44.92 334 GLU B CA 1
ATOM 2710 C C . GLU B 1 22 ? -18.982 -31.316 -5.578 1.00 44.89 334 GLU B C 1
ATOM 2711 O O . GLU B 1 22 ? -19.158 -32.451 -5.145 1.00 51.22 334 GLU B O 1
ATOM 2717 N N . GLY B 1 23 ? -18.274 -31.070 -6.680 1.00 43.17 335 GLY B N 1
ATOM 2718 C CA . GLY B 1 23 ? -17.611 -32.131 -7.420 1.00 40.19 335 GLY B CA 1
ATOM 2719 C C . GLY B 1 23 ? -16.301 -32.538 -6.775 1.00 39.45 335 GLY B C 1
ATOM 2720 O O . GLY B 1 23 ? -15.867 -31.918 -5.801 1.00 41.54 335 GLY B O 1
ATOM 2721 N N . ASP B 1 24 ? -15.657 -33.574 -7.310 1.00 37.27 336 ASP B N 1
ATOM 2722 C CA . ASP B 1 24 ? -14.401 -34.061 -6.726 1.00 42.03 336 ASP B CA 1
ATOM 2723 C C . ASP B 1 24 ? -13.165 -33.231 -7.111 1.00 39.60 336 ASP B C 1
ATOM 2724 O O . ASP B 1 24 ? -12.160 -33.224 -6.396 1.00 38.15 336 ASP B O 1
ATOM 2729 N N . LYS B 1 25 ? -13.246 -32.528 -8.234 1.00 36.24 337 LYS B N 1
ATOM 2730 C CA . LYS B 1 25 ? -12.141 -31.692 -8.681 1.00 33.39 337 LYS B CA 1
ATOM 2731 C C . LYS B 1 25 ? -12.610 -30.881 -9.887 1.00 33.30 337 LYS B C 1
ATOM 2732 O O . LYS B 1 25 ? -13.751 -31.018 -10.326 1.00 37.35 337 LYS B O 1
ATOM 2738 N N . VAL B 1 26 ? -11.737 -30.035 -10.417 1.00 32.70 338 VAL B N 1
ATOM 2739 C CA . VAL B 1 26 ? -12.119 -29.125 -11.491 1.00 31.81 338 VAL B CA 1
ATOM 2740 C C . VAL B 1 26 ? -11.157 -29.246 -12.662 1.00 32.39 338 VAL B C 1
ATOM 2741 O O . VAL B 1 26 ? -9.950 -29.191 -12.471 1.00 34.97 338 VAL B O 1
ATOM 2745 N N . ILE B 1 27 ? -11.696 -29.392 -13.870 1.00 30.42 339 ILE B N 1
ATOM 2746 C CA . ILE B 1 27 ? -10.886 -29.462 -15.074 1.00 32.41 339 ILE B CA 1
ATOM 2747 C C . ILE B 1 27 ? -11.261 -28.284 -15.969 1.00 28.20 339 ILE B C 1
ATOM 2748 O O . ILE B 1 27 ? -12.416 -28.133 -16.343 1.00 30.15 339 ILE B O 1
ATOM 2753 N N . ILE B 1 28 ? -10.286 -27.452 -16.308 1.00 30.16 340 ILE B N 1
ATOM 2754 C CA . ILE B 1 28 ? -10.565 -26.219 -17.050 1.00 30.56 340 ILE B CA 1
ATOM 2755 C C . ILE B 1 28 ? -10.047 -26.289 -18.477 1.00 25.30 340 ILE B C 1
ATOM 2756 O O . ILE B 1 28 ? -8.899 -26.653 -18.714 1.00 30.77 340 ILE B O 1
ATOM 2761 N N . MET B 1 29 ? -10.894 -25.934 -19.433 1.00 23.91 341 MET B N 1
ATOM 2762 C CA . MET B 1 29 ? -10.523 -26.106 -20.820 1.00 28.20 341 MET B CA 1
ATOM 2763 C C . MET B 1 29 ? -11.045 -24.975 -21.678 1.00 28.01 341 MET B C 1
ATOM 2764 O O . MET B 1 29 ? -12.204 -24.621 -21.582 1.00 27.10 341 MET B O 1
ATOM 2769 N N . GLY B 1 30 ? -10.199 -24.431 -22.547 1.00 32.08 342 GLY B N 1
ATOM 2770 C CA . GLY B 1 30 ? -10.628 -23.385 -23.458 1.00 27.93 342 GLY B CA 1
ATOM 2771 C C . GLY B 1 30 ? -10.889 -23.928 -24.842 1.00 32.33 342 GLY B C 1
ATOM 2772 O O . GLY B 1 30 ? -11.329 -25.071 -24.990 1.00 33.21 342 GLY B O 1
ATOM 2773 N N . HIS B 1 31 ? -10.603 -23.122 -25.863 1.00 33.29 343 HIS B N 1
ATOM 2774 C CA . HIS B 1 31 ? -10.825 -23.547 -27.243 1.00 32.48 343 HIS B CA 1
ATOM 2775 C C . HIS B 1 31 ? -9.550 -24.059 -27.922 1.00 32.58 343 HIS B C 1
ATOM 2776 O O . HIS B 1 31 ? -8.436 -23.888 -27.409 1.00 30.81 343 HIS B O 1
ATOM 2783 N N . LYS B 1 32 ? -9.720 -24.716 -29.065 1.00 31.80 344 LYS B N 1
ATOM 2784 C CA . LYS B 1 32 ? -8.577 -25.183 -29.847 1.00 37.50 344 LYS B CA 1
ATOM 2785 C C . LYS B 1 32 ? -7.678 -24.007 -30.198 1.00 35.86 344 LYS B C 1
ATOM 2786 O O . LYS B 1 32 ? -8.165 -22.912 -30.466 1.00 33.49 344 LYS B O 1
ATOM 2792 N N . ARG B 1 33 ? -6.370 -24.246 -30.201 1.00 38.19 345 ARG B N 1
ATOM 2793 C CA . ARG B 1 33 ? -5.393 -23.196 -30.460 1.00 38.16 345 ARG B CA 1
ATOM 2794 C C . ARG B 1 33 ? -5.670 -22.027 -29.515 1.00 39.02 345 ARG B C 1
ATOM 2795 O O . ARG B 1 33 ? -6.068 -20.946 -29.947 1.00 34.69 345 ARG B O 1
ATOM 2803 N N . PRO B 1 34 ? -5.472 -22.245 -28.213 1.00 36.59 346 PRO B N 1
ATOM 2804 C CA . PRO B 1 34 ? -5.900 -21.200 -27.280 1.00 34.79 346 PRO B CA 1
ATOM 2805 C C . PRO B 1 34 ? -5.084 -19.907 -27.431 1.00 32.48 346 PRO B C 1
ATOM 2806 O O . PRO B 1 34 ? -3.886 -19.942 -27.678 1.00 32.54 346 PRO B O 1
ATOM 2810 N N . ASP B 1 35 ? -5.752 -18.771 -27.314 1.00 32.47 347 ASP B N 1
ATOM 2811 C CA . ASP B 1 35 ? -5.047 -17.498 -27.261 1.00 31.77 347 ASP B CA 1
ATOM 2812 C C . ASP B 1 35 ? -4.942 -17.076 -25.800 1.00 30.69 347 ASP B C 1
ATOM 2813 O O . ASP B 1 35 ? -5.347 -17.823 -24.900 1.00 29.31 347 ASP B O 1
ATOM 2818 N N . LEU B 1 36 ? -4.406 -15.886 -25.559 1.00 26.21 348 LEU B N 1
ATOM 2819 C CA . LEU B 1 36 ? -4.129 -15.448 -24.202 1.00 25.63 348 LEU B CA 1
ATOM 2820 C C . LEU B 1 36 ? -5.374 -15.236 -23.358 1.00 24.68 348 LEU B C 1
ATOM 2821 O O . LEU B 1 36 ? -5.326 -15.383 -22.146 1.00 26.83 348 LEU B O 1
ATOM 2826 N N . ASP B 1 37 ? -6.492 -14.907 -23.990 1.00 23.42 349 ASP B N 1
ATOM 2827 C CA . ASP B 1 37 ? -7.717 -14.770 -23.237 1.00 24.21 349 ASP B CA 1
ATOM 2828 C C . ASP B 1 37 ? -8.200 -16.143 -22.769 1.00 24.57 349 ASP B C 1
ATOM 2829 O O . ASP B 1 37 ? -8.688 -16.277 -21.657 1.00 25.72 349 ASP B O 1
ATOM 2834 N N . ALA B 1 38 ? -8.066 -17.167 -23.609 1.00 25.68 350 ALA B N 1
ATOM 2835 C CA . ALA B 1 38 ? -8.549 -18.491 -23.210 1.00 26.58 350 ALA B CA 1
ATOM 2836 C C . ALA B 1 38 ? -7.691 -18.985 -22.066 1.00 23.01 350 ALA B C 1
ATOM 2837 O O . ALA B 1 38 ? -8.207 -19.539 -21.089 1.00 24.62 350 ALA B O 1
ATOM 2839 N N . ILE B 1 39 ? -6.380 -18.770 -22.179 1.00 22.94 351 ILE B N 1
ATOM 2840 C CA . ILE B 1 39 ? -5.444 -19.204 -21.129 1.00 26.83 351 ILE B CA 1
ATOM 2841 C C . ILE B 1 39 ? -5.565 -18.342 -19.872 1.00 24.45 351 ILE B C 1
ATOM 2842 O O . ILE B 1 39 ? -5.586 -18.866 -18.754 1.00 23.55 351 ILE B O 1
ATOM 2847 N N . GLY B 1 40 ? -5.662 -17.023 -20.060 1.00 25.03 352 GLY B N 1
ATOM 2848 C CA . GLY B 1 40 ? -5.883 -16.105 -18.951 1.00 21.91 352 GLY B CA 1
ATOM 2849 C C . GLY B 1 40 ? -7.124 -16.450 -18.148 1.00 23.15 352 GLY B C 1
ATOM 2850 O O . GLY B 1 40 ? -7.075 -16.546 -16.922 1.00 26.92 352 GLY B O 1
ATOM 2851 N N . ALA B 1 41 ? -8.245 -16.642 -18.838 1.00 23.55 353 ALA B N 1
ATOM 2852 C CA . ALA B 1 41 ? -9.493 -17.039 -18.180 1.00 23.45 353 ALA B CA 1
ATOM 2853 C C . ALA B 1 41 ? -9.340 -18.353 -17.410 1.00 24.77 353 ALA B C 1
ATOM 2854 O O . ALA B 1 41 ? -9.786 -18.478 -16.259 1.00 25.95 353 ALA B O 1
ATOM 2856 N N . ALA B 1 42 ? -8.734 -19.340 -18.060 1.00 24.96 354 ALA B N 1
ATOM 2857 C CA . ALA B 1 42 ? -8.530 -20.646 -17.438 1.00 23.66 354 ALA B CA 1
ATOM 2858 C C . ALA B 1 42 ? -7.695 -20.479 -16.172 1.00 22.66 354 ALA B C 1
ATOM 2859 O O . ALA B 1 42 ? -8.015 -21.042 -15.129 1.00 25.86 354 ALA B O 1
ATOM 2861 N N . ILE B 1 43 ? -6.654 -19.664 -16.251 1.00 22.87 355 ILE B N 1
ATOM 2862 C CA . ILE B 1 43 ? -5.819 -19.400 -15.083 1.00 23.70 355 ILE B CA 1
ATOM 2863 C C . ILE B 1 43 ? -6.628 -18.717 -13.976 1.00 28.13 355 ILE B C 1
ATOM 2864 O O . ILE B 1 43 ? -6.473 -19.027 -12.794 1.00 29.89 355 ILE B O 1
ATOM 2869 N N . GLY B 1 44 ? -7.510 -17.801 -14.359 1.00 24.74 356 GLY B N 1
ATOM 2870 C CA . GLY B 1 44 ? -8.374 -17.150 -13.390 1.00 23.70 356 GLY B CA 1
ATOM 2871 C C . GLY B 1 44 ? -9.314 -18.127 -12.681 1.00 26.81 356 GLY B C 1
ATOM 2872 O O . GLY B 1 44 ? -9.498 -18.037 -11.473 1.00 26.95 356 GLY B O 1
ATOM 2873 N N . VAL B 1 45 ? -9.919 -19.042 -13.439 1.00 23.56 357 VAL B N 1
ATOM 2874 C CA . VAL B 1 45 ? -10.805 -20.063 -12.883 1.00 25.82 357 VAL B CA 1
ATOM 2875 C C . VAL B 1 45 ? -10.024 -21.021 -11.962 1.00 29.12 357 VAL B C 1
ATOM 2876 O O . VAL B 1 45 ? -10.537 -21.478 -10.941 1.00 30.49 357 VAL B O 1
ATOM 2880 N N . SER B 1 46 ? -8.777 -21.313 -12.308 1.00 25.77 358 SER B N 1
ATOM 2881 C CA . SER B 1 46 ? -7.948 -22.108 -11.410 1.00 31.52 358 SER B CA 1
ATOM 2882 C C . SER B 1 46 ? -7.588 -21.349 -10.120 1.00 32.60 358 SER B C 1
ATOM 2883 O O . SER B 1 46 ? -7.510 -21.956 -9.056 1.00 34.98 358 SER B O 1
ATOM 2886 N N . ARG B 1 47 ? -7.399 -20.031 -10.194 1.00 31.99 359 ARG B N 1
ATOM 2887 C CA . ARG B 1 47 ? -7.209 -19.246 -8.962 1.00 33.96 359 ARG B CA 1
ATOM 2888 C C . ARG B 1 47 ? -8.497 -19.205 -8.142 1.00 35.05 359 ARG B C 1
ATOM 2889 O O . ARG B 1 47 ? -8.461 -19.284 -6.913 1.00 36.55 359 ARG B O 1
ATOM 2897 N N . PHE B 1 48 ? -9.625 -19.071 -8.834 1.00 31.22 360 PHE B N 1
ATOM 2898 C CA . PHE B 1 48 ? -10.941 -19.139 -8.212 1.00 32.87 360 PHE B CA 1
ATOM 2899 C C . PHE B 1 48 ? -11.040 -20.417 -7.371 1.00 36.63 360 PHE B C 1
ATOM 2900 O O . PHE B 1 48 ? -11.524 -20.402 -6.238 1.00 35.41 360 PHE B O 1
ATOM 2908 N N . ALA B 1 49 ? -10.569 -21.522 -7.932 1.00 34.48 361 ALA B N 1
ATOM 2909 C CA . ALA B 1 49 ? -10.668 -22.818 -7.266 1.00 33.58 361 ALA B CA 1
ATOM 2910 C C . ALA B 1 49 ? -9.749 -22.883 -6.048 1.00 38.11 361 ALA B C 1
ATOM 2911 O O . ALA B 1 49 ? -10.141 -23.345 -4.988 1.00 41.96 361 ALA B O 1
ATOM 2913 N N . MET B 1 50 ? -8.527 -22.400 -6.207 1.00 37.85 362 MET B N 1
ATOM 2914 C CA . MET B 1 50 ? -7.536 -22.426 -5.141 1.00 41.16 362 MET B CA 1
ATOM 2915 C C . MET B 1 50 ? -7.914 -21.539 -3.968 1.00 43.97 362 MET B C 1
ATOM 2916 O O . MET B 1 50 ? -7.546 -21.813 -2.822 1.00 46.72 362 MET B O 1
ATOM 2921 N N . MET B 1 51 ? -8.631 -20.463 -4.269 1.00 41.13 363 MET B N 1
ATOM 2922 C CA . MET B 1 51 ? -9.121 -19.544 -3.258 1.00 41.47 363 MET B CA 1
ATOM 2923 C C . MET B 1 51 ? -10.058 -20.248 -2.293 1.00 44.02 363 MET B C 1
ATOM 2924 O O . MET B 1 51 ? -10.222 -19.821 -1.148 1.00 46.07 363 MET B O 1
ATOM 2929 N N . ASN B 1 52 ? -10.696 -21.305 -2.783 1.00 41.93 364 ASN B N 1
ATOM 2930 C CA . ASN B 1 52 ? -11.600 -22.118 -1.981 1.00 43.17 364 ASN B CA 1
ATOM 2931 C C . ASN B 1 52 ? -10.989 -23.476 -1.656 1.00 40.40 364 ASN B C 1
ATOM 2932 O O . ASN B 1 52 ? -11.693 -24.411 -1.289 1.00 44.26 364 ASN B O 1
ATOM 2937 N N . ASN B 1 53 ? -9.669 -23.563 -1.803 1.00 41.76 365 ASN B N 1
ATOM 2938 C CA . ASN B 1 53 ? -8.915 -24.793 -1.563 1.00 44.12 365 ASN B CA 1
ATOM 2939 C C . ASN B 1 53 ? -9.401 -26.004 -2.349 1.00 45.39 365 ASN B C 1
ATOM 2940 O O . ASN B 1 53 ? -9.339 -27.132 -1.862 1.00 51.04 365 ASN B O 1
ATOM 2945 N N . LEU B 1 54 ? -9.871 -25.767 -3.569 1.00 39.32 366 LEU B N 1
ATOM 2946 C CA . LEU B 1 54 ? -10.297 -26.846 -4.447 1.00 39.33 366 LEU B CA 1
ATOM 2947 C C . LEU B 1 54 ? -9.186 -27.301 -5.402 1.00 42.78 366 LEU B C 1
ATOM 2948 O O . LEU B 1 54 ? -8.239 -26.561 -5.685 1.00 40.56 366 LEU B O 1
ATOM 2953 N N . GLU B 1 55 ? -9.322 -28.525 -5.904 1.00 41.38 367 GLU B N 1
ATOM 2954 C CA . GLU B 1 55 ? -8.324 -29.126 -6.781 1.00 43.21 367 GLU B CA 1
ATOM 2955 C C . GLU B 1 55 ? -8.650 -28.800 -8.239 1.00 38.41 367 GLU B C 1
ATOM 2956 O O . GLU B 1 55 ? -9.685 -29.229 -8.764 1.00 34.31 367 GLU B O 1
ATOM 2962 N N . ALA B 1 56 ? -7.782 -28.033 -8.894 1.00 37.58 368 ALA B N 1
ATOM 2963 C CA . ALA B 1 56 ? -8.068 -27.606 -10.268 1.00 38.48 368 ALA B CA 1
ATOM 2964 C C . ALA B 1 56 ? -6.902 -27.805 -11.225 1.00 33.93 368 ALA B C 1
ATOM 2965 O O . ALA B 1 56 ? -5.756 -27.543 -10.871 1.00 32.85 368 ALA B O 1
ATOM 2967 N N . TYR B 1 57 ? -7.217 -28.254 -12.440 1.00 30.39 369 TYR B N 1
ATOM 2968 C CA . TYR B 1 57 ? -6.238 -28.374 -13.517 1.00 32.30 369 TYR B CA 1
ATOM 2969 C C . TYR B 1 57 ? -6.705 -27.672 -14.803 1.00 30.19 369 TYR B C 1
ATOM 2970 O O . TYR B 1 57 ? -7.904 -27.544 -15.051 1.00 27.07 369 TYR B O 1
ATOM 2979 N N . ILE B 1 58 ? -5.739 -27.255 -15.619 1.00 29.60 370 ILE B N 1
ATOM 2980 C CA . ILE B 1 58 ? -5.988 -26.631 -16.919 1.00 26.00 370 ILE B CA 1
ATOM 2981 C C . ILE B 1 58 ? -5.466 -27.533 -18.037 1.00 25.18 370 ILE B C 1
ATOM 2982 O O . ILE B 1 58 ? -4.292 -27.869 -18.058 1.00 26.13 370 ILE B O 1
ATOM 2987 N N . VAL B 1 59 ? -6.327 -27.923 -18.971 1.00 28.17 371 VAL B N 1
ATOM 2988 C CA . VAL B 1 59 ? -5.910 -28.845 -20.026 1.00 28.48 371 VAL B CA 1
ATOM 2989 C C . VAL B 1 59 ? -5.140 -28.092 -21.095 1.00 29.57 371 VAL B C 1
ATOM 2990 O O . VAL B 1 59 ? -5.637 -27.119 -21.641 1.00 27.79 371 VAL B O 1
ATOM 2994 N N . LEU B 1 60 ? -3.927 -28.542 -21.385 1.00 29.80 372 LEU B N 1
ATOM 2995 C CA . LEU B 1 60 ? -3.106 -27.937 -22.431 1.00 30.38 372 LEU B CA 1
ATOM 2996 C C . LEU B 1 60 ? -2.102 -28.959 -22.946 1.00 28.36 372 LEU B C 1
ATOM 2997 O O . LEU B 1 60 ? -1.323 -29.504 -22.172 1.00 32.33 372 LEU B O 1
ATOM 3002 N N . ASN B 1 61 ? -2.134 -29.225 -24.245 1.00 33.16 373 ASN B N 1
ATOM 3003 C CA . ASN B 1 61 ? -1.192 -30.154 -24.874 1.00 35.79 373 ASN B CA 1
ATOM 3004 C C . ASN B 1 61 ? -0.092 -29.386 -25.603 1.00 36.03 373 ASN B C 1
ATOM 3005 O O . ASN B 1 61 ? -0.325 -28.277 -26.078 1.00 36.05 373 ASN B O 1
ATOM 3010 N N . GLU B 1 62 ? 1.097 -29.976 -25.702 1.00 35.88 374 GLU B N 1
ATOM 3011 C CA . GLU B 1 62 ? 2.211 -29.312 -26.365 1.00 36.24 374 GLU B CA 1
ATOM 3012 C C . GLU B 1 62 ? 1.865 -28.846 -27.777 1.00 36.43 374 GLU B C 1
ATOM 3013 O O . GLU B 1 62 ? 2.356 -27.820 -28.221 1.00 35.27 374 GLU B O 1
ATOM 3019 N N . THR B 1 63 ? 1.017 -29.586 -28.483 1.00 34.35 375 THR B N 1
ATOM 3020 C CA . THR B 1 63 ? 0.628 -29.167 -29.825 1.00 34.26 375 THR B CA 1
ATOM 3021 C C . THR B 1 63 ? -0.340 -27.982 -29.820 1.00 38.42 375 THR B C 1
ATOM 3022 O O . THR B 1 63 ? -0.665 -27.454 -30.881 1.00 40.96 375 THR B O 1
ATOM 3026 N N . ASP B 1 64 ? -0.798 -27.556 -28.642 1.00 35.59 376 ASP B N 1
ATOM 3027 C CA . ASP B 1 64 ? -1.736 -26.425 -28.571 1.00 34.77 376 ASP B CA 1
ATOM 3028 C C . ASP B 1 64 ? -1.032 -25.116 -28.273 1.00 34.86 376 ASP B C 1
ATOM 3029 O O . ASP B 1 64 ? -1.687 -24.087 -28.100 1.00 40.46 376 ASP B O 1
ATOM 3034 N N . ILE B 1 65 ? 0.291 -25.149 -28.183 1.00 31.16 377 ILE B N 1
ATOM 3035 C CA . ILE B 1 65 ? 1.052 -23.981 -27.759 1.00 31.31 377 ILE B CA 1
ATOM 3036 C C . ILE B 1 65 ? 1.721 -23.274 -28.947 1.00 31.56 377 ILE B C 1
ATOM 3037 O O . ILE B 1 65 ? 2.807 -23.652 -29.382 1.00 31.16 377 ILE B O 1
ATOM 3042 N N . ASP B 1 66 ? 1.057 -22.249 -29.474 1.00 36.69 378 ASP B N 1
ATOM 3043 C CA . ASP B 1 66 ? 1.634 -21.440 -30.543 1.00 35.51 378 ASP B CA 1
ATOM 3044 C C . ASP B 1 66 ? 2.761 -20.562 -29.988 1.00 34.83 378 ASP B C 1
ATOM 3045 O O . ASP B 1 66 ? 3.084 -20.648 -28.800 1.00 38.56 378 ASP B O 1
ATOM 3050 N N . PRO B 1 67 ? 3.400 -19.751 -30.846 1.00 38.32 379 PRO B N 1
ATOM 3051 C CA . PRO B 1 67 ? 4.597 -19.033 -30.377 1.00 38.41 379 PRO B CA 1
ATOM 3052 C C . PRO B 1 67 ? 4.323 -17.963 -29.311 1.00 33.27 379 PRO B C 1
ATOM 3053 O O . PRO B 1 67 ? 5.123 -17.788 -28.395 1.00 36.77 379 PRO B O 1
ATOM 3057 N N . THR B 1 68 ? 3.215 -17.250 -29.429 1.00 35.27 380 THR B N 1
ATOM 3058 C CA . THR B 1 68 ? 2.818 -16.325 -28.380 1.00 32.69 380 THR B CA 1
ATOM 3059 C C . THR B 1 68 ? 2.674 -17.057 -27.044 1.00 37.11 380 THR B C 1
ATOM 3060 O O . THR B 1 68 ? 3.251 -16.651 -26.033 1.00 36.01 380 THR B O 1
ATOM 3064 N N . LEU B 1 69 ? 1.917 -18.149 -27.044 1.00 33.03 381 LEU B N 1
ATOM 3065 C CA . LEU B 1 69 ? 1.662 -18.889 -25.811 1.00 29.23 381 LEU B CA 1
ATOM 3066 C C . LEU B 1 69 ? 2.952 -19.455 -25.200 1.00 32.39 381 LEU B C 1
ATOM 3067 O O . LEU B 1 69 ? 3.109 -19.501 -23.972 1.00 29.53 381 LEU B O 1
ATOM 3072 N N . ARG B 1 70 ? 3.880 -19.871 -26.060 1.00 31.98 382 ARG B N 1
ATOM 3073 C CA . ARG B 1 70 ? 5.179 -20.345 -25.602 1.00 30.95 382 ARG B CA 1
ATOM 3074 C C . ARG B 1 70 ? 5.934 -19.288 -24.787 1.00 31.26 382 ARG B C 1
ATOM 3075 O O . ARG B 1 70 ? 6.556 -19.608 -23.768 1.00 30.82 382 ARG B O 1
ATOM 3083 N N . ARG B 1 71 ? 5.889 -18.035 -25.233 1.00 30.65 383 ARG B N 1
ATOM 3084 C CA . ARG B 1 71 ? 6.519 -16.936 -24.485 1.00 33.54 383 ARG B CA 1
ATOM 3085 C C . ARG B 1 71 ? 5.933 -16.859 -23.078 1.00 31.79 383 ARG B C 1
ATOM 3086 O O . ARG B 1 71 ? 6.636 -16.602 -22.094 1.00 33.97 383 ARG B O 1
ATOM 3094 N N . VAL B 1 72 ? 4.624 -17.058 -23.003 1.00 29.75 384 VAL B N 1
ATOM 3095 C CA . VAL B 1 72 ? 3.921 -17.056 -21.731 1.00 33.17 384 VAL B CA 1
ATOM 3096 C C . VAL B 1 72 ? 4.283 -18.282 -20.902 1.00 29.56 384 VAL B C 1
ATOM 3097 O O . VAL B 1 72 ? 4.552 -18.160 -19.713 1.00 30.29 384 VAL B O 1
ATOM 3101 N N . MET B 1 73 ? 4.321 -19.458 -21.527 1.00 29.36 385 MET B N 1
ATOM 3102 C CA . MET B 1 73 ? 4.642 -20.683 -20.782 1.00 31.72 385 MET B CA 1
ATOM 3103 C C . MET B 1 73 ? 6.080 -20.662 -20.257 1.00 32.09 385 MET B C 1
ATOM 3104 O O . MET B 1 73 ? 6.381 -21.262 -19.223 1.00 32.04 385 MET B O 1
ATOM 3109 N N . ASN B 1 74 ? 6.966 -19.974 -20.975 1.00 32.04 386 ASN B N 1
ATOM 3110 C CA . ASN B 1 74 ? 8.329 -19.778 -20.491 1.00 35.30 386 ASN B CA 1
ATOM 3111 C C . ASN B 1 74 ? 8.372 -19.087 -19.119 1.00 36.79 386 ASN B C 1
ATOM 3112 O O . ASN B 1 74 ? 9.238 -19.379 -18.285 1.00 37.54 386 ASN B O 1
ATOM 3117 N N . GLU B 1 75 ? 7.438 -18.171 -18.880 1.00 34.75 387 GLU B N 1
ATOM 3118 C CA . GLU B 1 75 ? 7.367 -17.507 -17.579 1.00 34.32 387 GLU B CA 1
ATOM 3119 C C . GLU B 1 75 ? 6.708 -18.417 -16.554 1.00 34.85 387 GLU B C 1
ATOM 3120 O O . GLU B 1 75 ? 7.170 -18.537 -15.419 1.00 34.16 387 GLU B O 1
ATOM 3126 N N . ILE B 1 76 ? 5.619 -19.058 -16.966 1.00 33.40 388 ILE B N 1
ATOM 3127 C CA . ILE B 1 76 ? 4.894 -19.955 -16.087 1.00 31.22 388 ILE B CA 1
ATOM 3128 C C . ILE B 1 76 ? 5.784 -21.105 -15.613 1.00 37.19 388 ILE B C 1
ATOM 3129 O O . ILE B 1 76 ? 5.612 -21.600 -14.497 1.00 36.20 388 ILE B O 1
ATOM 3134 N N . ASP B 1 77 ? 6.743 -21.516 -16.440 1.00 36.48 389 ASP B N 1
ATOM 3135 C CA . ASP B 1 77 ? 7.679 -22.582 -16.047 1.00 39.48 389 ASP B CA 1
ATOM 3136 C C . ASP B 1 77 ? 8.523 -22.191 -14.840 1.00 41.72 389 ASP B C 1
ATOM 3137 O O . ASP B 1 77 ? 9.016 -23.055 -14.131 1.00 44.98 389 ASP B O 1
ATOM 3142 N N . LYS B 1 78 ? 8.689 -20.890 -14.615 1.00 39.70 390 LYS B N 1
ATOM 3143 C CA . LYS B 1 78 ? 9.455 -20.395 -13.474 1.00 42.04 390 LYS B CA 1
ATOM 3144 C C . LYS B 1 78 ? 8.679 -20.471 -12.160 1.00 46.68 390 LYS B C 1
ATOM 3145 O O . LYS B 1 78 ? 9.224 -20.172 -11.094 1.00 48.36 390 LYS B O 1
ATOM 3151 N N . LYS B 1 79 ? 7.407 -20.851 -12.231 1.00 44.36 391 LYS B N 1
ATOM 3152 C CA . LYS B 1 79 ? 6.568 -20.919 -11.032 1.00 42.84 391 LYS B CA 1
ATOM 3153 C C . LYS B 1 79 ? 5.888 -22.274 -10.937 1.00 45.16 391 LYS B C 1
ATOM 3154 O O . LYS B 1 79 ? 4.795 -22.456 -11.481 1.00 40.56 391 LYS B O 1
ATOM 3160 N N . PRO B 1 80 ? 6.528 -23.227 -10.233 1.00 46.59 392 PRO B N 1
ATOM 3161 C CA . PRO B 1 80 ? 6.039 -24.607 -10.158 1.00 49.45 392 PRO B CA 1
ATOM 3162 C C . PRO B 1 80 ? 4.592 -24.682 -9.681 1.00 48.58 392 PRO B C 1
ATOM 3163 O O . PRO B 1 80 ? 3.830 -25.473 -10.221 1.00 49.31 392 PRO B O 1
ATOM 3167 N N . GLU B 1 81 ? 4.209 -23.876 -8.698 1.00 49.43 393 GLU B N 1
ATOM 3168 C CA . GLU B 1 81 ? 2.828 -23.915 -8.235 1.00 54.78 393 GLU B CA 1
ATOM 3169 C C . GLU B 1 81 ? 1.873 -23.722 -9.407 1.00 51.08 393 GLU B C 1
ATOM 3170 O O . GLU B 1 81 ? 0.885 -24.443 -9.540 1.00 49.27 393 GLU B O 1
ATOM 3176 N N . LEU B 1 82 ? 2.176 -22.756 -10.265 1.00 45.28 394 LEU B N 1
ATOM 3177 C CA . LEU B 1 82 ? 1.316 -22.489 -11.408 1.00 40.60 394 LEU B CA 1
ATOM 3178 C C . LEU B 1 82 ? 1.539 -23.520 -12.527 1.00 41.67 394 LEU B C 1
ATOM 3179 O O . LEU B 1 82 ? 0.583 -24.028 -13.113 1.00 37.66 394 LEU B O 1
ATOM 3184 N N . ARG B 1 83 ? 2.796 -23.854 -12.800 1.00 38.04 395 ARG B N 1
ATOM 3185 C CA . ARG B 1 83 ? 3.104 -24.775 -13.890 1.00 38.57 395 ARG B CA 1
ATOM 3186 C C . ARG B 1 83 ? 2.453 -26.152 -13.704 1.00 41.77 395 ARG B C 1
ATOM 3187 O O . ARG B 1 83 ? 2.044 -26.776 -14.684 1.00 37.19 395 ARG B O 1
ATOM 3195 N N . GLU B 1 84 ? 2.336 -26.607 -12.455 1.00 40.51 396 GLU B N 1
ATOM 3196 C CA . GLU B 1 84 ? 1.768 -27.928 -12.163 1.00 42.33 396 GLU B CA 1
ATOM 3197 C C . GLU B 1 84 ? 0.261 -28.028 -12.411 1.00 41.03 396 GLU B C 1
ATOM 3198 O O . GLU B 1 84 ? -0.301 -29.128 -12.402 1.00 37.42 396 GLU B O 1
ATOM 3204 N N . ARG B 1 85 ? -0.408 -26.894 -12.606 1.00 36.88 397 ARG B N 1
ATOM 3205 C CA . ARG B 1 85 ? -1.846 -26.940 -12.845 1.00 33.95 397 ARG B CA 1
ATOM 3206 C C . ARG B 1 85 ? -2.166 -27.345 -14.288 1.00 30.69 397 ARG B C 1
ATOM 3207 O O . ARG B 1 85 ? -3.286 -27.746 -14.590 1.00 32.55 397 ARG B O 1
ATOM 3215 N N . PHE B 1 86 ? -1.180 -27.248 -15.174 1.00 29.78 398 PHE B N 1
ATOM 3216 C CA . PHE B 1 86 ? -1.382 -27.558 -16.586 1.00 30.66 398 PHE B CA 1
ATOM 3217 C C . PHE B 1 86 ? -1.140 -29.036 -16.866 1.00 31.70 398 PHE B C 1
ATOM 3218 O O . PHE B 1 86 ? -0.064 -29.538 -16.568 1.00 32.18 398 PHE B O 1
ATOM 3226 N N . ILE B 1 87 ? -2.129 -29.715 -17.454 1.00 30.01 399 ILE B N 1
ATOM 3227 C CA . ILE B 1 87 ? -2.027 -31.147 -17.761 1.00 31.59 399 ILE B CA 1
ATOM 3228 C C . ILE B 1 87 ? -2.478 -31.479 -19.188 1.00 33.05 399 ILE B C 1
ATOM 3229 O O . ILE B 1 87 ? -3.214 -30.717 -19.807 1.00 31.29 399 ILE B O 1
ATOM 3234 N N . THR B 1 88 ? -2.037 -32.625 -19.697 1.00 32.01 400 THR B N 1
ATOM 3235 C CA . THR B 1 88 ? -2.407 -33.090 -21.034 1.00 30.96 400 THR B CA 1
ATOM 3236 C C . THR B 1 88 ? -3.844 -33.602 -21.057 1.00 33.04 400 THR B C 1
ATOM 3237 O O . THR B 1 88 ? -4.417 -33.939 -20.010 1.00 31.84 400 THR B O 1
ATOM 3241 N N . SER B 1 89 ? -4.416 -33.662 -22.255 1.00 28.95 401 SER B N 1
ATOM 3242 C CA . SER B 1 89 ? -5.720 -34.286 -22.474 1.00 40.00 401 SER B CA 1
ATOM 3243 C C . SER B 1 89 ? -5.789 -35.698 -21.899 1.00 38.63 401 SER B C 1
ATOM 3244 O O . SER B 1 89 ? -6.814 -36.107 -21.357 1.00 38.91 401 SER B O 1
ATOM 3247 N N . ASP B 1 90 ? -4.693 -36.437 -22.041 1.00 37.32 402 ASP B N 1
ATOM 3248 C CA . ASP B 1 90 ? -4.604 -37.800 -21.544 1.00 41.18 402 ASP B CA 1
ATOM 3249 C C . ASP B 1 90 ? -4.770 -37.844 -20.034 1.00 41.33 402 ASP B C 1
ATOM 3250 O O . ASP B 1 90 ? -5.591 -38.612 -19.526 1.00 42.61 402 ASP B O 1
ATOM 3255 N N . ASP B 1 91 ? -3.993 -37.033 -19.319 1.00 37.18 403 ASP B N 1
ATOM 3256 C CA . ASP B 1 91 ? -4.062 -37.012 -17.857 1.00 40.64 403 ASP B CA 1
ATOM 3257 C C . ASP B 1 91 ? -5.429 -36.541 -17.360 1.00 42.05 403 ASP B C 1
ATOM 3258 O O . ASP B 1 91 ? -5.927 -37.025 -16.343 1.00 42.17 403 ASP B O 1
ATOM 3263 N N . ALA B 1 92 ? -6.018 -35.584 -18.071 1.00 38.53 404 ALA B N 1
ATOM 3264 C CA . ALA B 1 92 ? -7.335 -35.072 -17.714 1.00 37.63 404 ALA B CA 1
ATOM 3265 C C . ALA B 1 92 ? -8.353 -36.189 -17.829 1.00 35.93 404 ALA B C 1
ATOM 3266 O O . ALA B 1 92 ? -9.074 -36.479 -16.881 1.00 35.29 404 ALA B O 1
ATOM 3268 N N . TRP B 1 93 ? -8.400 -36.815 -19.000 1.00 37.29 405 TRP B N 1
ATOM 3269 C CA . TRP B 1 93 ? -9.300 -37.938 -19.228 1.00 40.49 405 TRP B CA 1
ATOM 3270 C C . TRP B 1 93 ? -9.158 -38.980 -18.124 1.00 37.82 405 TRP B C 1
ATOM 3271 O O . TRP B 1 93 ? -10.146 -39.417 -17.536 1.00 38.35 405 TRP B O 1
ATOM 3282 N N . ASP B 1 94 ? -7.918 -39.353 -17.833 1.00 39.86 406 ASP B N 1
ATOM 3283 C CA . ASP B 1 94 ? -7.644 -40.419 -16.872 1.00 41.04 406 ASP B CA 1
ATOM 3284 C C . ASP B 1 94 ? -8.087 -40.080 -15.454 1.00 44.62 406 ASP B C 1
ATOM 3285 O O . ASP B 1 94 ? -8.531 -40.965 -14.723 1.00 42.06 406 ASP B O 1
ATOM 3290 N N . MET B 1 95 ? -7.969 -38.809 -15.063 1.00 41.72 407 MET B N 1
ATOM 3291 C CA . MET B 1 95 ? -8.305 -38.403 -13.695 1.00 41.21 407 MET B CA 1
ATOM 3292 C C . MET B 1 95 ? -9.777 -38.019 -13.519 1.00 37.83 407 MET B C 1
ATOM 3293 O O . MET B 1 95 ? -10.225 -37.777 -12.411 1.00 43.05 407 MET B O 1
ATOM 3298 N N . MET B 1 96 ? -10.523 -37.980 -14.617 1.00 43.09 408 MET B N 1
ATOM 3299 C CA . MET B 1 96 ? -11.926 -37.579 -14.586 1.00 44.26 408 MET B CA 1
ATOM 3300 C C . MET B 1 96 ? -12.835 -38.643 -14.014 1.00 48.52 408 MET B C 1
ATOM 3301 O O . MET B 1 96 ? -12.636 -39.843 -14.229 1.00 48.60 408 MET B O 1
ATOM 3306 N N . THR B 1 97 ? -13.874 -38.175 -13.335 1.00 44.90 409 THR B N 1
ATOM 3307 C CA . THR B 1 97 ? -14.806 -39.036 -12.637 1.00 49.10 409 THR B CA 1
ATOM 3308 C C . THR B 1 97 ? -16.215 -38.547 -12.965 1.00 47.94 409 THR B C 1
ATOM 3309 O O . THR B 1 97 ? -16.369 -37.607 -13.741 1.00 46.88 409 THR B O 1
ATOM 3313 N N . SER B 1 98 ? -17.242 -39.192 -12.418 1.00 43.85 410 SER B N 1
ATOM 3314 C CA . SER B 1 98 ? -18.616 -38.734 -12.638 1.00 46.32 410 SER B CA 1
ATOM 3315 C C . SER B 1 98 ? -18.883 -37.445 -11.866 1.00 43.63 410 SER B C 1
ATOM 3316 O O . SER B 1 98 ? -19.836 -36.727 -12.159 1.00 52.40 410 SER B O 1
ATOM 3319 N N . LYS B 1 99 ? -18.040 -37.165 -10.877 1.00 40.68 411 LYS B N 1
ATOM 3320 C CA . LYS B 1 99 ? -18.188 -35.974 -10.042 1.00 46.46 411 LYS B CA 1
ATOM 3321 C C . LYS B 1 99 ? -17.194 -34.856 -10.393 1.00 44.46 411 LYS B C 1
ATOM 3322 O O . LYS B 1 99 ? -17.101 -33.852 -9.679 1.00 40.88 411 LYS B O 1
ATOM 3328 N N . THR B 1 100 ? -16.448 -35.029 -11.480 1.00 38.42 412 THR B N 1
ATOM 3329 C CA . THR B 1 100 ? -15.517 -34.000 -11.919 1.00 38.22 412 THR B CA 1
ATOM 3330 C C . THR B 1 100 ? -16.285 -32.896 -12.633 1.00 39.77 412 THR B C 1
ATOM 3331 O O . THR B 1 100 ? -17.119 -33.180 -13.496 1.00 38.73 412 THR B O 1
ATOM 3335 N N . THR B 1 101 ? -16.021 -31.642 -12.275 1.00 38.59 413 THR B N 1
ATOM 3336 C CA . THR B 1 101 ? -16.604 -30.536 -13.031 1.00 36.55 413 THR B CA 1
ATOM 3337 C C . THR B 1 101 ? -15.630 -30.024 -14.077 1.00 31.76 413 THR B C 1
ATOM 3338 O O . THR B 1 101 ? -14.481 -29.680 -13.767 1.00 31.70 413 THR B O 1
ATOM 3342 N N . VAL B 1 102 ? -16.100 -29.975 -15.317 1.00 27.55 414 VAL B N 1
ATOM 3343 C CA . VAL B 1 102 ? -15.347 -29.382 -16.412 1.00 30.78 414 VAL B CA 1
ATOM 3344 C C . VAL B 1 102 ? -15.825 -27.953 -16.660 1.00 33.35 414 VAL B C 1
ATOM 3345 O O . VAL B 1 102 ? -17.009 -27.726 -16.871 1.00 30.81 414 VAL B O 1
ATOM 3349 N N . VAL B 1 103 ? -14.906 -26.993 -16.628 1.00 29.68 415 VAL B N 1
ATOM 3350 C CA . VAL B 1 103 ? -15.268 -25.604 -16.878 1.00 32.46 415 VAL B CA 1
ATOM 3351 C C . VAL B 1 103 ? -14.720 -25.201 -18.244 1.00 28.34 415 VAL B C 1
ATOM 3352 O O . VAL B 1 103 ? -13.515 -25.222 -18.457 1.00 28.83 415 VAL B O 1
ATOM 3356 N N . ILE B 1 104 ? -15.622 -24.872 -19.165 1.00 27.88 416 ILE B N 1
ATOM 3357 C CA . ILE B 1 104 ? -15.262 -24.448 -20.509 1.00 29.55 416 ILE B CA 1
ATOM 3358 C C . ILE B 1 104 ? -15.223 -22.925 -20.553 1.00 30.23 416 ILE B C 1
ATOM 3359 O O . ILE B 1 104 ? -16.228 -22.271 -20.242 1.00 25.31 416 ILE B O 1
ATOM 3364 N N . VAL B 1 105 ? -14.072 -22.369 -20.931 1.00 27.95 417 VAL B N 1
ATOM 3365 C CA . VAL B 1 105 ? -13.904 -20.915 -20.991 1.00 28.35 417 VAL B CA 1
ATOM 3366 C C . VAL B 1 105 ? -13.677 -20.429 -22.411 1.00 26.77 417 VAL B C 1
ATOM 3367 O O . VAL B 1 105 ? -12.935 -21.049 -23.194 1.00 25.36 417 VAL B O 1
ATOM 3371 N N . ASP B 1 106 ? -14.319 -19.310 -22.731 1.00 25.54 418 ASP B N 1
ATOM 3372 C CA . ASP B 1 106 ? -14.011 -18.543 -23.934 1.00 26.35 418 ASP B CA 1
ATOM 3373 C C . ASP B 1 106 ? -14.443 -19.221 -25.221 1.00 29.31 418 ASP B C 1
ATOM 3374 O O . ASP B 1 106 ? -13.839 -19.022 -26.275 1.00 25.27 418 ASP B O 1
ATOM 3379 N N . THR B 1 107 ? -15.483 -20.032 -25.107 1.00 29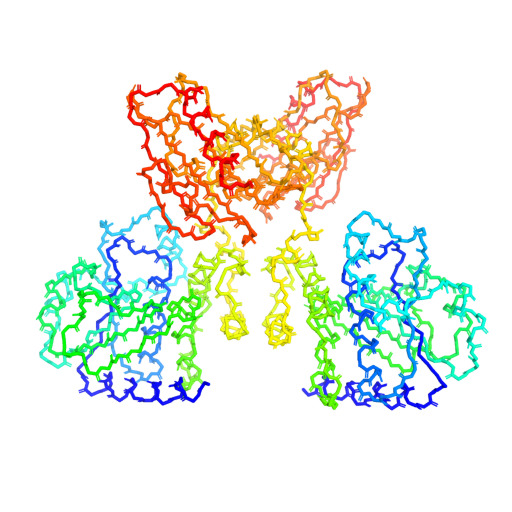.73 419 THR B N 1
ATOM 3380 C CA . THR B 1 107 ? -16.131 -20.677 -26.231 1.00 33.57 419 THR B CA 1
ATOM 3381 C C . THR B 1 107 ? -17.363 -21.378 -25.669 1.00 32.74 419 THR B C 1
ATOM 3382 O O . THR B 1 107 ? -17.481 -21.550 -24.454 1.00 32.51 419 THR B O 1
ATOM 3386 N N . HIS B 1 108 ? -18.277 -21.781 -26.544 1.00 36.69 420 HIS B N 1
ATOM 3387 C CA . HIS B 1 108 ? -19.497 -22.438 -26.106 1.00 38.90 420 HIS B CA 1
ATOM 3388 C C . HIS B 1 108 ? -19.950 -23.462 -27.135 1.00 42.13 420 HIS B C 1
ATOM 3389 O O . HIS B 1 108 ? -21.037 -24.026 -27.031 1.00 40.64 420 HIS B O 1
ATOM 3396 N N . LYS B 1 109 ? -19.112 -23.689 -28.137 1.00 41.40 421 LYS B N 1
ATOM 3397 C CA . LYS B 1 109 ? -19.404 -24.685 -29.155 1.00 43.63 421 LYS B CA 1
ATOM 3398 C C . LYS B 1 109 ? -18.582 -25.954 -28.911 1.00 44.05 421 LYS B C 1
ATOM 3399 O O . LYS B 1 109 ? -17.347 -25.905 -28.873 1.00 36.96 421 LYS B O 1
ATOM 3405 N N . PRO B 1 110 ? -19.273 -27.095 -28.733 1.00 45.32 422 PRO B N 1
ATOM 3406 C CA . PRO B 1 110 ? -18.620 -28.379 -28.460 1.00 44.28 422 PRO B CA 1
ATOM 3407 C C . PRO B 1 110 ? -17.448 -28.635 -29.401 1.00 38.87 422 PRO B C 1
ATOM 3408 O O . PRO B 1 110 ? -16.371 -29.028 -28.953 1.00 38.58 422 PRO B O 1
ATOM 3412 N N . GLU B 1 111 ? -17.650 -28.394 -30.690 1.00 40.11 423 GLU B N 1
ATOM 3413 C CA . GLU B 1 111 ? -16.634 -28.718 -31.683 1.00 44.14 423 GLU B CA 1
ATOM 3414 C C . GLU B 1 111 ? -15.431 -27.779 -31.624 1.00 45.98 423 GLU B C 1
ATOM 3415 O O . GLU B 1 111 ? -14.411 -28.025 -32.271 1.00 46.03 423 GLU B O 1
ATOM 3421 N N . LEU B 1 112 ? -15.546 -26.702 -30.852 1.00 42.04 424 LEU B N 1
ATOM 3422 C CA . LEU B 1 112 ? -14.465 -25.726 -30.784 1.00 41.70 424 LEU B CA 1
ATOM 3423 C C . LEU B 1 112 ? -13.629 -25.913 -29.534 1.00 43.08 424 LEU B C 1
ATOM 3424 O O . LEU B 1 112 ? -12.574 -25.293 -29.388 1.00 39.96 424 LEU B O 1
ATOM 3429 N N . VAL B 1 113 ? -14.095 -26.771 -28.634 1.00 34.60 425 VAL B N 1
ATOM 3430 C CA . VAL B 1 113 ? -13.402 -26.964 -27.370 1.00 34.45 425 VAL B CA 1
ATOM 3431 C C . VAL B 1 113 ? -12.056 -27.649 -27.580 1.00 37.64 425 VAL B C 1
ATOM 3432 O O . VAL B 1 113 ? -11.884 -28.408 -28.530 1.00 41.68 425 VAL B O 1
ATOM 3436 N N . LEU B 1 114 ? -11.097 -27.366 -26.705 1.00 35.13 426 LEU B N 1
ATOM 3437 C CA . LEU B 1 114 ? -9.740 -27.883 -26.871 1.00 35.29 426 LEU B CA 1
ATOM 3438 C C . LEU B 1 114 ? -9.715 -29.409 -27.098 1.00 39.57 426 LEU B C 1
ATOM 3439 O O . LEU B 1 114 ? -9.092 -29.896 -28.047 1.00 36.61 426 LEU B O 1
ATOM 3444 N N . ASP B 1 115 ? -10.390 -30.158 -26.234 1.00 37.17 427 ASP B N 1
ATOM 3445 C CA . ASP B 1 115 ? -10.473 -31.613 -26.398 1.00 35.87 427 ASP B CA 1
ATOM 3446 C C . ASP B 1 115 ? -11.914 -32.074 -26.221 1.00 34.29 427 ASP B C 1
ATOM 3447 O O . ASP B 1 115 ? -12.421 -32.160 -25.099 1.00 31.21 427 ASP B O 1
ATOM 3452 N N . GLU B 1 116 ? -12.578 -32.357 -27.337 1.00 31.50 428 GLU B N 1
ATOM 3453 C CA . GLU B 1 116 ? -13.977 -32.757 -27.297 1.00 34.66 428 GLU B CA 1
ATOM 3454 C C . GLU B 1 116 ? -14.152 -34.088 -26.543 1.00 33.76 428 GLU B C 1
ATOM 3455 O O . GLU B 1 116 ? -15.190 -34.328 -25.935 1.00 34.09 428 GLU B O 1
ATOM 3461 N N . ASN B 1 117 ? -13.133 -34.942 -26.567 1.00 33.80 429 ASN B N 1
ATOM 3462 C CA . ASN B 1 117 ? -13.193 -36.200 -25.817 1.00 34.74 429 ASN B CA 1
ATOM 3463 C C . ASN B 1 117 ? -13.325 -35.957 -24.318 1.00 35.36 429 ASN B C 1
ATOM 3464 O O . ASN B 1 117 ? -14.160 -36.563 -23.663 1.00 32.29 429 ASN B O 1
ATOM 3469 N N . VAL B 1 118 ? -12.512 -35.052 -23.777 1.00 35.76 430 VAL B N 1
ATOM 3470 C CA . VAL B 1 118 ? -12.655 -34.652 -22.377 1.00 30.02 430 VAL B CA 1
ATOM 3471 C C . VAL B 1 118 ? -14.050 -34.078 -22.123 1.00 29.06 430 VAL B C 1
ATOM 3472 O O . VAL B 1 118 ? -14.711 -34.407 -21.138 1.00 29.19 430 VAL B O 1
ATOM 3476 N N . LEU B 1 119 ? -14.494 -33.211 -23.022 1.00 31.58 431 LEU B N 1
ATOM 3477 C CA . LEU B 1 119 ? -15.804 -32.584 -22.911 1.00 30.39 431 LEU B CA 1
ATOM 3478 C C . LEU B 1 119 ? -16.906 -33.639 -22.938 1.00 35.39 431 LEU B C 1
ATOM 3479 O O . LEU B 1 119 ? -17.877 -33.552 -22.194 1.00 35.66 431 LEU B O 1
ATOM 3484 N N . ASN B 1 120 ? -16.750 -34.637 -23.805 1.00 33.80 432 ASN B N 1
ATOM 3485 C CA . ASN B 1 120 ? -17.716 -35.728 -23.892 1.00 36.41 432 ASN B CA 1
ATOM 3486 C C . ASN B 1 120 ? -17.752 -36.621 -22.650 1.00 37.23 432 ASN B C 1
ATOM 3487 O O . ASN B 1 120 ? -18.807 -37.183 -22.313 1.00 36.40 432 ASN B O 1
ATOM 3492 N N . LYS B 1 121 ? -16.612 -36.758 -21.971 1.00 32.06 433 LYS B N 1
ATOM 3493 C CA . LYS B 1 121 ? -16.562 -37.594 -20.778 1.00 34.52 433 LYS B CA 1
ATOM 3494 C C . LYS B 1 121 ? -17.188 -36.904 -19.577 1.00 38.04 433 LYS B C 1
ATOM 3495 O O . LYS B 1 121 ? -17.459 -37.540 -18.549 1.00 38.91 433 LYS B O 1
ATOM 3501 N N . ALA B 1 122 ? -17.408 -35.599 -19.699 1.00 36.30 434 ALA B N 1
ATOM 3502 C CA . ALA B 1 122 ? -17.818 -34.802 -18.544 1.00 39.93 434 ALA B CA 1
ATOM 3503 C C . ALA B 1 122 ? -19.303 -34.919 -18.232 1.00 43.39 434 ALA B C 1
ATOM 3504 O O . ALA B 1 122 ? -20.156 -34.812 -19.122 1.00 42.09 434 ALA B O 1
ATOM 3506 N N . ASN B 1 123 ? -19.590 -35.116 -16.950 1.00 41.71 435 ASN B N 1
ATOM 3507 C CA . ASN B 1 123 ? -20.950 -35.198 -16.440 1.00 48.27 435 ASN B CA 1
ATOM 3508 C C . ASN B 1 123 ? -21.474 -33.859 -15.895 1.00 48.15 435 ASN B C 1
ATOM 3509 O O . ASN B 1 123 ? -22.677 -33.587 -15.932 1.00 49.89 435 ASN B O 1
ATOM 3514 N N . ARG B 1 124 ? -20.560 -33.036 -15.388 1.00 41.66 436 ARG B N 1
ATOM 3515 C CA . ARG B 1 124 ? -20.885 -31.731 -14.828 1.00 40.87 436 ARG B CA 1
ATOM 3516 C C . ARG B 1 124 ? -20.166 -30.640 -15.632 1.00 39.94 436 ARG B C 1
ATOM 3517 O O . ARG B 1 124 ? -18.942 -30.598 -15.658 1.00 34.68 436 ARG B O 1
ATOM 3525 N N . LYS B 1 125 ? -20.916 -29.768 -16.300 1.00 40.89 437 LYS B N 1
ATOM 3526 C CA . LYS B 1 125 ? -20.296 -28.725 -17.122 1.00 39.81 437 LYS B CA 1
ATOM 3527 C C . LYS B 1 125 ? -20.679 -27.299 -16.703 1.00 41.98 437 LYS B C 1
ATOM 3528 O O . LYS B 1 125 ? -21.806 -27.051 -16.256 1.00 41.50 437 LYS B O 1
ATOM 3534 N N . VAL B 1 126 ? -19.715 -26.384 -16.839 1.00 39.75 438 VAL B N 1
ATOM 3535 C CA . VAL B 1 126 ? -19.899 -24.949 -16.627 1.00 30.71 438 VAL B CA 1
ATOM 3536 C C . VAL B 1 126 ? -19.337 -24.220 -17.860 1.00 36.13 438 VAL B C 1
ATOM 3537 O O . VAL B 1 126 ? -18.326 -24.635 -18.435 1.00 36.11 438 VAL B O 1
ATOM 3541 N N . VAL B 1 127 ? -19.997 -23.141 -18.276 1.00 35.39 439 VAL B N 1
ATOM 3542 C CA . VAL B 1 127 ? -19.624 -22.431 -19.495 1.00 33.78 439 VAL B CA 1
ATOM 3543 C C . VAL B 1 127 ? -19.513 -20.937 -19.217 1.00 35.01 439 VAL B C 1
ATOM 3544 O O . VAL B 1 127 ? -20.468 -20.325 -18.757 1.00 35.49 439 VAL B O 1
ATOM 3548 N N . ILE B 1 128 ? -18.347 -20.360 -19.485 1.00 31.89 440 ILE B N 1
ATOM 3549 C CA . ILE B 1 128 ? -18.132 -18.924 -19.290 1.00 30.43 440 ILE B CA 1
ATOM 3550 C C . ILE B 1 128 ? -17.520 -18.352 -20.565 1.00 32.35 440 ILE B C 1
ATOM 3551 O O . ILE B 1 128 ? -16.446 -18.780 -20.989 1.00 27.09 440 ILE B O 1
ATOM 3556 N N . ASP B 1 129 ? -18.220 -17.403 -21.184 1.00 30.46 441 ASP B N 1
ATOM 3557 C CA . ASP B 1 129 ? -17.857 -16.921 -22.514 1.00 29.16 441 ASP B CA 1
ATOM 3558 C C . ASP B 1 129 ? -18.460 -15.540 -22.772 1.00 29.02 441 ASP B C 1
ATOM 3559 O O . ASP B 1 129 ? -19.369 -15.122 -22.068 1.00 28.75 441 ASP B O 1
ATOM 3564 N N . HIS B 1 130 ? -17.958 -14.843 -23.786 1.00 30.39 442 HIS B N 1
ATOM 3565 C CA . HIS B 1 130 ? -18.418 -13.492 -24.085 1.00 34.61 442 HIS B CA 1
ATOM 3566 C C . HIS B 1 130 ? -18.835 -13.375 -25.544 1.00 37.41 442 HIS B C 1
ATOM 3567 O O . HIS B 1 130 ? -18.629 -12.339 -26.167 1.00 33.99 442 HIS B O 1
ATOM 3574 N N . HIS B 1 131 ? -19.399 -14.443 -26.095 1.00 37.88 443 HIS B N 1
ATOM 3575 C CA . HIS B 1 131 ? -19.809 -14.426 -27.494 1.00 46.82 443 HIS B CA 1
ATOM 3576 C C . HIS B 1 131 ? -21.301 -14.674 -27.560 1.00 49.77 443 HIS B C 1
ATOM 3577 O O . HIS B 1 131 ? -21.884 -15.191 -26.606 1.00 51.91 443 HIS B O 1
ATOM 3584 N N . ARG B 1 132 ? -21.924 -14.283 -28.669 1.00 60.43 444 ARG B N 1
ATOM 3585 C CA . ARG B 1 132 ? -23.353 -14.519 -28.853 1.00 62.10 444 ARG B CA 1
ATOM 3586 C C . ARG B 1 132 ? -23.609 -16.004 -29.104 1.00 60.22 444 ARG B C 1
ATOM 3587 O O . ARG B 1 132 ? -22.977 -16.623 -29.966 1.00 54.96 444 ARG B O 1
ATOM 3595 N N . ARG B 1 133 ? -24.521 -16.568 -28.321 1.00 60.26 445 ARG B N 1
ATOM 3596 C CA . ARG B 1 133 ? -24.889 -17.973 -28.443 1.00 62.06 445 ARG B CA 1
ATOM 3597 C C . ARG B 1 133 ? -25.329 -18.320 -29.868 1.00 61.67 445 ARG B C 1
ATOM 3598 O O . ARG B 1 133 ? -26.128 -17.601 -30.475 1.00 64.27 445 ARG B O 1
ATOM 3606 N N . GLY B 1 134 ? -24.798 -19.416 -30.398 1.00 55.07 446 GLY B N 1
ATOM 3607 C CA . GLY B 1 134 ? -25.090 -19.816 -31.764 1.00 64.49 446 GLY B CA 1
ATOM 3608 C C . GLY B 1 134 ? -25.793 -21.158 -31.880 1.00 66.68 446 GLY B C 1
ATOM 3609 O O . GLY B 1 134 ? -26.595 -21.534 -31.018 1.00 63.70 446 GLY B O 1
ATOM 3610 N N . GLU B 1 135 ? -25.493 -21.881 -32.956 1.00 71.37 447 GLU B N 1
ATOM 3611 C CA . GLU B 1 135 ? -26.114 -23.179 -33.205 1.00 73.49 447 GLU B CA 1
ATOM 3612 C C . GLU B 1 135 ? -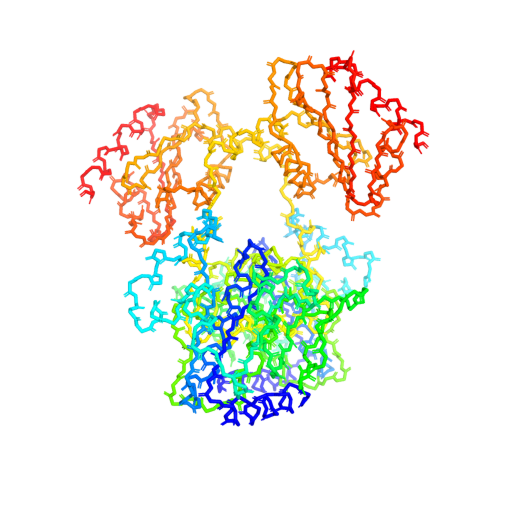25.796 -24.176 -32.093 1.00 68.77 447 GLU B C 1
ATOM 3613 O O . GLU B 1 135 ? -26.566 -24.326 -31.140 1.00 67.53 447 GLU B O 1
ATOM 3619 N N . SER B 1 136 ? -24.655 -24.849 -32.217 1.00 65.02 448 SER B N 1
ATOM 3620 C CA . SER B 1 136 ? -24.251 -25.854 -31.242 1.00 59.34 448 SER B CA 1
ATOM 3621 C C . SER B 1 136 ? -23.857 -25.225 -29.909 1.00 58.50 448 SER B C 1
ATOM 3622 O O . SER B 1 136 ? -23.246 -24.156 -29.861 1.00 58.70 448 SER B O 1
ATOM 3625 N N . PHE B 1 137 ? -24.212 -25.901 -28.826 1.00 56.36 449 PHE B N 1
ATOM 3626 C CA . PHE B 1 137 ? -23.939 -25.392 -27.498 1.00 51.33 449 PHE B CA 1
ATOM 3627 C C . PHE B 1 137 ? -23.620 -26.540 -26.542 1.00 51.96 449 PHE B C 1
ATOM 3628 O O . PHE B 1 137 ? -24.147 -27.643 -26.691 1.00 47.59 449 PHE B O 1
ATOM 3636 N N . ILE B 1 138 ? -22.743 -26.276 -25.575 1.00 47.40 450 ILE B N 1
ATOM 3637 C CA . ILE B 1 138 ? -22.416 -27.243 -24.531 1.00 45.37 450 ILE B CA 1
ATOM 3638 C C . ILE B 1 138 ? -23.690 -27.836 -23.927 1.00 44.82 450 ILE B C 1
ATOM 3639 O O . ILE B 1 138 ? -24.528 -27.114 -23.393 1.00 44.11 450 ILE B O 1
ATOM 3644 N N . SER B 1 139 ? -23.830 -29.154 -23.996 1.00 43.54 451 SER B N 1
ATOM 3645 C CA . SER B 1 139 ? -25.035 -29.819 -23.493 1.00 42.44 451 SER B CA 1
ATOM 3646 C C . SER B 1 139 ? -25.145 -29.829 -21.968 1.00 41.33 451 SER B C 1
ATOM 3647 O O . SER B 1 139 ? -24.193 -30.167 -21.266 1.00 44.96 451 SER B O 1
ATOM 3650 N N . ASN B 1 140 ? -26.315 -29.452 -21.468 1.00 42.81 452 ASN B N 1
ATOM 3651 C CA . ASN B 1 140 ? -26.666 -29.610 -20.055 1.00 42.15 452 ASN B CA 1
ATOM 3652 C C . ASN B 1 140 ? -25.747 -28.966 -19.026 1.00 40.70 452 ASN B C 1
ATOM 3653 O O . ASN B 1 140 ? -25.402 -29.596 -18.027 1.00 44.72 452 ASN B O 1
ATOM 3658 N N . PRO B 1 141 ? -25.363 -27.700 -19.242 1.00 42.16 453 PRO B N 1
ATOM 3659 C CA . PRO B 1 141 ? -24.507 -27.027 -18.254 1.00 39.66 453 PRO B CA 1
ATOM 3660 C C . PRO B 1 141 ? -25.196 -26.841 -16.898 1.00 40.64 453 PRO B C 1
ATOM 3661 O O . PRO B 1 141 ? -26.377 -26.530 -16.852 1.00 37.19 453 PRO B O 1
ATOM 3665 N N . LEU B 1 142 ? -24.458 -27.026 -15.809 1.00 38.44 454 LEU B N 1
ATOM 3666 C CA . LEU B 1 142 ? -24.970 -26.691 -14.487 1.00 44.18 454 LEU B CA 1
ATOM 3667 C C . LEU B 1 142 ? -25.069 -25.167 -14.298 1.00 46.01 454 LEU B C 1
ATOM 3668 O O . LEU B 1 142 ? -25.962 -24.676 -13.608 1.00 42.38 454 LEU B O 1
ATOM 3673 N N . LEU B 1 143 ? -24.140 -24.433 -14.911 1.00 40.16 455 LEU B N 1
ATOM 3674 C CA . LEU B 1 143 ? -24.085 -22.975 -14.801 1.00 36.72 455 LEU B CA 1
ATOM 3675 C C . LEU B 1 143 ? -23.575 -22.363 -16.098 1.00 39.90 455 LEU B C 1
ATOM 3676 O O . LEU B 1 143 ? -22.706 -22.934 -16.761 1.00 38.82 455 LEU B O 1
ATOM 3681 N N . ILE B 1 144 ? -24.119 -21.202 -16.452 1.00 38.32 456 ILE B N 1
ATOM 3682 C CA . ILE B 1 144 ? -23.762 -20.502 -17.680 1.00 40.31 456 ILE B CA 1
ATOM 3683 C C . ILE B 1 144 ? -23.518 -19.023 -17.382 1.00 44.05 456 ILE B C 1
ATOM 3684 O O . ILE B 1 144 ? -24.392 -18.345 -16.842 1.00 47.59 456 ILE B O 1
ATOM 3689 N N . TYR B 1 145 ? -22.334 -18.526 -17.717 1.00 36.62 457 TYR B N 1
ATOM 3690 C CA . TYR B 1 145 ? -22.052 -17.105 -17.596 1.00 37.67 457 TYR B CA 1
ATOM 3691 C C . TYR B 1 145 ? -21.666 -16.587 -18.969 1.00 38.66 457 TYR B C 1
ATOM 3692 O O . TYR B 1 145 ? -20.494 -16.624 -19.345 1.00 36.82 457 TYR B O 1
ATOM 3701 N N . MET B 1 146 ? -22.667 -16.136 -19.721 1.00 35.07 458 MET B N 1
ATOM 3702 C CA . MET B 1 146 ? -22.468 -15.618 -21.062 1.00 35.10 458 MET B CA 1
ATOM 3703 C C . MET B 1 146 ? -22.806 -14.136 -21.081 1.00 39.84 458 MET B C 1
ATOM 3704 O O . MET B 1 146 ? -23.840 -13.728 -20.559 1.00 39.88 458 MET B O 1
ATOM 3709 N N . GLU B 1 147 ? -21.929 -13.337 -21.680 1.00 35.15 459 GLU B N 1
ATOM 3710 C CA . GLU B 1 147 ? -22.140 -11.896 -21.770 1.00 38.82 459 GLU B CA 1
ATOM 3711 C C . GLU B 1 147 ? -21.493 -11.388 -23.045 1.00 33.66 459 GLU B C 1
ATOM 3712 O O . GLU B 1 147 ? -20.314 -11.040 -23.035 1.00 33.02 459 GLU B O 1
ATOM 3718 N N . PRO B 1 148 ? -22.261 -11.362 -24.150 1.00 32.16 460 PRO B N 1
ATOM 3719 C CA . PRO B 1 148 ? -21.755 -10.978 -25.471 1.00 36.55 460 PRO B CA 1
ATOM 3720 C C . PRO B 1 148 ? -21.226 -9.547 -25.530 1.00 30.67 460 PRO B C 1
ATOM 3721 O O . PRO B 1 148 ? -20.610 -9.207 -26.529 1.00 32.97 460 PRO B O 1
ATOM 3725 N N . TYR B 1 149 ? -21.463 -8.735 -24.505 1.00 30.35 461 TYR B N 1
ATOM 3726 C CA . TYR B 1 149 ? -20.953 -7.359 -24.492 1.00 33.55 461 TYR B CA 1
ATOM 3727 C C . TYR B 1 149 ? -19.599 -7.212 -23.791 1.00 33.47 461 TYR B C 1
ATOM 3728 O O . TYR B 1 149 ? -18.941 -6.169 -23.920 1.00 31.94 461 TYR B O 1
ATOM 3737 N N . ALA B 1 150 ? -19.182 -8.234 -23.044 1.00 27.95 462 ALA B N 1
ATOM 3738 C CA . ALA B 1 150 ? -17.929 -8.146 -22.316 1.00 26.21 462 ALA B CA 1
ATOM 3739 C C . ALA B 1 150 ? -16.772 -8.183 -23.307 1.00 25.08 462 ALA B C 1
ATOM 3740 O O . ALA B 1 150 ? -16.931 -8.649 -24.420 1.00 29.48 462 ALA B O 1
ATOM 3742 N N . SER B 1 151 ? -15.612 -7.677 -22.908 1.00 26.06 463 SER B N 1
ATOM 3743 C CA . SER B 1 151 ? -14.448 -7.614 -23.795 1.00 23.24 463 SER B CA 1
ATOM 3744 C C . SER B 1 151 ? -13.867 -8.998 -24.047 1.00 27.63 463 SER B C 1
ATOM 3745 O O . SER B 1 151 ? -13.294 -9.270 -25.111 1.00 23.99 463 SER B O 1
ATOM 3748 N N . SER B 1 152 ? -14.028 -9.870 -23.059 1.00 25.29 464 SER B N 1
ATOM 3749 C CA . SER B 1 152 ? -13.274 -11.102 -23.010 1.00 24.66 464 SER B CA 1
ATOM 3750 C C . SER B 1 152 ? -13.809 -11.991 -21.901 1.00 27.66 464 SER B C 1
ATOM 3751 O O . SER B 1 152 ? -14.614 -11.555 -21.073 1.00 25.96 464 SER B O 1
ATOM 3754 N N . THR B 1 153 ? -13.347 -13.237 -21.881 1.00 25.82 465 THR B N 1
ATOM 3755 C CA . THR B 1 153 ? -13.669 -14.144 -20.781 1.00 25.40 465 THR B CA 1
ATOM 3756 C C . THR B 1 153 ? -12.861 -13.779 -19.540 1.00 22.00 465 THR B C 1
ATOM 3757 O O . THR B 1 153 ? -13.350 -13.902 -18.417 1.00 24.51 465 THR B O 1
ATOM 3761 N N . ALA B 1 154 ? -11.633 -13.313 -19.742 1.00 20.23 466 ALA B N 1
ATOM 3762 C CA . ALA B 1 154 ? -10.809 -12.846 -18.620 1.00 21.12 466 ALA B CA 1
ATOM 3763 C C . ALA B 1 154 ? -11.540 -11.772 -17.822 1.00 21.12 466 ALA B C 1
ATOM 3764 O O . ALA B 1 154 ? -11.480 -11.744 -16.587 1.00 22.84 466 ALA B O 1
ATOM 3766 N N . GLU B 1 155 ? -12.218 -10.873 -18.527 1.00 21.60 467 GLU B N 1
ATOM 3767 C CA . GLU B 1 155 ? -12.943 -9.788 -17.863 1.00 22.72 467 GLU B CA 1
ATOM 3768 C C . GLU B 1 155 ? -14.039 -10.412 -17.024 1.00 24.21 467 GLU B C 1
ATOM 3769 O O . GLU B 1 155 ? -14.223 -10.052 -15.858 1.00 25.11 467 GLU B O 1
ATOM 3775 N N . LEU B 1 156 ? -14.746 -11.372 -17.618 1.00 24.73 468 LEU B N 1
ATOM 3776 C CA . LEU B 1 156 ? -15.817 -12.084 -16.930 1.00 25.99 468 LEU B CA 1
ATOM 3777 C C . LEU B 1 156 ? -15.311 -12.793 -15.688 1.00 24.65 468 LEU B C 1
ATOM 3778 O O . LEU B 1 156 ? -15.924 -12.694 -14.636 1.00 28.46 468 LEU B O 1
ATOM 3783 N N . VAL B 1 157 ? -14.191 -13.503 -15.808 1.00 21.70 469 VAL B N 1
ATOM 3784 C CA . VAL B 1 157 ? -13.690 -14.299 -14.688 1.00 23.87 469 VAL B CA 1
ATOM 3785 C C . VAL B 1 157 ? -13.142 -13.399 -13.585 1.00 26.05 469 VAL B C 1
ATOM 3786 O O . VAL B 1 157 ? -13.260 -13.714 -12.409 1.00 27.43 469 VAL B O 1
ATOM 3790 N N . THR B 1 158 ? -12.532 -12.284 -13.964 1.00 24.09 470 THR B N 1
ATOM 3791 C CA . THR B 1 158 ? -12.057 -11.328 -12.974 1.00 27.12 470 THR B CA 1
ATOM 3792 C C . THR B 1 158 ? -13.205 -10.873 -12.069 1.00 29.85 470 THR B C 1
ATOM 3793 O O . THR B 1 158 ? -13.030 -10.701 -10.866 1.00 32.42 470 THR B O 1
ATOM 3797 N N . GLU B 1 159 ? -14.385 -10.685 -12.647 1.00 30.42 471 GLU B N 1
ATOM 3798 C CA . GLU B 1 159 ? -15.530 -10.222 -11.864 1.00 30.86 471 GLU B CA 1
ATOM 3799 C C . GLU B 1 159 ? -15.938 -11.256 -10.822 1.00 33.86 471 GLU B C 1
ATOM 3800 O O . GLU B 1 159 ? -16.295 -10.906 -9.697 1.00 34.07 471 GLU B O 1
ATOM 3806 N N . LEU B 1 160 ? -15.887 -12.532 -11.194 1.00 32.09 472 LEU B N 1
ATOM 3807 C CA . LEU B 1 160 ? -16.220 -13.602 -10.253 1.00 33.05 472 LEU B CA 1
ATOM 3808 C C . LEU B 1 160 ? -15.228 -13.654 -9.099 1.00 33.87 472 LEU B C 1
ATOM 3809 O O . LEU B 1 160 ? -15.617 -13.890 -7.960 1.00 33.23 472 LEU B O 1
ATOM 3814 N N . LEU B 1 161 ? -13.946 -13.442 -9.403 1.00 30.92 473 LEU B N 1
ATOM 3815 C CA . LEU B 1 161 ? -12.885 -13.535 -8.403 1.00 34.38 473 LEU B CA 1
ATOM 3816 C C . LEU B 1 161 ? -13.115 -12.551 -7.257 1.00 37.27 473 LEU B C 1
ATOM 3817 O O . LEU B 1 161 ? -12.818 -12.844 -6.092 1.00 34.16 473 LEU B O 1
ATOM 3822 N N . GLU B 1 162 ? -13.642 -11.382 -7.603 1.00 35.39 474 GLU B N 1
ATOM 3823 C CA . GLU B 1 162 ? -13.772 -10.292 -6.653 1.00 38.59 474 GLU B CA 1
ATOM 3824 C C . GLU B 1 162 ? -14.611 -10.693 -5.441 1.00 41.78 474 GLU B C 1
ATOM 3825 O O . GLU B 1 162 ? -14.406 -10.168 -4.348 1.00 39.31 474 GLU B O 1
ATOM 3831 N N . TYR B 1 163 ? -15.535 -11.638 -5.626 1.00 38.39 475 TYR B N 1
ATOM 3832 C CA . TYR B 1 163 ? -16.446 -12.028 -4.542 1.00 39.66 475 TYR B CA 1
ATOM 3833 C C . TYR B 1 163 ? -16.028 -13.284 -3.787 1.00 40.54 475 TYR B C 1
ATOM 3834 O O . TYR B 1 163 ? -16.855 -13.910 -3.124 1.00 40.08 475 TYR B O 1
ATOM 3843 N N . GLN B 1 164 ? -14.754 -13.655 -3.895 1.00 38.42 476 GLN B N 1
ATOM 3844 C CA . GLN B 1 164 ? -14.253 -14.870 -3.261 1.00 37.70 476 GLN B CA 1
ATOM 3845 C C . GLN B 1 164 ? -13.217 -14.527 -2.203 1.00 40.34 476 GLN B C 1
ATOM 3846 O O . GLN B 1 164 ? -12.667 -13.425 -2.209 1.00 41.53 476 GLN B O 1
ATOM 3852 N N . PRO B 1 165 ? -12.951 -15.473 -1.286 1.00 44.80 477 PRO B N 1
ATOM 3853 C CA . PRO B 1 165 ? -12.004 -15.270 -0.178 1.00 46.46 477 PRO B CA 1
ATOM 3854 C C . PRO B 1 165 ? -10.644 -14.829 -0.681 1.00 47.66 477 PRO B C 1
ATOM 3855 O O . PRO B 1 165 ? -10.228 -15.274 -1.753 1.00 48.52 477 PRO B O 1
ATOM 3859 N N . THR B 1 166 ? -9.956 -13.991 0.094 1.00 48.22 478 THR B N 1
ATOM 3860 C CA . THR B 1 166 ? -8.708 -13.373 -0.352 1.00 49.17 478 THR B CA 1
ATOM 3861 C C . THR B 1 166 ? -7.442 -13.832 0.397 1.00 52.32 478 THR B C 1
ATOM 3862 O O . THR B 1 166 ? -6.376 -13.214 0.269 1.00 48.34 478 THR B O 1
ATOM 3866 N N . GLU B 1 167 ? -7.534 -14.897 1.181 1.00 49.46 479 GLU B N 1
ATOM 3867 C CA . GLU B 1 167 ? -6.315 -15.388 1.805 1.00 52.09 479 GLU B CA 1
ATOM 3868 C C . GLU B 1 167 ? -5.330 -15.850 0.723 1.00 50.36 479 GLU B C 1
ATOM 3869 O O . GLU B 1 167 ? -4.129 -15.602 0.819 1.00 47.33 479 GLU B O 1
ATOM 3875 N N . GLN B 1 168 ? -5.844 -16.510 -0.312 1.00 47.90 480 GLN B N 1
ATOM 3876 C CA . GLN B 1 168 ? -4.999 -16.992 -1.408 1.00 48.16 480 GLN B CA 1
ATOM 3877 C C . GLN B 1 168 ? -5.235 -16.190 -2.700 1.00 45.00 480 GLN B C 1
ATOM 3878 O O . GLN B 1 168 ? -5.872 -16.673 -3.638 1.00 43.96 480 GLN B O 1
ATOM 3884 N N . ARG B 1 169 ? -4.717 -14.969 -2.743 1.00 40.84 481 ARG B N 1
ATOM 3885 C CA . ARG B 1 169 ? -4.983 -14.040 -3.838 1.00 42.16 481 ARG B CA 1
ATOM 3886 C C . ARG B 1 169 ? -4.384 -14.415 -5.189 1.00 39.50 481 ARG B C 1
ATOM 3887 O O . ARG B 1 169 ? -3.434 -15.176 -5.280 1.00 34.05 481 ARG B O 1
ATOM 3895 N N . LEU B 1 170 ? -4.953 -13.830 -6.234 1.00 34.35 482 LEU B N 1
ATOM 3896 C CA . LEU B 1 170 ? -4.351 -13.834 -7.565 1.00 31.02 482 LEU B CA 1
ATOM 3897 C C . LEU B 1 170 ? -2.901 -13.352 -7.476 1.00 31.55 482 LEU B C 1
ATOM 3898 O O . LEU B 1 170 ? -2.621 -12.343 -6.841 1.00 32.41 482 LEU B O 1
ATOM 3903 N N . THR B 1 171 ? -1.977 -14.067 -8.106 1.00 31.26 483 THR B N 1
ATOM 3904 C CA . THR B 1 171 ? -0.576 -13.670 -8.071 1.00 28.29 483 THR B CA 1
ATOM 3905 C C . THR B 1 171 ? -0.244 -12.672 -9.174 1.00 29.42 483 THR B C 1
ATOM 3906 O O . THR B 1 171 ? -1.060 -12.424 -10.064 1.00 29.95 483 THR B O 1
ATOM 3910 N N . ARG B 1 172 ? 0.951 -12.096 -9.106 1.00 28.67 484 ARG B N 1
ATOM 3911 C CA . ARG B 1 172 ? 1.403 -11.133 -10.100 1.00 28.29 484 ARG B CA 1
ATOM 3912 C C . ARG B 1 172 ? 1.405 -11.726 -11.504 1.00 30.41 484 ARG B C 1
ATOM 3913 O O . ARG B 1 172 ? 0.868 -11.119 -12.437 1.00 29.34 484 ARG B O 1
ATOM 3921 N N . LEU B 1 173 ? 2.007 -12.904 -11.654 1.00 26.97 485 LEU B N 1
ATOM 3922 C CA . LEU B 1 173 ? 2.058 -13.569 -12.950 1.00 29.15 485 LEU B CA 1
ATOM 3923 C C . LEU B 1 173 ? 0.660 -13.929 -13.462 1.00 27.47 485 LEU B C 1
ATOM 3924 O O . LEU B 1 173 ? 0.350 -13.673 -14.616 1.00 25.58 485 LEU B O 1
ATOM 3929 N N . GLU B 1 174 ? -0.178 -14.513 -12.604 1.00 25.21 486 GLU B N 1
ATOM 3930 C CA . GLU B 1 174 ? -1.536 -14.870 -12.997 1.00 26.12 486 GLU B CA 1
ATOM 3931 C C . GLU B 1 174 ? -2.275 -13.623 -13.500 1.00 28.71 486 GLU B C 1
ATOM 3932 O O . GLU B 1 174 ? -2.879 -13.653 -14.572 1.00 24.04 486 GLU B O 1
ATOM 3938 N N . SER B 1 175 ? -2.197 -12.540 -12.724 1.00 24.53 487 SER B N 1
ATOM 3939 C CA . SER B 1 175 ? -2.782 -11.250 -13.089 1.00 27.88 487 SER B CA 1
ATOM 3940 C C . SER B 1 175 ? -2.287 -10.796 -14.437 1.00 24.20 487 SER B C 1
ATOM 3941 O O . SER B 1 175 ? -3.055 -10.275 -15.238 1.00 23.41 487 SER B O 1
ATOM 3944 N N . THR B 1 176 ? -0.994 -10.969 -14.674 1.00 23.55 488 THR B N 1
ATOM 3945 C CA . THR B 1 176 ? -0.398 -10.492 -15.919 1.00 25.89 488 THR B CA 1
ATOM 3946 C C . THR B 1 176 ? -0.985 -11.214 -17.134 1.00 24.85 488 THR B C 1
ATOM 3947 O O . THR B 1 176 ? -1.297 -10.579 -18.142 1.00 27.26 488 THR B O 1
ATOM 3951 N N . VAL B 1 177 ? -1.164 -12.526 -17.031 1.00 24.60 489 VAL B N 1
ATOM 3952 C CA . VAL B 1 177 ? -1.675 -13.304 -18.168 1.00 25.06 489 VAL B CA 1
ATOM 3953 C C . VAL B 1 177 ? -3.134 -12.946 -18.437 1.00 21.99 489 VAL B C 1
ATOM 3954 O O . VAL B 1 177 ? -3.536 -12.792 -19.591 1.00 23.16 489 VAL B O 1
ATOM 3958 N N . MET B 1 178 ? -3.909 -12.769 -17.370 1.00 22.49 490 MET B N 1
ATOM 3959 C CA . MET B 1 178 ? -5.307 -12.387 -17.513 1.00 25.01 490 MET B CA 1
ATOM 3960 C C . MET B 1 178 ? -5.396 -11.037 -18.186 1.00 21.27 490 MET B C 1
ATOM 3961 O O . MET B 1 178 ? -6.233 -10.822 -19.059 1.00 21.87 490 MET B O 1
ATOM 3966 N N . TYR B 1 179 ? -4.511 -10.134 -17.774 1.00 19.43 491 TYR B N 1
ATOM 3967 C CA . TYR B 1 179 ? -4.498 -8.771 -18.266 1.00 22.33 491 TYR B CA 1
ATOM 3968 C C . TYR B 1 179 ? -4.134 -8.762 -19.745 1.00 24.93 491 TYR B C 1
ATOM 3969 O O . TYR B 1 179 ? -4.812 -8.129 -20.548 1.00 24.81 491 TYR B O 1
ATOM 3978 N N . ALA B 1 180 ? -3.068 -9.488 -20.098 1.00 25.39 492 ALA B N 1
ATOM 3979 C CA . ALA B 1 180 ? -2.668 -9.679 -21.495 1.00 21.31 492 ALA B CA 1
ATOM 3980 C C . ALA B 1 180 ? -3.787 -10.260 -22.353 1.00 23.09 492 ALA B C 1
ATOM 3981 O O . ALA B 1 180 ? -3.889 -9.953 -23.534 1.00 26.86 492 ALA B O 1
ATOM 3983 N N . GLY B 1 181 ? -4.617 -11.119 -21.770 1.00 20.97 493 GLY B N 1
ATOM 3984 C CA . GLY B 1 181 ? -5.777 -11.620 -22.488 1.00 24.03 493 GLY B CA 1
ATOM 3985 C C . GLY B 1 181 ? -6.774 -10.525 -22.858 1.00 24.52 493 GLY B C 1
ATOM 3986 O O . GLY B 1 181 ? -7.323 -10.513 -23.962 1.00 24.32 493 GLY B O 1
ATOM 3987 N N . ILE B 1 182 ? -7.020 -9.611 -21.924 1.00 21.10 494 ILE B N 1
ATOM 3988 C CA . ILE B 1 182 ? -7.863 -8.461 -22.189 1.00 22.32 494 ILE B CA 1
ATOM 3989 C C . ILE B 1 182 ? -7.228 -7.529 -23.216 1.00 23.17 494 ILE B C 1
ATOM 3990 O O . ILE B 1 182 ? -7.914 -7.016 -24.099 1.00 25.84 494 ILE B O 1
ATOM 3995 N N . ILE B 1 183 ? -5.925 -7.298 -23.094 1.00 21.82 495 ILE B N 1
ATOM 3996 C CA . ILE B 1 183 ? -5.207 -6.495 -24.075 1.00 22.31 495 ILE B CA 1
ATOM 3997 C C . ILE B 1 183 ? -5.376 -7.039 -25.503 1.00 26.82 495 ILE B C 1
ATOM 3998 O O . ILE B 1 183 ? -5.684 -6.281 -26.421 1.00 26.07 495 ILE B O 1
ATOM 4003 N N . VAL B 1 184 ? -5.184 -8.346 -25.695 1.00 27.68 496 VAL B N 1
ATOM 4004 C CA . VAL B 1 184 ? -5.312 -8.932 -27.041 1.00 26.06 496 VAL B CA 1
ATOM 4005 C C . VAL B 1 184 ? -6.752 -8.820 -27.549 1.00 28.51 496 VAL B C 1
ATOM 4006 O O . VAL B 1 184 ? -6.999 -8.343 -28.652 1.00 28.16 496 VAL B O 1
ATOM 4010 N N . ASP B 1 185 ? -7.710 -9.232 -26.729 1.00 25.47 497 ASP B N 1
ATOM 4011 C CA . ASP B 1 185 ? -9.097 -9.224 -27.160 1.00 28.01 497 ASP B CA 1
ATOM 4012 C C . ASP B 1 185 ? -9.670 -7.829 -27.436 1.00 29.71 497 ASP B C 1
ATOM 4013 O O . ASP B 1 185 ? -10.564 -7.687 -28.267 1.00 27.49 497 ASP B O 1
ATOM 4018 N N . THR B 1 186 ? -9.155 -6.811 -26.754 1.00 21.53 498 THR B N 1
ATOM 4019 C CA . THR B 1 186 ? -9.615 -5.447 -26.989 1.00 27.36 498 THR B CA 1
ATOM 4020 C C . THR B 1 186 ? -8.665 -4.639 -27.864 1.00 27.36 498 THR B C 1
ATOM 4021 O O . THR B 1 186 ? -8.887 -3.459 -28.070 1.00 25.68 498 THR B O 1
ATOM 4025 N N . ARG B 1 187 ? -7.613 -5.270 -28.374 1.00 28.10 499 ARG B N 1
ATOM 4026 C CA . ARG B 1 187 ? -6.563 -4.527 -29.080 1.00 30.73 499 ARG B CA 1
ATOM 4027 C C . ARG B 1 187 ? -6.148 -3.284 -28.274 1.00 27.94 499 ARG B C 1
ATOM 4028 O O . ARG B 1 187 ? -6.284 -2.149 -28.731 1.00 23.49 499 ARG B O 1
ATOM 4036 N N . ASN B 1 188 ? -5.658 -3.525 -27.058 1.00 26.84 500 ASN B N 1
ATOM 4037 C CA . ASN B 1 188 ? -5.274 -2.456 -26.136 1.00 25.15 500 ASN B CA 1
ATOM 4038 C C . ASN B 1 188 ? -6.375 -1.405 -25.887 1.00 25.98 500 ASN B C 1
ATOM 4039 O O . ASN B 1 188 ? -6.165 -0.210 -26.110 1.00 24.98 500 ASN B O 1
ATOM 4044 N N . PHE B 1 189 ? -7.543 -1.877 -25.443 1.00 22.50 501 PHE B N 1
ATOM 4045 C CA . PHE B 1 189 ? -8.655 -1.031 -24.989 1.00 26.53 501 PHE B CA 1
ATOM 4046 C C . PHE B 1 189 ? -9.247 -0.164 -26.099 1.00 29.92 501 PHE B C 1
ATOM 4047 O O . PHE B 1 189 ? -9.682 0.967 -25.879 1.00 24.90 501 PHE B O 1
ATOM 4055 N N . THR B 1 190 ? -9.289 -0.736 -27.288 1.00 25.48 502 THR B N 1
ATOM 4056 C CA . THR B 1 190 ? -9.626 -0.001 -28.485 1.00 29.98 502 THR B CA 1
ATOM 4057 C C . THR B 1 190 ? -10.906 -0.608 -29.079 1.00 35.54 502 THR B C 1
ATOM 4058 O O . THR B 1 190 ? -11.597 0.009 -29.880 1.00 37.20 502 THR B O 1
ATOM 4062 N N . LEU B 1 191 ? -11.235 -1.820 -28.649 1.00 28.48 503 LEU B N 1
ATOM 4063 C CA . LEU B 1 191 ? -12.373 -2.544 -29.192 1.00 31.43 503 LEU B CA 1
ATOM 4064 C C . LEU B 1 191 ? -13.135 -3.248 -28.084 1.00 28.41 503 LEU B C 1
ATOM 4065 O O . LEU B 1 191 ? -12.529 -3.756 -27.142 1.00 25.53 503 LEU B O 1
ATOM 4070 N N . ARG B 1 192 ? -14.452 -3.299 -28.203 1.00 28.10 504 ARG B N 1
ATOM 4071 C CA . ARG B 1 192 ? -15.270 -4.048 -27.269 1.00 29.30 504 ARG B CA 1
ATOM 4072 C C . ARG B 1 192 ? -14.974 -3.709 -25.810 1.00 27.06 504 ARG B C 1
ATOM 4073 O O . ARG B 1 192 ? -15.035 -4.565 -24.953 1.00 27.92 504 ARG B O 1
ATOM 4081 N N . THR B 1 193 ? -14.647 -2.453 -25.547 1.00 27.63 505 THR B N 1
ATOM 4082 C CA . THR B 1 193 ? -14.138 -2.040 -24.251 1.00 25.82 505 THR B CA 1
ATOM 4083 C C . THR B 1 193 ? -15.173 -1.179 -23.514 1.00 29.63 505 THR B C 1
ATOM 4084 O O . THR B 1 193 ? -15.524 -0.093 -23.978 1.00 27.16 505 THR B O 1
ATOM 4088 N N . GLY B 1 194 ? -15.651 -1.676 -22.372 1.00 23.35 506 GLY B N 1
ATOM 4089 C CA . GLY B 1 194 ? -16.655 -0.999 -21.571 1.00 20.09 506 GLY B CA 1
ATOM 4090 C C . GLY B 1 194 ? -16.075 -0.574 -20.225 1.00 25.47 506 GLY B C 1
ATOM 4091 O O . GLY B 1 194 ? -14.939 -0.884 -19.909 1.00 19.14 506 GLY B O 1
ATOM 4092 N N . SER B 1 195 ? -16.849 0.148 -19.429 1.00 21.66 507 SER B N 1
ATOM 4093 C CA . SER B 1 195 ? -16.368 0.549 -18.132 1.00 24.88 507 SER B CA 1
ATOM 4094 C C . SER B 1 195 ? -15.966 -0.685 -17.326 1.00 23.71 507 SER B C 1
ATOM 4095 O O . SER B 1 195 ? -15.007 -0.628 -16.555 1.00 22.46 507 SER B O 1
ATOM 4098 N N . ARG B 1 196 ? -16.695 -1.785 -17.503 1.00 25.10 508 ARG B N 1
ATOM 4099 C CA . ARG B 1 196 ? -16.441 -3.030 -16.784 1.00 26.64 508 ARG B CA 1
ATOM 4100 C C . ARG B 1 196 ? -15.123 -3.643 -17.193 1.00 23.56 508 ARG B C 1
ATOM 4101 O O . ARG B 1 196 ? -14.472 -4.289 -16.405 1.00 21.79 508 ARG B O 1
ATOM 4109 N N . THR B 1 197 ? -14.742 -3.428 -18.438 1.00 24.69 509 THR B N 1
ATOM 4110 C CA . THR B 1 197 ? -13.414 -3.838 -18.905 1.00 23.47 509 THR B CA 1
ATOM 4111 C C . THR B 1 197 ? -12.331 -3.110 -18.102 1.00 23.71 509 THR B C 1
ATOM 4112 O O . THR B 1 197 ? -11.358 -3.722 -17.634 1.00 16.62 509 THR B O 1
ATOM 4116 N N . PHE B 1 198 ? -12.506 -1.799 -17.942 1.00 22.36 510 PHE B N 1
ATOM 4117 C CA . PHE B 1 198 ? -11.578 -1.027 -17.107 1.00 22.66 510 PHE B CA 1
ATOM 4118 C C . PHE B 1 198 ? -11.659 -1.433 -15.629 1.00 20.81 510 PHE B C 1
ATOM 4119 O O . PHE B 1 198 ? -10.651 -1.405 -14.936 1.00 20.71 510 PHE B O 1
ATOM 4127 N N . ASP B 1 199 ? -12.837 -1.824 -15.140 1.00 22.46 511 ASP B N 1
ATOM 4128 C 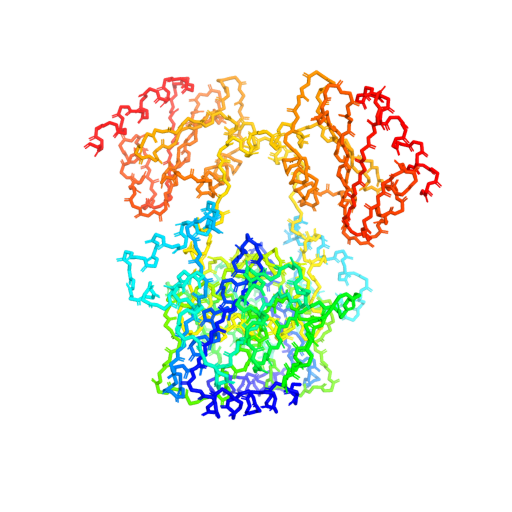CA . ASP B 1 199 ? -12.930 -2.298 -13.751 1.00 20.42 511 ASP B CA 1
ATOM 4129 C C . ASP B 1 199 ? -12.079 -3.560 -13.569 1.00 24.13 511 ASP B C 1
ATOM 4130 O O . ASP B 1 199 ? -11.399 -3.736 -12.555 1.00 22.60 511 ASP B O 1
ATOM 4135 N N . ALA B 1 200 ? -12.139 -4.453 -14.553 1.00 23.39 512 ALA B N 1
ATOM 4136 C CA . ALA B 1 200 ? -11.345 -5.672 -14.511 1.00 24.07 512 ALA B CA 1
ATOM 4137 C C . ALA B 1 200 ? -9.851 -5.334 -14.573 1.00 23.49 512 ALA B C 1
ATOM 4138 O O . ALA B 1 200 ? -9.046 -5.886 -13.820 1.00 21.79 512 ALA B O 1
ATOM 4140 N N . ALA B 1 201 ? -9.479 -4.438 -15.481 1.00 19.94 513 ALA B N 1
ATOM 4141 C CA . ALA B 1 201 ? -8.085 -4.030 -15.589 1.00 21.61 513 ALA B CA 1
ATOM 4142 C C . ALA B 1 201 ? -7.576 -3.472 -14.242 1.00 24.37 513 ALA B C 1
ATOM 4143 O O . ALA B 1 201 ? -6.483 -3.812 -13.783 1.00 22.67 513 ALA B O 1
ATOM 4145 N N . SER B 1 202 ? -8.386 -2.630 -13.613 1.00 17.97 514 SER B N 1
ATOM 4146 C CA . SER B 1 202 ? -8.058 -2.084 -12.299 1.00 24.33 514 SER B CA 1
ATOM 4147 C C . SER B 1 202 ? -7.775 -3.183 -11.274 1.00 25.98 514 SER B C 1
ATOM 4148 O O . SER B 1 202 ? -6.775 -3.136 -10.555 1.00 24.33 514 SER B O 1
ATOM 4151 N N . TYR B 1 203 ? -8.656 -4.175 -11.214 1.00 24.46 515 TYR B N 1
ATOM 4152 C CA . TYR B 1 203 ? -8.498 -5.265 -10.274 1.00 24.79 515 TYR B CA 1
ATOM 4153 C C . TYR B 1 203 ? -7.215 -6.050 -10.557 1.00 28.54 515 TYR B C 1
ATOM 4154 O O . TYR B 1 203 ? -6.458 -6.373 -9.641 1.00 25.75 515 TYR B O 1
ATOM 4163 N N . LEU B 1 204 ? -6.970 -6.368 -11.825 1.00 25.61 516 LEU B N 1
ATOM 4164 C CA . LEU B 1 204 ? -5.754 -7.102 -12.178 1.00 27.75 516 LEU B CA 1
ATOM 4165 C C . LEU B 1 204 ? -4.507 -6.280 -11.874 1.00 24.54 516 LEU B C 1
ATOM 4166 O O . LEU B 1 204 ? -3.510 -6.796 -11.367 1.00 22.73 516 LEU B O 1
ATOM 4171 N N . ARG B 1 205 ? -4.558 -5.001 -12.215 1.00 21.90 517 ARG B N 1
ATOM 4172 C CA . ARG B 1 205 ? -3.425 -4.120 -11.969 1.00 25.71 517 ARG B CA 1
ATOM 4173 C C . ARG B 1 205 ? -3.139 -3.983 -10.469 1.00 26.87 517 ARG B C 1
ATOM 4174 O O . ARG B 1 205 ? -1.988 -3.841 -10.058 1.00 24.98 517 ARG B O 1
ATOM 4182 N N . ALA B 1 206 ? -4.191 -4.022 -9.657 1.00 24.47 518 ALA B N 1
ATOM 4183 C CA . ALA B 1 206 ? -4.020 -3.919 -8.216 1.00 27.80 518 ALA B CA 1
ATOM 4184 C C . ALA B 1 206 ? -3.352 -5.191 -7.700 1.00 32.25 518 ALA B C 1
ATOM 4185 O O . ALA B 1 206 ? -2.763 -5.196 -6.628 1.00 28.90 518 ALA B O 1
ATOM 4187 N N . HIS B 1 207 ? -3.455 -6.274 -8.464 1.00 25.37 519 HIS B N 1
ATOM 4188 C CA . HIS B 1 207 ? -2.812 -7.527 -8.079 1.00 29.00 519 HIS B CA 1
ATOM 4189 C C . HIS B 1 207 ? -1.463 -7.730 -8.773 1.00 28.60 519 HIS B C 1
ATOM 4190 O O . HIS B 1 207 ? -0.930 -8.838 -8.800 1.00 28.12 519 HIS B O 1
ATOM 4197 N N . GLY B 1 208 ? -0.920 -6.657 -9.339 1.00 25.35 520 GLY B N 1
ATOM 4198 C CA . GLY B 1 208 ? 0.404 -6.699 -9.931 1.00 30.56 520 GLY B CA 1
ATOM 4199 C C . GLY B 1 208 ? 0.532 -6.933 -11.431 1.00 34.49 520 GLY B C 1
ATOM 4200 O O . GLY B 1 208 ? 1.644 -7.113 -11.919 1.00 34.92 520 GLY B O 1
ATOM 4201 N N . ALA B 1 209 ? -0.578 -6.917 -12.170 1.00 32.92 521 ALA B N 1
ATOM 4202 C CA . ALA B 1 209 ? -0.519 -7.112 -13.618 1.00 27.52 521 ALA B CA 1
ATOM 4203 C C . ALA B 1 209 ? 0.558 -6.210 -14.228 1.00 29.83 521 ALA B C 1
ATOM 4204 O O . ALA B 1 209 ? 0.529 -4.994 -14.054 1.00 28.79 521 ALA B O 1
ATOM 4206 N N . ASP B 1 210 ? 1.484 -6.820 -14.960 1.00 26.27 522 ASP B N 1
ATOM 4207 C CA . ASP B 1 210 ? 2.729 -6.180 -15.390 1.00 32.04 522 ASP B CA 1
ATOM 4208 C C . ASP B 1 210 ? 2.652 -5.787 -16.867 1.00 31.81 522 ASP B C 1
ATOM 4209 O O . ASP B 1 210 ? 2.687 -6.663 -17.738 1.00 29.40 522 ASP B O 1
ATOM 4214 N N . THR B 1 211 ? 2.561 -4.486 -17.152 1.00 31.20 523 THR B N 1
ATOM 4215 C CA . THR B 1 211 ? 2.519 -3.997 -18.539 1.00 30.27 523 THR B CA 1
ATOM 4216 C C . THR B 1 211 ? 3.753 -4.362 -19.369 1.00 32.23 523 THR B C 1
ATOM 4217 O O . THR B 1 211 ? 3.651 -4.647 -20.563 1.00 29.91 523 THR B O 1
ATOM 4221 N N . ILE B 1 212 ? 4.923 -4.316 -18.749 1.00 35.00 524 ILE B N 1
ATOM 4222 C CA . ILE B 1 212 ? 6.153 -4.595 -19.476 1.00 35.94 524 ILE B CA 1
ATOM 4223 C C . ILE B 1 212 ? 6.261 -6.071 -19.875 1.00 32.98 524 ILE B C 1
ATOM 4224 O O . ILE B 1 212 ? 6.743 -6.405 -20.965 1.00 34.76 524 ILE B O 1
ATOM 4229 N N . LEU B 1 213 ? 5.801 -6.954 -18.997 1.00 32.28 525 LEU B N 1
ATOM 4230 C CA . LEU B 1 213 ? 5.747 -8.377 -19.325 1.00 30.49 525 LEU B CA 1
ATOM 4231 C C . LEU B 1 213 ? 4.682 -8.658 -20.389 1.00 29.94 525 LEU B C 1
ATOM 4232 O O . LEU B 1 213 ? 4.874 -9.486 -21.282 1.00 31.37 525 LEU B O 1
ATOM 4237 N N . THR B 1 214 ? 3.556 -7.967 -20.287 1.00 27.06 526 THR B N 1
ATOM 4238 C CA . THR B 1 214 ? 2.503 -8.077 -21.283 1.00 28.21 526 THR B CA 1
ATOM 4239 C C . THR B 1 214 ? 3.037 -7.654 -22.647 1.00 32.41 526 THR B C 1
ATOM 4240 O O . THR B 1 214 ? 2.820 -8.348 -23.643 1.00 31.45 526 THR B O 1
ATOM 4244 N N . GLN B 1 215 ? 3.748 -6.526 -22.682 1.00 30.34 527 GLN B N 1
ATOM 4245 C CA . GLN B 1 215 ? 4.427 -6.080 -23.905 1.00 36.00 527 GLN B CA 1
ATOM 4246 C C . GLN B 1 215 ? 5.403 -7.142 -24.431 1.00 34.15 527 GLN B C 1
ATOM 4247 O O . GLN B 1 215 ? 5.501 -7.358 -25.640 1.00 34.66 527 GLN B O 1
ATOM 4253 N N . HIS B 1 216 ? 6.117 -7.813 -23.531 1.00 31.82 528 HIS B N 1
ATOM 4254 C CA . HIS B 1 216 ? 7.052 -8.851 -23.966 1.00 29.50 528 HIS B CA 1
ATOM 4255 C C . HIS B 1 216 ? 6.296 -9.973 -24.694 1.00 31.25 528 HIS B C 1
ATOM 4256 O O . HIS B 1 216 ? 6.735 -10.442 -25.746 1.00 30.05 528 HIS B O 1
ATOM 4263 N N . PHE B 1 217 ? 5.142 -10.366 -24.154 1.00 29.68 529 PHE B N 1
ATOM 4264 C CA . PHE B 1 217 ? 4.334 -11.440 -24.739 1.00 29.76 529 PHE B CA 1
ATOM 4265 C C . PHE B 1 217 ? 3.879 -11.094 -26.144 1.00 30.17 529 PHE B C 1
ATOM 4266 O O . PHE B 1 217 ? 3.706 -11.972 -26.998 1.00 30.55 529 PHE B O 1
ATOM 4274 N N . LEU B 1 218 ? 3.662 -9.810 -26.378 1.00 31.04 530 LEU B N 1
ATOM 4275 C CA . LEU B 1 218 ? 3.009 -9.377 -27.605 1.00 33.85 530 LEU B CA 1
ATOM 4276 C C . LEU B 1 218 ? 3.985 -8.659 -28.545 1.00 32.40 530 LEU B C 1
ATOM 4277 O O . LEU B 1 218 ? 3.570 -7.916 -29.435 1.00 31.86 530 LEU B O 1
ATOM 4282 N N . LYS B 1 219 ? 5.281 -8.884 -28.345 1.00 32.86 531 LYS B N 1
ATOM 4283 C CA . LYS B 1 219 ? 6.277 -8.293 -29.238 1.00 34.06 531 LYS B CA 1
ATOM 4284 C C . LYS B 1 219 ? 6.036 -8.793 -30.656 1.00 35.71 531 LYS B C 1
ATOM 4285 O O . LYS B 1 219 ? 5.745 -9.964 -30.888 1.00 31.75 531 LYS B O 1
ATOM 4291 N N . ASP B 1 220 ? 6.177 -7.870 -31.591 1.00 36.52 532 ASP B N 1
ATOM 4292 C CA . ASP B 1 220 ? 6.005 -8.104 -33.003 1.00 33.13 532 ASP B CA 1
ATOM 4293 C C . ASP B 1 220 ? 7.368 -8.514 -33.567 1.00 39.35 532 ASP B C 1
ATOM 4294 O O . ASP B 1 220 ? 8.402 -8.024 -33.137 1.00 34.17 532 ASP B O 1
ATOM 4299 N N . ASP B 1 221 ? 7.372 -9.448 -34.502 1.00 35.13 533 ASP B N 1
ATOM 4300 C CA . ASP B 1 221 ? 8.589 -9.849 -35.189 1.00 39.09 533 ASP B CA 1
ATOM 4301 C C . ASP B 1 221 ? 9.173 -8.688 -36.031 1.00 44.01 533 ASP B C 1
ATOM 4302 O O . ASP B 1 221 ? 8.428 -7.916 -36.640 1.00 36.26 533 ASP B O 1
ATOM 4307 N N . VAL B 1 222 ? 10.501 -8.568 -36.066 1.00 41.78 534 VAL B N 1
ATOM 4308 C CA . VAL B 1 222 ? 11.166 -7.481 -36.806 1.00 42.37 534 VAL B CA 1
ATOM 4309 C C . VAL B 1 222 ? 11.003 -7.598 -38.328 1.00 42.95 534 VAL B C 1
ATOM 4310 O O . VAL B 1 222 ? 10.674 -6.615 -39.003 1.00 38.83 534 VAL B O 1
ATOM 4314 N N . ASP B 1 223 ? 11.252 -8.793 -38.858 1.00 41.55 535 ASP B N 1
ATOM 4315 C CA . ASP B 1 223 ? 11.063 -9.069 -40.275 1.00 44.32 535 ASP B CA 1
ATOM 4316 C C . ASP B 1 223 ? 9.694 -8.607 -40.739 1.00 40.70 535 ASP B C 1
ATOM 4317 O O . ASP B 1 223 ? 9.567 -7.934 -41.760 1.00 42.75 535 ASP B O 1
ATOM 4322 N N . THR B 1 224 ? 8.666 -8.985 -39.990 1.00 40.77 536 THR B N 1
ATOM 4323 C CA . THR B 1 224 ? 7.298 -8.782 -40.442 1.00 41.13 536 THR B CA 1
ATOM 4324 C C . THR B 1 224 ? 6.922 -7.309 -40.338 1.00 41.69 536 THR B C 1
ATOM 4325 O O . THR B 1 224 ? 6.237 -6.773 -41.209 1.00 38.82 536 THR B O 1
ATOM 4329 N N . TYR B 1 225 ? 7.404 -6.641 -39.295 1.00 37.81 537 TYR B N 1
ATOM 4330 C CA . TYR B 1 225 ? 7.253 -5.204 -39.238 1.00 35.31 537 TYR B CA 1
ATOM 4331 C C . TYR B 1 225 ? 7.858 -4.552 -40.488 1.00 35.92 537 TYR B C 1
ATOM 4332 O O . TYR B 1 225 ? 7.295 -3.612 -41.049 1.00 33.60 537 TYR B O 1
ATOM 4341 N N . ILE B 1 226 ? 9.007 -5.057 -40.922 1.00 37.44 538 ILE B N 1
ATOM 4342 C CA . ILE B 1 226 ? 9.697 -4.510 -42.090 1.00 34.55 538 ILE B CA 1
ATOM 4343 C C . ILE B 1 226 ? 8.992 -4.819 -43.426 1.00 39.75 538 ILE B C 1
ATOM 4344 O O . ILE B 1 226 ? 8.967 -3.976 -44.332 1.00 41.32 538 ILE B O 1
ATOM 4349 N N . ASN B 1 227 ? 8.419 -6.015 -43.538 1.00 35.31 539 ASN B N 1
ATOM 4350 C CA . ASN B 1 227 ? 7.561 -6.363 -44.669 1.00 37.35 539 ASN B CA 1
ATOM 4351 C C . ASN B 1 227 ? 6.309 -5.510 -44.699 1.00 37.98 539 ASN B C 1
ATOM 4352 O O . ASN B 1 227 ? 5.926 -4.983 -45.744 1.00 36.69 539 ASN B O 1
ATOM 4357 N N . ARG B 1 228 ? 5.660 -5.388 -43.544 1.00 35.86 540 ARG B N 1
ATOM 4358 C CA . ARG B 1 228 ? 4.404 -4.660 -43.469 1.00 32.17 540 ARG B CA 1
ATOM 4359 C C . ARG B 1 228 ? 4.622 -3.222 -43.914 1.00 36.37 540 ARG B C 1
ATOM 4360 O O . ARG B 1 228 ? 3.825 -2.679 -44.688 1.00 33.92 540 ARG B O 1
ATOM 4368 N N . SER B 1 229 ? 5.721 -2.620 -43.455 1.00 30.58 541 SER B N 1
ATOM 4369 C CA . SER B 1 229 ? 5.989 -1.227 -43.745 1.00 33.63 541 SER B CA 1
ATOM 4370 C C . SER B 1 229 ? 6.415 -0.996 -45.196 1.00 36.82 541 SER B C 1
ATOM 4371 O O . SER B 1 229 ? 6.174 0.086 -45.729 1.00 37.98 541 SER B O 1
ATOM 4374 N N . GLU B 1 230 ? 7.033 -1.997 -45.833 1.00 32.46 542 GLU B N 1
ATOM 4375 C CA . GLU B 1 230 ? 7.333 -1.904 -47.267 1.00 38.22 542 GLU B CA 1
ATOM 4376 C C . GLU B 1 230 ? 6.059 -1.638 -48.060 1.00 35.71 542 GLU B C 1
ATOM 4377 O O . GLU B 1 230 ? 6.045 -0.811 -48.972 1.00 32.86 542 GLU B O 1
ATOM 4383 N N . LEU B 1 231 ? 4.992 -2.346 -47.700 1.00 28.65 543 LEU B N 1
ATOM 4384 C CA . LEU B 1 231 ? 3.685 -2.127 -48.320 1.00 35.48 543 LEU B CA 1
ATOM 4385 C C . LEU B 1 231 ? 3.150 -0.745 -47.999 1.00 34.36 543 LEU B C 1
ATOM 4386 O O . LEU B 1 231 ? 2.828 0.030 -48.905 1.00 33.59 543 LEU B O 1
ATOM 4391 N N . ILE B 1 232 ? 3.057 -0.441 -46.708 1.00 34.48 544 ILE B N 1
ATOM 4392 C CA . ILE B 1 232 ? 2.522 0.843 -46.260 1.00 35.43 544 ILE B CA 1
ATOM 4393 C C . ILE B 1 232 ? 3.267 2.006 -46.909 1.00 37.89 544 ILE B C 1
ATOM 4394 O O . ILE B 1 232 ? 2.658 3.004 -47.297 1.00 38.09 544 ILE B O 1
ATOM 4399 N N . ARG B 1 233 ? 4.582 1.864 -47.042 1.00 36.01 545 ARG B N 1
ATOM 4400 C CA . ARG B 1 233 ? 5.427 2.929 -47.584 1.00 40.97 545 ARG B CA 1
ATOM 4401 C C . ARG B 1 233 ? 4.920 3.489 -48.899 1.00 39.75 545 ARG B C 1
ATOM 4402 O O . ARG B 1 233 ? 5.164 4.649 -49.228 1.00 40.12 545 ARG B O 1
ATOM 4410 N N . THR B 1 234 ? 4.222 2.658 -49.660 1.00 37.37 546 THR B N 1
ATOM 4411 C CA . THR B 1 234 ? 3.852 3.019 -51.022 1.00 34.72 546 THR B CA 1
ATOM 4412 C C . THR B 1 234 ? 2.512 3.748 -51.095 1.00 32.76 546 THR B C 1
ATOM 4413 O O . THR B 1 234 ? 2.082 4.157 -52.163 1.00 33.37 546 THR B O 1
ATOM 4417 N N . VAL B 1 235 ? 1.860 3.927 -49.957 1.00 31.64 547 VAL B N 1
ATOM 4418 C CA . VAL B 1 235 ? 0.479 4.381 -49.975 1.00 30.36 547 VAL B CA 1
ATOM 4419 C C . VAL B 1 235 ? 0.293 5.708 -50.717 1.00 37.07 547 VAL B C 1
ATOM 4420 O O . VAL B 1 235 ? 1.094 6.637 -50.591 1.00 36.53 547 VAL B O 1
ATOM 4424 N N . LYS B 1 236 ? -0.776 5.776 -51.498 1.00 37.16 548 LYS B N 1
ATOM 4425 C CA . LYS B 1 236 ? -1.172 7.001 -52.177 1.00 33.97 548 LYS B CA 1
ATOM 4426 C C . LYS B 1 236 ? -2.593 7.311 -51.729 1.00 35.56 548 LYS B C 1
ATOM 4427 O O . LYS B 1 236 ? -3.492 6.484 -51.878 1.00 32.63 548 LYS B O 1
ATOM 4433 N N . VAL B 1 237 ? -2.788 8.486 -51.143 1.00 31.66 549 VAL B N 1
ATOM 4434 C CA . VAL B 1 237 ? -4.081 8.853 -50.584 1.00 34.37 549 VAL B CA 1
ATOM 4435 C C . VAL B 1 237 ? -4.750 9.961 -51.383 1.00 36.31 549 VAL B C 1
ATOM 4436 O O . VAL B 1 237 ? -4.195 11.043 -51.511 1.00 38.06 549 VAL B O 1
ATOM 4440 N N . GLU B 1 238 ? -5.948 9.684 -51.896 1.00 39.23 550 GLU B N 1
ATOM 4441 C CA . GLU B 1 238 ? -6.746 10.669 -52.626 1.00 42.17 550 GLU B CA 1
ATOM 4442 C C . GLU B 1 238 ? -7.445 11.648 -51.677 1.00 45.77 550 GLU B C 1
ATOM 4443 O O . GLU B 1 238 ? -7.535 11.406 -50.468 1.00 43.61 550 GLU B O 1
ATOM 4449 N N . ASP B 1 239 ? -7.959 12.740 -52.240 1.00 44.05 551 ASP B N 1
ATOM 4450 C CA . ASP B 1 239 ? -8.601 13.791 -51.462 1.00 43.61 551 ASP B CA 1
ATOM 4451 C C . ASP B 1 239 ? -9.859 13.303 -50.750 1.00 44.94 551 ASP B C 1
ATOM 4452 O O . ASP B 1 239 ? -10.286 13.888 -49.750 1.00 44.38 551 ASP B O 1
ATOM 4457 N N . ASN B 1 240 ? -10.446 12.223 -51.259 1.00 41.34 552 ASN B N 1
ATOM 4458 C CA . ASN B 1 240 ? -11.639 11.641 -50.648 1.00 37.75 552 ASN B CA 1
ATOM 4459 C C . ASN B 1 240 ? -11.317 10.647 -49.522 1.00 37.76 552 ASN B C 1
ATOM 4460 O O . ASN B 1 240 ? -12.210 9.982 -48.981 1.00 36.73 552 ASN B O 1
ATOM 4465 N N . GLY B 1 241 ? -10.039 10.546 -49.173 1.00 38.42 553 GLY B N 1
ATOM 4466 C CA . GLY B 1 241 ? -9.625 9.659 -48.100 1.00 37.43 553 GLY B CA 1
ATOM 4467 C C . GLY B 1 241 ? -9.430 8.210 -48.517 1.00 36.97 553 GLY B C 1
ATOM 4468 O O . GLY B 1 241 ? -9.249 7.336 -47.670 1.00 34.55 553 GLY B O 1
ATOM 4469 N N . ILE B 1 242 ? -9.459 7.942 -49.819 1.00 37.27 554 ILE B N 1
ATOM 4470 C CA . ILE B 1 242 ? -9.232 6.579 -50.298 1.00 36.26 554 ILE B CA 1
ATOM 4471 C C . ILE B 1 242 ? -7.754 6.322 -50.547 1.00 32.66 554 ILE B C 1
ATOM 4472 O O . ILE B 1 242 ? -7.112 7.045 -51.302 1.00 34.93 554 ILE B O 1
ATOM 4477 N N . ALA B 1 243 ? -7.222 5.284 -49.906 1.00 28.63 555 ALA B N 1
ATOM 4478 C CA . ALA B 1 243 ? -5.795 5.000 -49.987 1.00 31.99 555 ALA B CA 1
ATOM 4479 C C . ALA B 1 243 ? -5.530 3.671 -50.683 1.00 30.22 555 ALA B C 1
ATOM 4480 O O . ALA B 1 243 ? -6.210 2.676 -50.420 1.00 27.47 555 ALA B O 1
ATOM 4482 N N . ILE B 1 244 ? -4.539 3.659 -51.566 1.00 26.64 556 ILE B N 1
ATOM 4483 C CA . ILE B 1 244 ? -4.093 2.418 -52.186 1.00 23.66 556 ILE B CA 1
ATOM 4484 C C . ILE B 1 244 ? -2.604 2.229 -51.942 1.00 26.02 556 ILE B C 1
ATOM 4485 O O . ILE B 1 244 ? -1.819 3.161 -52.085 1.00 30.93 556 ILE B O 1
ATOM 4490 N N . ALA B 1 245 ? -2.230 1.017 -51.552 1.00 26.93 557 ALA B N 1
ATOM 4491 C CA . ALA B 1 245 ? -0.842 0.670 -51.304 1.00 27.26 557 ALA B CA 1
ATOM 4492 C C . ALA B 1 245 ? -0.562 -0.615 -52.062 1.00 27.26 557 ALA B C 1
ATOM 4493 O O . ALA B 1 245 ? -1.480 -1.416 -52.300 1.00 28.93 557 ALA B O 1
ATOM 4495 N N . HIS B 1 246 ? 0.686 -0.837 -52.452 1.00 27.49 558 HIS B N 1
ATOM 4496 C CA . HIS B 1 246 ? 0.981 -2.061 -53.202 1.00 30.58 558 HIS B CA 1
ATOM 4497 C C . HIS B 1 246 ? 2.387 -2.604 -52.951 1.00 28.84 558 HIS B C 1
ATOM 4498 O O . HIS B 1 246 ? 3.295 -1.848 -52.613 1.00 33.00 558 HIS B O 1
ATOM 4505 N N . GLY B 1 247 ? 2.556 -3.915 -53.123 1.00 30.15 559 GLY B N 1
ATOM 4506 C CA . GLY B 1 247 ? 3.875 -4.529 -53.166 1.00 31.20 559 GLY B CA 1
ATOM 4507 C C . GLY B 1 247 ? 4.364 -4.571 -54.607 1.00 38.23 559 GLY B C 1
ATOM 4508 O O . GLY B 1 247 ? 3.563 -4.453 -55.543 1.00 37.48 559 GLY B O 1
ATOM 4509 N N . SER B 1 248 ? 5.668 -4.731 -54.808 1.00 39.19 560 SER B N 1
ATOM 4510 C CA . SER B 1 248 ? 6.190 -4.813 -56.175 1.00 43.71 560 SER B CA 1
ATOM 4511 C C . SER B 1 248 ? 5.668 -6.066 -56.880 1.00 40.05 560 SER B C 1
ATOM 4512 O O . SER B 1 248 ? 5.258 -7.033 -56.232 1.00 37.92 560 SER B O 1
ATOM 4515 N N . ASP B 1 249 ? 5.674 -6.044 -58.209 1.00 41.84 561 ASP B N 1
ATOM 4516 C CA . ASP B 1 249 ? 5.115 -7.149 -58.980 1.00 43.26 561 ASP B CA 1
ATOM 4517 C C . ASP B 1 249 ? 5.906 -8.454 -58.842 1.00 38.94 561 ASP B C 1
ATOM 4518 O O . ASP B 1 249 ? 5.367 -9.537 -59.090 1.00 39.97 561 ASP B O 1
ATOM 4523 N N . ASP B 1 250 ? 7.170 -8.356 -58.437 1.00 40.29 562 ASP B N 1
ATOM 4524 C CA . ASP B 1 250 ? 8.031 -9.537 -58.356 1.00 44.44 562 ASP B CA 1
ATOM 4525 C C . ASP B 1 250 ? 8.230 -10.103 -56.946 1.00 49.13 562 ASP B C 1
ATOM 4526 O O . ASP B 1 250 ? 9.041 -11.002 -56.758 1.00 49.24 562 ASP B O 1
ATOM 4531 N N . LYS B 1 251 ? 7.499 -9.584 -55.961 1.00 47.30 563 LYS B N 1
ATOM 4532 C CA . LYS B 1 251 ? 7.614 -10.090 -54.595 1.00 36.20 563 LYS B CA 1
ATOM 4533 C C . LYS B 1 251 ? 6.288 -10.567 -54.047 1.00 33.67 563 LYS B C 1
ATOM 4534 O O . LYS B 1 251 ? 5.306 -9.835 -54.034 1.00 37.72 563 LYS B O 1
ATOM 4540 N N . ILE B 1 252 ? 6.274 -11.806 -53.585 1.00 33.38 564 ILE B N 1
ATOM 4541 C CA . ILE B 1 252 ? 5.097 -12.380 -52.961 1.00 34.24 564 ILE B CA 1
ATOM 4542 C C . ILE B 1 252 ? 5.053 -12.008 -51.485 1.00 38.26 564 ILE B C 1
ATOM 4543 O O . ILE B 1 252 ? 6.055 -12.113 -50.775 1.00 39.19 564 ILE B O 1
ATOM 4548 N N . TYR B 1 253 ? 3.890 -11.553 -51.036 1.00 33.83 565 TYR B N 1
ATOM 4549 C CA . TYR B 1 253 ? 3.692 -11.201 -49.641 1.00 35.12 565 TYR B CA 1
ATOM 4550 C C . TYR B 1 253 ? 2.759 -12.201 -49.001 1.00 35.35 565 TYR B C 1
ATOM 4551 O O . TYR B 1 253 ? 1.838 -12.702 -49.639 1.00 32.83 565 TYR B O 1
ATOM 4560 N N . HIS B 1 254 ? 3.010 -12.506 -47.735 1.00 32.10 566 HIS B N 1
ATOM 4561 C CA . HIS B 1 254 ? 2.090 -13.315 -46.963 1.00 32.42 566 HIS B CA 1
ATOM 4562 C C . HIS B 1 254 ? 0.737 -12.612 -46.819 1.00 35.84 566 HIS B C 1
ATOM 4563 O O . HIS B 1 254 ? 0.686 -11.422 -46.503 1.00 34.30 566 HIS B O 1
ATOM 4570 N N . PRO B 1 255 ? -0.366 -13.351 -47.033 1.00 34.25 567 PRO B N 1
ATOM 4571 C CA . PRO B 1 255 ? -1.715 -12.783 -46.926 1.00 31.80 567 PRO B CA 1
ATOM 4572 C C . PRO B 1 255 ? -1.957 -12.048 -45.612 1.00 33.68 567 PRO B C 1
ATOM 4573 O O . PRO B 1 255 ? -2.638 -11.023 -45.600 1.00 31.84 567 PRO B O 1
ATOM 4577 N N . VAL B 1 256 ? -1.429 -12.569 -44.512 1.00 35.67 568 VAL B N 1
ATOM 4578 C CA . VAL B 1 256 ? -1.677 -11.947 -43.217 1.00 36.79 568 VAL B CA 1
ATOM 4579 C C . VAL B 1 256 ? -0.945 -10.605 -43.106 1.00 29.23 568 VAL B C 1
ATOM 4580 O O . VAL B 1 256 ? -1.459 -9.663 -42.517 1.00 32.85 568 VAL B O 1
ATOM 4584 N N . THR B 1 257 ? 0.251 -10.525 -43.684 1.00 31.42 569 THR B N 1
ATOM 4585 C CA . THR B 1 257 ? 0.994 -9.270 -43.732 1.00 33.07 569 THR B CA 1
ATOM 4586 C C . THR B 1 257 ? 0.239 -8.216 -44.553 1.00 30.33 569 THR B C 1
ATOM 4587 O O . THR B 1 257 ? 0.187 -7.047 -44.165 1.00 31.74 569 THR B O 1
ATOM 4591 N N . VAL B 1 258 ? -0.353 -8.625 -45.676 1.00 29.49 570 VAL B N 1
ATOM 4592 C CA . VAL B 1 258 ? -1.149 -7.697 -46.507 1.00 31.47 570 VAL B CA 1
ATOM 4593 C C . VAL B 1 258 ? -2.365 -7.160 -45.741 1.00 27.94 570 VAL B C 1
ATOM 4594 O O . VAL B 1 258 ? -2.636 -5.965 -45.734 1.00 29.34 570 VAL B O 1
ATOM 4598 N N . ALA B 1 259 ? -3.087 -8.064 -45.094 1.00 27.90 571 ALA B N 1
ATOM 4599 C CA . ALA B 1 259 ? -4.196 -7.717 -44.216 1.00 30.29 571 ALA B CA 1
ATOM 4600 C C . ALA B 1 259 ? -3.803 -6.724 -43.102 1.00 32.05 571 ALA B C 1
ATOM 4601 O O . ALA B 1 259 ? -4.485 -5.726 -42.869 1.00 32.44 571 ALA B O 1
ATOM 4603 N N . GLN B 1 260 ? -2.720 -7.019 -42.395 1.00 31.02 572 GLN B N 1
ATOM 4604 C CA . GLN B 1 260 ? -2.241 -6.127 -41.347 1.00 32.41 572 GLN B CA 1
ATOM 4605 C C . GLN B 1 260 ? -1.910 -4.747 -41.895 1.00 29.80 572 GLN B C 1
ATOM 4606 O O . GLN B 1 260 ? -2.259 -3.738 -41.290 1.00 29.79 572 GLN B O 1
ATOM 4612 N N . ALA B 1 261 ? -1.250 -4.701 -43.051 1.00 26.10 573 ALA B N 1
ATOM 4613 C CA . ALA B 1 261 ? -0.920 -3.425 -43.664 1.00 26.34 573 ALA B CA 1
ATOM 4614 C C . ALA B 1 261 ? -2.183 -2.618 -43.924 1.00 30.71 573 ALA B C 1
ATOM 4615 O O . ALA B 1 261 ? -2.202 -1.412 -43.709 1.00 27.60 573 ALA B O 1
ATOM 4617 N N . ALA B 1 262 ? -3.230 -3.288 -44.395 1.00 28.80 574 ALA B N 1
ATOM 4618 C CA . ALA B 1 262 ? -4.499 -2.624 -44.674 1.00 30.51 574 ALA B CA 1
ATOM 4619 C C . ALA B 1 262 ? -5.123 -2.087 -43.381 1.00 30.96 574 ALA B C 1
ATOM 4620 O O . ALA B 1 262 ? -5.662 -0.972 -43.361 1.00 27.24 574 ALA B O 1
ATOM 4622 N N . ASP B 1 263 ? -5.058 -2.897 -42.317 1.00 29.82 575 ASP B N 1
ATOM 4623 C CA . ASP B 1 263 ? -5.545 -2.490 -41.000 1.00 30.17 575 ASP B CA 1
ATOM 4624 C C . ASP B 1 263 ? -4.772 -1.270 -40.529 1.00 31.37 575 ASP B C 1
ATOM 4625 O O . ASP B 1 263 ? -5.361 -0.299 -40.065 1.00 27.91 575 ASP B O 1
ATOM 4630 N N . GLU B 1 264 ? -3.449 -1.332 -40.650 1.00 29.63 576 GLU B N 1
ATOM 4631 C CA . GLU B 1 264 ? -2.584 -0.259 -40.167 1.00 31.66 576 GLU B CA 1
ATOM 4632 C C . GLU B 1 264 ? -2.817 1.064 -40.883 1.00 31.84 576 GLU B C 1
ATOM 4633 O O . GLU B 1 264 ? -2.669 2.131 -40.288 1.00 30.99 576 GLU B O 1
ATOM 4639 N N . LEU B 1 265 ? -3.171 1.014 -42.163 1.00 28.03 577 LEU B N 1
ATOM 4640 C CA . LEU B 1 265 ? -3.416 2.262 -42.874 1.00 29.49 577 LEU B CA 1
ATOM 4641 C C . LEU B 1 265 ? -4.569 3.076 -42.280 1.00 26.73 577 LEU B C 1
ATOM 4642 O O . LEU B 1 265 ? -4.575 4.297 -42.360 1.00 27.54 577 LEU B O 1
ATOM 4647 N N . LEU B 1 266 ? -5.536 2.403 -41.667 1.00 29.69 578 LEU B N 1
ATOM 4648 C CA . LEU B 1 266 ? -6.682 3.106 -41.094 1.00 32.35 578 LEU B CA 1
ATOM 4649 C C . LEU B 1 266 ? -6.284 3.906 -39.859 1.00 32.27 578 LEU B C 1
ATOM 4650 O O . LEU B 1 266 ? -7.066 4.727 -39.367 1.00 28.87 578 LEU B O 1
ATOM 4655 N N . SER B 1 267 ? -5.082 3.652 -39.344 1.00 30.18 579 SER B N 1
ATOM 4656 C CA . SER B 1 267 ? -4.601 4.379 -38.167 1.00 29.67 579 SER B CA 1
ATOM 4657 C C . SER B 1 267 ? -3.924 5.681 -38.556 1.00 32.24 579 SER B C 1
ATOM 4658 O O . SER B 1 267 ? -3.513 6.458 -37.685 1.00 33.97 579 SER B O 1
ATOM 4661 N N . LEU B 1 268 ? -3.809 5.929 -39.861 1.00 26.84 580 LEU B N 1
ATOM 4662 C CA . LEU B 1 268 ? -3.118 7.118 -40.329 1.00 25.92 580 LEU B CA 1
ATOM 4663 C C . LEU B 1 268 ? -4.114 8.217 -40.695 1.00 28.54 580 LEU B C 1
ATOM 4664 O O . LEU B 1 268 ? -5.238 7.935 -41.126 1.00 29.96 580 LEU B O 1
ATOM 4669 N N . GLU B 1 269 ? -3.687 9.466 -40.532 1.00 27.17 581 GLU B N 1
ATOM 4670 C CA . GLU B 1 269 ? -4.551 10.636 -40.725 1.00 27.63 581 GLU B CA 1
ATOM 4671 C C . GLU B 1 269 ? -5.124 10.687 -42.126 1.00 28.81 581 GLU B C 1
ATOM 4672 O O . GLU B 1 269 ? -4.427 10.378 -43.094 1.00 32.38 581 GLU B O 1
ATOM 4678 N N . GLY B 1 270 ? -6.390 11.082 -42.240 1.00 32.50 582 GLY B N 1
ATOM 4679 C CA . GLY B 1 270 ? -6.999 11.361 -43.535 1.00 28.53 582 GLY B CA 1
ATOM 4680 C C . GLY B 1 270 ? -7.428 10.136 -44.339 1.00 33.19 582 GLY B C 1
ATOM 4681 O O . GLY B 1 270 ? -8.011 10.274 -45.411 1.00 36.03 582 GLY B O 1
ATOM 4682 N N . ILE B 1 271 ? -7.156 8.935 -43.836 1.00 30.98 583 ILE B N 1
ATOM 4683 C CA . ILE B 1 271 ? -7.505 7.724 -44.583 1.00 30.83 583 ILE B CA 1
ATOM 4684 C C . ILE B 1 271 ? -8.850 7.141 -44.147 1.00 36.08 583 ILE B C 1
ATOM 4685 O O . ILE B 1 271 ? -9.016 6.719 -43.000 1.00 35.86 583 ILE B O 1
ATOM 4690 N N . GLU B 1 272 ? -9.808 7.134 -45.074 1.00 37.44 584 GLU B N 1
ATOM 4691 C CA . GLU B 1 272 ? -11.154 6.626 -44.815 1.00 38.89 584 GLU B CA 1
ATOM 4692 C C . GLU B 1 272 ? -11.276 5.145 -45.158 1.00 34.45 584 GLU B C 1
ATOM 4693 O O . GLU B 1 272 ? -12.028 4.402 -44.516 1.00 35.09 584 GLU B O 1
ATOM 4699 N N . ALA B 1 273 ? -10.545 4.718 -46.184 1.00 33.30 585 ALA B N 1
ATOM 4700 C CA . ALA B 1 273 ? -10.553 3.316 -46.586 1.00 31.94 585 ALA B CA 1
ATOM 4701 C C . ALA B 1 273 ? -9.207 2.931 -47.183 1.00 29.63 585 ALA B C 1
ATOM 4702 O O . ALA B 1 273 ? -8.592 3.727 -47.900 1.00 30.10 585 ALA B O 1
ATOM 4704 N N . SER B 1 274 ? -8.730 1.726 -46.877 1.00 24.18 586 SER B N 1
ATOM 4705 C CA . SER B 1 274 ? -7.460 1.292 -47.448 1.00 28.74 586 SER B CA 1
ATOM 4706 C C . SER B 1 274 ? -7.610 0.100 -48.387 1.00 25.67 586 SER B C 1
ATOM 4707 O O . SER B 1 274 ? -8.388 -0.806 -48.125 1.00 26.23 586 SER B O 1
ATOM 4710 N N . TYR B 1 275 ? -6.849 0.111 -49.476 1.00 29.48 587 TYR B N 1
ATOM 4711 C CA . TYR B 1 275 ? -6.719 -1.068 -50.327 1.00 28.94 587 TYR B CA 1
ATOM 4712 C C . TYR B 1 275 ? -5.236 -1.356 -50.514 1.00 23.74 587 TYR B C 1
ATOM 4713 O O . TYR B 1 275 ? -4.475 -0.487 -50.930 1.00 31.13 587 TYR B O 1
ATOM 4722 N N . VAL B 1 276 ? -4.834 -2.582 -50.208 1.00 22.60 588 VAL B N 1
ATOM 4723 C CA . VAL B 1 276 ? -3.450 -2.991 -50.314 1.00 23.84 588 VAL B CA 1
ATOM 4724 C C . VAL B 1 276 ? -3.374 -4.152 -51.310 1.00 27.36 588 VAL B C 1
ATOM 4725 O O . VAL B 1 276 ? -4.017 -5.189 -51.114 1.00 23.00 588 VAL B O 1
ATOM 4729 N N . VAL B 1 277 ? -2.585 -3.949 -52.362 1.00 22.42 589 VAL B N 1
ATOM 4730 C CA . VAL B 1 277 ? -2.468 -4.880 -53.480 1.00 26.85 589 VAL B CA 1
ATOM 4731 C C . VAL B 1 277 ? -1.081 -5.517 -53.501 1.00 24.21 589 VAL B C 1
ATOM 4732 O O . VAL B 1 277 ? -0.083 -4.834 -53.730 1.00 24.14 589 VAL B O 1
ATOM 4736 N N . ALA B 1 278 ? -1.014 -6.824 -53.269 1.00 25.02 590 ALA B N 1
ATOM 4737 C CA . ALA B 1 278 ? 0.275 -7.512 -53.279 1.00 27.26 590 ALA B CA 1
ATOM 4738 C C . ALA B 1 278 ? 0.182 -8.878 -53.941 1.00 24.63 590 ALA B C 1
ATOM 4739 O O . ALA B 1 278 ? -0.794 -9.586 -53.754 1.00 22.88 590 ALA B O 1
ATOM 4741 N N . ARG B 1 279 ? 1.215 -9.259 -54.685 1.00 27.27 591 ARG B N 1
ATOM 4742 C CA . ARG B 1 279 ? 1.222 -10.581 -55.302 1.00 30.12 591 ARG B CA 1
ATOM 4743 C C . ARG B 1 279 ? 1.167 -11.660 -54.215 1.00 33.17 591 ARG B C 1
ATOM 4744 O O . ARG B 1 279 ? 1.897 -11.593 -53.225 1.00 34.99 591 ARG B O 1
ATOM 4752 N N . ARG B 1 280 ? 0.291 -12.642 -54.367 1.00 32.67 592 ARG B N 1
ATOM 4753 C CA . ARG B 1 280 ? 0.310 -13.755 -53.427 1.00 35.50 592 ARG B CA 1
ATOM 4754 C C . ARG B 1 280 ? 0.811 -15.084 -54.026 1.00 40.67 592 ARG B C 1
ATOM 4755 O O . ARG B 1 280 ? 1.279 -15.954 -53.285 1.00 41.73 592 ARG B O 1
ATOM 4763 N N . GLU B 1 281 ? 0.740 -15.230 -55.353 1.00 38.56 593 GLU B N 1
ATOM 4764 C CA . GLU B 1 281 ? 1.404 -16.351 -56.028 1.00 38.35 593 GLU B CA 1
ATOM 4765 C C . GLU B 1 281 ? 1.923 -15.964 -57.403 1.00 39.67 593 GLU B C 1
ATOM 4766 O O . GLU B 1 281 ? 1.778 -14.830 -57.843 1.00 38.89 593 GLU B O 1
ATOM 4772 N N . ASP B 1 282 ? 2.510 -16.934 -58.093 1.00 44.08 594 ASP B N 1
ATOM 4773 C CA . ASP B 1 282 ? 3.021 -16.702 -59.437 1.00 42.36 594 ASP B CA 1
ATOM 4774 C C . ASP B 1 282 ? 1.907 -16.236 -60.392 1.00 37.69 594 ASP B C 1
ATOM 4775 O O . ASP B 1 282 ? 2.168 -15.538 -61.375 1.00 38.42 594 ASP B O 1
ATOM 4780 N N . ASN B 1 283 ? 0.667 -16.613 -60.095 1.00 36.07 595 ASN B N 1
ATOM 4781 C CA . ASN B 1 283 ? -0.457 -16.271 -60.964 1.00 42.12 595 ASN B CA 1
ATOM 4782 C C . ASN B 1 283 ? -1.644 -15.594 -60.270 1.00 40.13 595 ASN B C 1
ATOM 4783 O O . ASN B 1 283 ? -2.751 -15.586 -60.816 1.00 39.81 595 ASN B O 1
ATOM 4788 N N . LEU B 1 284 ? -1.423 -15.027 -59.083 1.00 35.26 596 LEU B N 1
ATOM 4789 C CA . LEU B 1 284 ? -2.523 -14.546 -58.250 1.00 29.46 596 LEU B CA 1
ATOM 4790 C C . LEU B 1 284 ? -2.152 -13.260 -57.490 1.00 37.09 596 LEU B C 1
ATOM 4791 O O . LEU B 1 284 ? -1.084 -13.183 -56.864 1.00 30.14 596 LEU B O 1
ATOM 4796 N N . ILE B 1 285 ? -3.022 -12.248 -57.562 1.00 30.22 597 ILE B N 1
ATOM 4797 C CA . ILE B 1 285 ? -2.810 -11.008 -56.823 1.00 31.94 597 ILE B CA 1
ATOM 4798 C C . ILE B 1 285 ? -3.856 -10.938 -55.735 1.00 31.84 597 ILE B C 1
ATOM 4799 O O . ILE B 1 285 ? -5.018 -11.280 -55.958 1.00 28.13 597 ILE B O 1
ATOM 4804 N N . GLY B 1 286 ? -3.444 -10.517 -54.547 1.00 30.02 598 GLY B N 1
ATOM 4805 C CA . GLY B 1 286 ? -4.381 -10.380 -53.446 1.00 28.06 598 GLY B CA 1
ATOM 4806 C C . GLY B 1 286 ? -4.638 -8.916 -53.147 1.00 26.48 598 GLY B C 1
ATOM 4807 O O . GLY B 1 286 ? -3.778 -8.067 -53.366 1.00 26.75 598 GLY B O 1
ATOM 4808 N N . ILE B 1 287 ? -5.828 -8.621 -52.643 1.00 30.05 599 ILE B N 1
ATOM 4809 C CA . ILE B 1 287 ? -6.147 -7.279 -52.182 1.00 28.62 599 ILE B CA 1
ATOM 4810 C C . ILE B 1 287 ? -6.921 -7.387 -50.882 1.00 30.13 599 ILE B C 1
ATOM 4811 O O . ILE B 1 287 ? -7.945 -8.060 -50.820 1.00 30.62 599 ILE B O 1
ATOM 4816 N N . SER B 1 288 ? -6.421 -6.731 -49.843 1.00 26.51 600 SER B N 1
ATOM 4817 C CA . SER B 1 288 ? -7.183 -6.566 -48.623 1.00 28.34 600 SER B CA 1
ATOM 4818 C C . SER B 1 288 ? -7.705 -5.139 -48.565 1.00 27.71 600 SER B C 1
ATOM 4819 O O . SER B 1 288 ? -6.972 -4.186 -48.832 1.00 28.41 600 SER B O 1
ATOM 4822 N N . ALA B 1 289 ? -8.974 -5.008 -48.211 1.00 28.03 601 ALA B N 1
ATOM 4823 C CA . ALA B 1 289 ? -9.637 -3.714 -48.153 1.00 31.61 601 ALA B CA 1
ATOM 4824 C C . ALA B 1 289 ? -10.188 -3.530 -46.758 1.00 29.93 601 ALA B C 1
ATOM 4825 O O . ALA B 1 289 ? -10.696 -4.477 -46.151 1.00 33.16 601 ALA B O 1
ATOM 4827 N N . ARG B 1 290 ? -10.061 -2.313 -46.244 1.00 30.44 602 ARG B N 1
ATOM 4828 C CA . ARG B 1 290 ? -10.538 -1.998 -44.906 1.00 33.01 602 ARG B CA 1
ATOM 4829 C C . ARG B 1 290 ? -11.168 -0.625 -44.925 1.00 31.79 602 ARG B C 1
ATOM 4830 O O . ARG B 1 290 ? -10.854 0.203 -45.784 1.00 33.44 602 ARG B O 1
ATOM 4838 N N . SER B 1 291 ? -12.056 -0.375 -43.978 1.00 32.68 603 SER B N 1
ATOM 4839 C CA . SER B 1 291 ? -12.714 0.916 -43.918 1.00 34.00 603 SER B CA 1
ATOM 4840 C C . SER B 1 291 ? -13.069 1.286 -42.493 1.00 34.47 603 SER B C 1
ATOM 4841 O O . SER B 1 291 ? -13.325 0.410 -41.654 1.00 36.53 603 SER B O 1
ATOM 4844 N N . LEU B 1 292 ? -13.093 2.590 -42.231 1.00 35.05 604 LEU B N 1
ATOM 4845 C CA . LEU B 1 292 ? -13.537 3.105 -40.945 1.00 42.29 604 LEU B CA 1
ATOM 4846 C C . LEU B 1 292 ? -15.033 2.845 -40.735 1.00 46.58 604 LEU B C 1
ATOM 4847 O O . LEU B 1 292 ? -15.503 2.774 -39.601 1.00 48.31 604 LEU B O 1
ATOM 4852 N N . GLY B 1 293 ? -15.779 2.697 -41.826 1.00 43.30 605 GLY B N 1
ATOM 4853 C CA . GLY B 1 293 ? -17.187 2.353 -41.720 1.00 47.22 605 GLY B CA 1
ATOM 4854 C C . GLY B 1 293 ? -18.077 3.235 -42.571 1.00 48.24 605 GLY B C 1
ATOM 4855 O O . GLY B 1 293 ? -19.294 3.061 -42.602 1.00 54.57 605 GLY B O 1
ATOM 4856 N N . SER B 1 294 ? -17.469 4.194 -43.260 1.00 49.20 606 SER B N 1
ATOM 4857 C CA . SER B 1 294 ? -18.208 5.061 -44.166 1.00 46.98 606 SER B CA 1
ATOM 4858 C C . SER B 1 294 ? -18.149 4.491 -45.571 1.00 51.48 606 SER B C 1
ATOM 4859 O O . SER B 1 294 ? -19.181 4.155 -46.156 1.00 55.54 606 SER B O 1
ATOM 4862 N N . VAL B 1 295 ? -16.937 4.372 -46.109 1.00 50.13 607 VAL B N 1
ATOM 4863 C CA . VAL B 1 295 ? -16.742 3.738 -47.412 1.00 44.89 607 VAL B CA 1
ATOM 4864 C C . VAL B 1 295 ? -16.990 2.233 -47.313 1.00 44.96 607 VAL B C 1
ATOM 4865 O O . VAL B 1 295 ? -16.557 1.576 -46.370 1.00 45.73 607 VAL B O 1
ATOM 4869 N N . ASN B 1 296 ? -17.707 1.692 -48.288 1.00 43.70 608 ASN B N 1
ATOM 4870 C CA . ASN B 1 296 ? -18.046 0.281 -48.287 1.00 41.94 608 ASN B CA 1
ATOM 4871 C C . ASN B 1 296 ? -17.105 -0.494 -49.205 1.00 42.81 608 ASN B C 1
ATOM 4872 O O . ASN B 1 296 ? -17.225 -0.406 -50.421 1.00 42.45 608 ASN B O 1
ATOM 4877 N N . VAL B 1 297 ? -16.176 -1.253 -48.621 1.00 40.08 609 VAL B N 1
ATOM 4878 C CA . VAL B 1 297 ? -15.174 -1.977 -49.405 1.00 38.21 609 VAL B CA 1
ATOM 4879 C C . VAL B 1 297 ? -15.655 -3.377 -49.760 1.00 35.96 609 VAL B C 1
ATOM 4880 O O . VAL B 1 297 ? -14.995 -4.103 -50.497 1.00 38.82 609 VAL B O 1
ATOM 4884 N N . GLN B 1 298 ? -16.791 -3.767 -49.206 1.00 37.71 610 GLN B N 1
ATOM 4885 C CA . GLN B 1 298 ? -17.428 -5.022 -49.587 1.00 42.03 610 GLN B CA 1
ATOM 4886 C C . GLN B 1 298 ? -17.882 -4.920 -51.039 1.00 40.28 610 GLN B C 1
ATOM 4887 O O . GLN B 1 298 ? -17.591 -5.797 -51.850 1.00 41.86 610 GLN B O 1
ATOM 4893 N N . LEU B 1 299 ? -18.570 -3.830 -51.368 1.00 41.36 611 LEU B N 1
ATOM 4894 C CA . LEU B 1 299 ? -19.002 -3.577 -52.744 1.00 42.08 611 LEU B CA 1
ATOM 4895 C C . LEU B 1 299 ? -17.839 -3.525 -53.739 1.00 39.39 611 LEU B C 1
ATOM 4896 O O . LEU B 1 299 ? -17.927 -4.099 -54.823 1.00 36.65 611 LEU B O 1
ATOM 4901 N N . THR B 1 300 ? -16.757 -2.836 -53.380 1.00 36.29 612 THR B N 1
ATOM 4902 C CA . THR B 1 300 ? -15.583 -2.772 -54.255 1.00 36.64 612 THR B CA 1
ATOM 4903 C C . THR B 1 300 ? -15.014 -4.167 -54.487 1.00 36.13 612 THR B C 1
ATOM 4904 O O . THR B 1 300 ? -14.625 -4.525 -55.599 1.00 34.25 612 THR B O 1
ATOM 4908 N N . MET B 1 301 ? -14.941 -4.951 -53.419 1.00 33.18 613 MET B N 1
ATOM 4909 C CA . MET B 1 301 ? -14.326 -6.253 -53.526 1.00 33.23 613 MET B CA 1
ATOM 4910 C C . MET B 1 301 ? -15.265 -7.187 -54.281 1.00 37.90 613 MET B C 1
ATOM 4911 O O . MET B 1 301 ? -14.826 -7.940 -55.150 1.00 36.41 613 MET B O 1
ATOM 4916 N N . GLU B 1 302 ? -16.558 -7.115 -53.972 1.00 38.26 614 GLU B N 1
ATOM 4917 C CA . GLU B 1 302 ? -17.540 -7.913 -54.701 1.00 41.06 614 GLU B CA 1
ATOM 4918 C C . GLU B 1 302 ? -17.432 -7.624 -56.191 1.00 38.52 614 GLU B C 1
ATOM 4919 O O . GLU B 1 302 ? -17.409 -8.541 -57.009 1.00 44.17 614 GLU B O 1
ATOM 4925 N N . ALA B 1 303 ? -17.335 -6.348 -56.538 1.00 36.64 615 ALA B N 1
ATOM 4926 C CA . ALA B 1 303 ? -17.194 -5.946 -57.932 1.00 39.51 615 ALA B CA 1
ATOM 4927 C C . ALA B 1 303 ? -15.979 -6.587 -58.598 1.00 40.18 615 ALA B C 1
ATOM 4928 O O . ALA B 1 303 ? -15.897 -6.650 -59.822 1.00 38.59 615 ALA B O 1
ATOM 4930 N N . LEU B 1 304 ? -15.033 -7.059 -57.794 1.00 40.64 616 LEU B N 1
ATOM 4931 C CA . LEU B 1 304 ? -13.822 -7.679 -58.335 1.00 39.08 616 LEU B CA 1
ATOM 4932 C C . LEU B 1 304 ? -13.786 -9.184 -58.054 1.00 39.38 616 LEU B C 1
ATOM 4933 O O . LEU B 1 304 ? -12.730 -9.814 -58.098 1.00 38.93 616 LEU B O 1
ATOM 4938 N N . GLY B 1 305 ? -14.950 -9.752 -57.760 1.00 37.74 617 GLY B N 1
ATOM 4939 C CA . GLY B 1 305 ? -15.078 -11.190 -57.625 1.00 40.66 617 GLY B CA 1
ATOM 4940 C C . GLY B 1 305 ? -14.655 -11.702 -56.267 1.00 42.44 617 GLY B C 1
ATOM 4941 O O . GLY B 1 305 ? -14.266 -12.861 -56.130 1.00 44.25 617 GLY B O 1
ATOM 4942 N N . GLY B 1 306 ? -14.725 -10.830 -55.265 1.00 41.05 618 GLY B N 1
ATOM 4943 C CA . GLY B 1 306 ? -14.442 -11.208 -53.895 1.00 38.66 618 GLY B CA 1
ATOM 4944 C C . GLY B 1 306 ? -15.624 -10.935 -52.987 1.00 39.33 618 GLY B C 1
ATOM 4945 O O . GLY B 1 306 ? -16.773 -11.220 -53.320 1.00 40.17 618 GLY B O 1
ATOM 4946 N N . GLY B 1 307 ? -15.346 -10.378 -51.821 1.00 39.79 619 GLY B N 1
ATOM 4947 C CA . GLY B 1 307 ? -16.402 -10.060 -50.885 1.00 42.13 619 GLY B CA 1
ATOM 4948 C C . GLY B 1 307 ? -15.911 -10.053 -49.455 1.00 44.59 619 GLY B C 1
ATOM 4949 O O . GLY B 1 307 ? -14.706 -10.031 -49.195 1.00 41.91 619 GLY B O 1
ATOM 4950 N N . GLY B 1 308 ? -16.853 -10.090 -48.526 1.00 39.04 620 GLY B N 1
ATOM 4951 C CA . GLY B 1 308 ? -16.539 -9.914 -47.129 1.00 44.09 620 GLY B CA 1
ATOM 4952 C C . GLY B 1 308 ? -17.573 -9.022 -46.482 1.00 46.31 620 GLY B C 1
ATOM 4953 O O . GLY B 1 308 ? -18.776 -9.253 -46.616 1.00 46.87 620 GLY B O 1
ATOM 4954 N N . HIS B 1 309 ? -17.110 -7.988 -45.791 1.00 44.18 621 HIS B N 1
ATOM 4955 C CA . HIS B 1 309 ? -17.997 -7.179 -44.968 1.00 43.01 621 HIS B CA 1
ATOM 4956 C C . HIS B 1 309 ? -17.752 -5.714 -45.225 1.00 41.28 621 HIS B C 1
ATOM 4957 O O . HIS B 1 309 ? -16.766 -5.347 -45.861 1.00 42.11 621 HIS B O 1
ATOM 4964 N N . LEU B 1 310 ? -18.650 -4.878 -44.720 1.00 43.67 622 LEU B N 1
ATOM 4965 C CA . LEU B 1 310 ? -18.613 -3.454 -45.009 1.00 42.84 622 LEU B CA 1
ATOM 4966 C C . LEU B 1 310 ? -17.246 -2.827 -44.706 1.00 42.65 622 LEU B C 1
ATOM 4967 O O . LEU B 1 310 ? -16.724 -2.043 -45.506 1.00 41.33 622 LEU B O 1
ATOM 4972 N N . THR B 1 311 ? -16.658 -3.184 -43.566 1.00 39.17 623 THR B N 1
ATOM 4973 C CA . THR B 1 311 ? -15.408 -2.551 -43.129 1.00 39.77 623 THR B CA 1
ATOM 4974 C C . THR B 1 311 ? -14.182 -3.407 -43.433 1.00 36.83 623 THR B C 1
ATOM 4975 O O . THR B 1 311 ? -13.050 -3.005 -43.177 1.00 34.85 623 THR B O 1
ATOM 4979 N N . ASN B 1 312 ? -14.399 -4.589 -43.985 1.00 39.89 624 ASN B N 1
ATOM 4980 C CA . ASN B 1 312 ? -13.315 -5.551 -44.070 1.00 39.70 624 ASN B CA 1
ATOM 4981 C C . ASN B 1 312 ? -13.633 -6.677 -45.044 1.00 42.87 624 ASN B C 1
ATOM 4982 O O . ASN B 1 312 ? -14.499 -7.521 -44.795 1.00 42.20 624 ASN B O 1
ATOM 4987 N N . ALA B 1 313 ? -12.940 -6.654 -46.179 1.00 36.27 625 ALA B N 1
ATOM 4988 C CA . ALA B 1 313 ? -13.227 -7.563 -47.274 1.00 38.42 625 ALA B CA 1
ATOM 4989 C C . ALA B 1 313 ? -11.954 -7.793 -48.061 1.00 38.33 625 ALA B C 1
ATOM 4990 O O . ALA B 1 313 ? -10.927 -7.176 -47.776 1.00 36.35 625 ALA B O 1
ATOM 4992 N N . ALA B 1 314 ? -12.013 -8.666 -49.060 1.00 35.57 626 ALA B N 1
ATOM 4993 C CA . ALA B 1 314 ? -10.838 -8.919 -49.883 1.00 34.91 626 ALA B CA 1
ATOM 4994 C C . ALA B 1 314 ? -11.184 -9.594 -51.204 1.00 38.96 626 ALA B C 1
ATOM 4995 O O . ALA B 1 314 ? -12.322 -10.028 -51.420 1.00 37.81 626 ALA B O 1
ATOM 4997 N N . THR B 1 315 ? -10.192 -9.687 -52.083 1.00 32.93 627 THR B N 1
ATOM 4998 C CA . THR B 1 315 ? -10.352 -10.457 -53.306 1.00 38.34 627 THR B CA 1
ATOM 4999 C C . THR B 1 315 ? -9.011 -10.976 -53.794 1.00 37.70 627 THR B C 1
ATOM 5000 O O . THR B 1 315 ? -7.943 -10.468 -53.411 1.00 34.55 627 THR B O 1
ATOM 5004 N N . GLN B 1 316 ? -9.072 -11.994 -54.644 1.00 30.36 628 GLN B N 1
ATOM 5005 C CA . GLN B 1 316 ? -7.879 -12.539 -55.254 1.00 33.34 628 GLN B CA 1
ATOM 5006 C C . GLN B 1 316 ? -8.061 -12.508 -56.771 1.00 34.88 628 GLN B C 1
ATOM 5007 O O . GLN B 1 316 ? -9.076 -12.973 -57.293 1.00 38.17 628 GLN B O 1
ATOM 5013 N N . LEU B 1 317 ? -7.090 -11.945 -57.472 1.00 30.29 629 LEU B N 1
ATOM 5014 C CA . LEU B 1 317 ? -7.211 -11.762 -58.908 1.00 34.21 629 LEU B CA 1
ATOM 5015 C C . LEU B 1 317 ? -6.265 -12.671 -59.671 1.00 34.25 629 LEU B C 1
ATOM 5016 O O . LEU B 1 317 ? -5.047 -12.468 -59.679 1.00 32.78 629 LEU B O 1
ATOM 5021 N N . LYS B 1 318 ? -6.831 -13.686 -60.311 1.00 33.54 630 LYS B N 1
ATOM 5022 C CA . LYS B 1 318 ? -6.023 -14.601 -61.109 1.00 36.68 630 LYS B CA 1
ATOM 5023 C C . LYS B 1 318 ? -5.578 -13.965 -62.437 1.00 36.17 630 LYS B C 1
ATOM 5024 O O . LYS B 1 318 ? -6.384 -13.361 -63.139 1.00 40.63 630 LYS B O 1
ATOM 5030 N N . GLY B 1 319 ? -4.290 -14.071 -62.754 1.00 38.07 631 GLY B N 1
ATOM 5031 C CA . GLY B 1 319 ? -3.805 -13.810 -64.099 1.00 36.37 631 GLY B CA 1
ATOM 5032 C C . GLY B 1 319 ? -3.392 -12.393 -64.454 1.00 42.51 631 GLY B C 1
ATOM 5033 O O . GLY B 1 319 ? -3.178 -12.082 -65.628 1.00 38.56 631 GLY B O 1
ATOM 5034 N N . VAL B 1 320 ? -3.271 -11.533 -63.447 1.00 36.49 632 VAL B N 1
ATOM 5035 C CA . VAL B 1 320 ? -2.883 -10.151 -63.677 1.00 36.19 632 VAL B CA 1
ATOM 5036 C C . VAL B 1 320 ? -1.608 -9.792 -62.922 1.00 38.72 632 VAL B C 1
ATOM 5037 O O . VAL B 1 320 ? -1.266 -10.428 -61.921 1.00 37.60 632 VAL B O 1
ATOM 5041 N N . THR B 1 321 ? -0.906 -8.777 -63.412 1.00 36.90 633 THR B N 1
ATOM 5042 C CA . THR B 1 321 ? 0.202 -8.188 -62.676 1.00 39.37 633 THR B CA 1
ATOM 5043 C C . THR B 1 321 ? -0.353 -7.293 -61.549 1.00 35.57 633 THR B C 1
ATOM 5044 O O . THR B 1 321 ? -1.560 -7.071 -61.471 1.00 31.84 633 THR B O 1
ATOM 5048 N N . VAL B 1 322 ? 0.521 -6.781 -60.685 1.00 35.56 634 VAL B N 1
ATOM 5049 C CA . VAL B 1 322 ? 0.078 -5.898 -59.600 1.00 35.16 634 VAL B CA 1
ATOM 5050 C C . VAL B 1 322 ? -0.488 -4.601 -60.188 1.00 35.56 634 VAL B C 1
ATOM 5051 O O . VAL B 1 322 ? -1.514 -4.081 -59.735 1.00 32.24 634 VAL B O 1
ATOM 5055 N N . GLU B 1 323 ? 0.199 -4.084 -61.199 1.00 35.57 635 GLU B N 1
ATOM 5056 C CA . GLU B 1 323 ? -0.222 -2.870 -61.887 1.00 36.37 635 GLU B CA 1
ATOM 5057 C C . GLU B 1 323 ? -1.602 -3.012 -62.546 1.00 36.41 635 GLU B C 1
ATOM 5058 O O . GLU B 1 323 ? -2.434 -2.106 -62.451 1.00 36.42 635 GLU B O 1
ATOM 5064 N N . GLU B 1 324 ? -1.847 -4.144 -63.209 1.00 38.57 636 GLU B N 1
ATOM 5065 C CA . GLU B 1 324 ? -3.174 -4.436 -63.756 1.00 37.12 636 GLU B CA 1
ATOM 5066 C C . GLU B 1 324 ? -4.210 -4.528 -62.641 1.00 35.07 636 GLU B C 1
ATOM 5067 O O . GLU B 1 324 ? -5.306 -3.983 -62.772 1.00 34.72 636 GLU B O 1
ATOM 5073 N N . ALA B 1 325 ? -3.875 -5.217 -61.546 1.00 31.07 637 ALA B N 1
ATOM 5074 C CA . ALA B 1 325 ? -4.802 -5.305 -60.414 1.00 28.69 637 ALA B CA 1
ATOM 5075 C C . ALA B 1 325 ? -5.149 -3.909 -59.904 1.00 28.67 637 ALA B C 1
ATOM 5076 O O . ALA B 1 325 ? -6.294 -3.635 -59.545 1.00 27.72 637 ALA B O 1
ATOM 5078 N N . ILE B 1 326 ? -4.155 -3.028 -59.886 1.00 25.86 638 ILE B N 1
ATOM 5079 C CA . ILE B 1 326 ? -4.363 -1.669 -59.405 1.00 34.79 638 ILE B CA 1
ATOM 5080 C C . ILE B 1 326 ? -5.292 -0.923 -60.365 1.00 31.66 638 ILE B C 1
ATOM 5081 O O . ILE B 1 326 ? -6.271 -0.304 -59.941 1.00 31.85 638 ILE B O 1
ATOM 5086 N N . ALA B 1 327 ? -5.015 -1.027 -61.663 1.00 34.98 639 ALA B N 1
ATOM 5087 C CA . ALA B 1 327 ? -5.881 -0.399 -62.664 1.00 33.99 639 ALA B CA 1
ATOM 5088 C C . ALA B 1 327 ? -7.320 -0.892 -62.515 1.00 32.86 639 ALA B C 1
ATOM 5089 O O . ALA B 1 327 ? -8.255 -0.096 -62.497 1.00 33.41 639 ALA B O 1
ATOM 5091 N N . GLN B 1 328 ? -7.498 -2.202 -62.366 1.00 31.74 640 GLN B N 1
ATOM 5092 C CA . GLN B 1 328 ? -8.841 -2.758 -62.223 1.00 32.14 640 GLN B CA 1
ATOM 5093 C C . GLN B 1 328 ? -9.497 -2.320 -60.926 1.00 33.33 640 GLN B C 1
ATOM 5094 O O . GLN B 1 328 ? -10.714 -2.199 -60.853 1.00 33.34 640 GLN B O 1
ATOM 5100 N N . LEU B 1 329 ? -8.691 -2.120 -59.889 1.00 31.19 641 LEU B N 1
ATOM 5101 C CA . LEU B 1 329 ? -9.221 -1.720 -58.596 1.00 30.69 641 LEU B CA 1
ATOM 5102 C C . LEU B 1 329 ? -9.730 -0.282 -58.694 1.00 29.77 641 LEU B C 1
ATOM 5103 O O . LEU B 1 329 ? -10.797 0.052 -58.190 1.00 29.96 641 LEU B O 1
ATOM 5108 N N . GLN B 1 330 ? -8.943 0.569 -59.333 1.00 30.65 642 GLN B N 1
ATOM 5109 C CA . GLN B 1 330 ? -9.336 1.955 -59.502 1.00 36.30 642 GLN B CA 1
ATOM 5110 C C . GLN B 1 330 ? -10.637 2.066 -60.299 1.00 39.68 642 GLN B C 1
ATOM 5111 O O . GLN B 1 330 ? -11.551 2.801 -59.911 1.00 35.97 642 GLN B O 1
ATOM 5117 N N . GLN B 1 331 ? -10.738 1.307 -61.388 1.00 38.77 643 GLN B N 1
ATOM 5118 C CA . GLN B 1 331 ? -11.968 1.303 -62.172 1.00 38.15 643 GLN B CA 1
ATOM 5119 C C . GLN B 1 331 ? -13.161 0.915 -61.307 1.00 42.58 643 GLN B C 1
ATOM 5120 O O . GLN B 1 331 ? -14.205 1.558 -61.362 1.00 41.62 643 GLN B O 1
ATOM 5126 N N . ALA B 1 332 ? -13.010 -0.128 -60.493 1.00 37.52 644 ALA B N 1
ATOM 5127 C CA . ALA B 1 332 ? -14.084 -0.497 -59.577 1.00 39.86 644 ALA B CA 1
ATOM 5128 C C . ALA B 1 332 ? -14.378 0.658 -58.619 1.00 42.00 644 ALA B C 1
ATOM 5129 O O . ALA B 1 332 ? -15.536 0.958 -58.339 1.00 42.48 644 ALA B O 1
ATOM 5131 N N . ILE B 1 333 ? -13.330 1.300 -58.111 1.00 39.33 645 ILE B N 1
ATOM 5132 C CA . ILE B 1 333 ? -13.515 2.381 -57.148 1.00 40.77 645 ILE B CA 1
ATOM 5133 C C . ILE B 1 333 ? -14.271 3.537 -57.808 1.00 42.47 645 ILE B C 1
ATOM 5134 O O . ILE B 1 333 ? -15.256 4.037 -57.276 1.00 41.18 645 ILE B O 1
ATOM 5139 N N . THR B 1 334 ? -13.809 3.947 -58.979 1.00 41.13 646 THR B N 1
ATOM 5140 C CA . THR B 1 334 ? -14.502 4.984 -59.732 1.00 44.10 646 THR B CA 1
ATOM 5141 C C . THR B 1 334 ? -15.981 4.643 -59.932 1.00 47.39 646 THR B C 1
ATOM 5142 O O . THR B 1 334 ? -16.855 5.448 -59.619 1.00 50.58 646 THR B O 1
ATOM 5146 N N . GLU B 1 335 ? -16.256 3.445 -60.438 1.00 48.13 647 GLU B N 1
ATOM 5147 C CA . GLU B 1 335 ? -17.629 2.995 -60.641 1.00 49.30 647 GLU B CA 1
ATOM 5148 C C . GLU B 1 335 ? -18.466 3.121 -59.378 1.00 49.70 647 GLU B C 1
ATOM 5149 O O . GLU B 1 335 ? -19.605 3.582 -59.413 1.00 51.87 647 GLU B O 1
ATOM 5155 N N . GLN B 1 336 ? -17.901 2.689 -58.260 1.00 49.27 648 GLN B N 1
ATOM 5156 C CA . GLN B 1 336 ? -18.646 2.663 -57.013 1.00 50.12 648 GLN B CA 1
ATOM 5157 C C . GLN B 1 336 ? -19.039 4.073 -56.611 1.00 51.60 648 GLN B C 1
ATOM 5158 O O . GLN B 1 336 ? -20.092 4.292 -56.011 1.00 52.78 648 GLN B O 1
ATOM 5164 N N . LEU B 1 337 ? -18.178 5.016 -56.951 1.00 50.14 649 LEU B N 1
ATOM 5165 C CA . LEU B 1 337 ? -18.379 6.408 -56.616 1.00 57.86 649 LEU B CA 1
ATOM 5166 C C . LEU B 1 337 ? -19.158 7.106 -57.711 1.00 60.65 649 LEU B C 1
ATOM 5167 O O . LEU B 1 337 ? -20.150 7.755 -57.433 1.00 65.08 649 LEU B O 1
#

Secondary structure (DSSP, 8-state):
-HHHHHHHHHHHHHHHHSSEEEEE-BSS--HHHHHHHHHHHHHHHHTT--EEEE--GGG--HHHHHHHHHHHHS-SGGGGEE-HHHHHHH--TTEEEEEES---GGGBS-HHHHHH-SEEEEEESS---SS--SS-SEEEE-TTSS-HHHHHHHHHTTS-SSSPPPHHHHHHHHHHHHHHHTTTTSS--HHHHHHHHHHHHTT--HHHHHHHTPBPHHHHHHHHHHHTT-EE-TTSEEEEE--TT-B--HHHHHHHHHHHTTBTT-SEEEEEEEEETTEEEEEEEESSSS-HHHHHHTTT-EEETTEEEEEEET--HHHHHHHHHHHHHHH-/-HHHHHHHHHHHHHHHSSEEEEE-BSS--HHHHHHHHHHHHHHHHTT--EEEE--GGG--HHHHHHHHHHTT-HHHHTTEE-HHHHHHH--TTEEEEEES---GGGBS-HHHHHH-SEEEEEE-S---SS--SS-SEEEE-TTSS-HHHHHHHHHTTS--TTPPPHHHHHHHHHHHHHHHTTTTSS--HHHHHHHHHHHHTT--HHHHHHHTPBPHHHHHHHHHHHTT-EE-TTSEEEEE--TT-B--HHHHHHHHHHHTTBTT-SEEEEEEEEETTEEEEEEEESSSS-HHHHHHTTT-EEETTEEEEEEET--HHHHHHHHHHHHHHH-

Sequence (663 aa):
RVRARVISHALKDILAEGDKVIIMGHKRPDLDAIGAAIGVSRFAMMNNLEAYIVLNETDIDPTLRRVMNEIDKKPELRERFITSDDAWDMMTSKTTVVIVDTHKPELVLDENVLNKANRKVVIDHHRRGESFISNPLLIYMEPYASSTAELVTELLEYQPTEQRLTRLESTVMYAGIIVDTRNFTLRTGSRTFDAASYLRAHGADTILTQHFLKDDVDTYINRSELIRTVKVEDNGIAIAHGSDDKIYHPVTVAQAADELLSLEGIEASYVVARREDNLIGISARSLGSVNVQLTMEALGGGGHLTNAATQLKGVTVEEAIAQLQQAITEQLVRARVISHALKDILAEGDKVIIMGHKRPDLDAIGAAIGVSRFAMMNNLEAYIVLNETDIDPTLRRVMNEIDKKPELRERFITSDDAWDMMTSKTTVVIVDTHKPELVLDENVLNKANRKVVIDHHRRGESFISNPLLIYMEPYASSTAELVTELLEYQPTEQRLTRLESTVMYAGIIVDTRNFTLRTGSRTFDAASYLRAHGADTILTQHFLKDDVDTYINRSELIRTVKVEDNGIAIAHGSDDKIYHPVTVAQAADELLSLEGIEASYVVARREDNLIGISARSLGSVNVQLTMEALGGGGHLTNAATQLKGVTVEEAIAQLQQAITEQL

B-factor: mean 35.9, std 10.02, range [14.87, 84.82]

Nearest PDB structures (foldseek):
  5xt3-assembly1_A  TM=1.001E+00  e=3.671E-65  Staphylococcus aureus
  5xsp-assembly1_B  TM=9.624E-01  e=5.728E-66  Staphylococcus aureus
  5o4z-assembly1_A  TM=6.892E-01  e=8.714E-24  Thermotoga maritima
  5o25-assembly1_B  TM=7.166E-01  e=3.312E-23  Thermotoga maritima
  8ioo-assembly1_A  TM=7.374E-01  e=8.070E-22  Deinococcus radiodurans